Protein AF-F0ZSB0-F1 (afdb_monomer)

Solvent-accessible surface area (backbone atoms only — not comparable to full-atom values): 27176 Å² total; per-residue (Å²): 142,80,84,83,74,72,63,69,70,66,62,65,78,75,75,80,87,82,94,72,95,73,91,78,85,86,78,88,84,84,89,87,88,80,87,90,88,78,88,89,86,81,89,84,86,90,83,86,87,82,91,80,90,80,88,82,86,82,80,84,80,88,75,88,76,88,82,82,84,88,81,84,79,83,71,88,72,74,87,81,47,77,70,66,69,62,58,73,74,92,60,81,90,66,82,81,66,89,82,49,75,69,58,53,53,54,48,46,20,65,74,25,82,65,46,72,74,86,48,64,64,46,59,55,46,18,42,42,48,47,78,46,72,45,98,84,72,50,76,47,78,45,46,89,28,24,68,54,12,65,59,48,48,63,54,45,53,51,54,49,46,46,66,56,21,51,46,52,49,71,73,57,47,50,50,52,48,53,51,64,69,26,54,64,48,41,19,48,49,35,53,72,69,58,50,65,81,61,51,63,65,97,62,95,72,61,76,84,53,48,46,57,46,35,28,46,31,51,29,3,38,50,15,32,45,36,77,65,64,32,68,65,51,44,54,72,37,48,51,55,54,59,52,50,54,54,73,68,44,52,72,66,58,45,50,52,53,52,50,53,46,51,53,50,54,51,53,52,51,52,55,53,53,53,55,55,52,51,58,58,50,62,72,72,55,87,80,74,92,87,88,82,87,81,69,72,74,58,52,59,59,50,51,55,53,48,51,56,49,53,49,52,56,45,52,54,50,47,57,50,50,73,64,41,67,68,68,69,52,71,75,58,72,79,48,70,88,71,71,60,77,78,90,71,78,74,60,65,64,58,55,52,57,54,59,74,66,56,57,98,66,56,58,59,60,53,38,44,51,53,36,48,77,51,76,39,64,78,58,50,78,43,80,76,46,74,40,59,78,94,46,98,73,21,37,28,33,21,36,27,27,38,67,54,93,99,39,77,42,79,52,24,49,11,65,23,74,40,72,66,50,3,43,56,35,8,37,48,40,24,41,50,48,54,33,60,28,70,61,72,110

Sequence (441 aa):
MIRIKNLNRLVRYCNINNSNKFIINSNNNNNLFRSYYSTLSSSFSESDTTKNTLKPQLKQDNKNIGIKQKDQLNLQIEDISINNLFYKNKYPNEEVSSITPISITNKINNTFNGLKFNNSELQSKALSPEIKITQNQHIHIISDFFNDGARIFPLVVSKYLYKRFPNLTTGYALAFNSFFLSRVFISSVFQYLNLQDYLKVDQTISSYKYEKLYYTTFLSFIGAVYQDQGENAIEEKIVPLFIEYLDLLNEEEFNQLYLSYQLRLIKKRISNNNNNNNNNNNNNDKNNNNNKDSNNKNKEQEQDQEEKRVKRLIEGNIKRSHHNSNEKLYNLYSVSSLGIPHNFSLPKWFSTIIFREIDSHSIYTKLIRLTTNHSKLPGKIQLVREINKGTDKSLYIHTFYLEENDDFKIIGYGLGKTLGESRENAYSDSLIRLLYQDKKI

Secondary structure (DSSP, 8-state):
-----STHHHHGGG--S----------------------------------------------------------------GGGSS---SS---------HHHHHHHHHHHTTT---S-HHHHHHHT--EEEE-TTSPEEEE-TTHHHHHHHHHHHHHHHHHHH-TT--HHHHHHHHHHHT-HHHHHHHHHHTT-GGG----S---HHHHHHHHHHHHHHHHHHHHHHH-HHHIIIIIHHHHHHHHHH--HHHHHHHHHHHHHHHHHHHHHHHHHHHHHHHTTT-TT-----SS-SHHHHHHHHHHHHHHHHHHHHHHHHHHHSTHHHHHTT---GGGT--GGG---HHHHHHHHHT--SS-HHHHHHHHHHHTTPPPPEEEEEEEESTTSTT-EEEEEEEEEETTEEEEEEEEEESSHHHHHHHHHHHHHHHHHH-SS--

Organism: Dictyostelium purpureum (NCBI:txid5786)

Radius of gyration: 29.88 Å; Cα contacts (8 Å, |Δi|>4): 413; chains: 1; bounding box: 86×59×99 Å

Mean predicted aligned error: 14.87 Å

InterPro domains:
  IPR000999 Ribonuclease III domain [PF00636] (149-230)
  IPR000999 Ribonuclease III domain [PS50142] (114-230)
  IPR000999 Ribonuclease III domain [SM00535] (121-251)
  IPR036389 Ribonuclease III, endonuclease domain superfamily [G3DSA:1.10.1520.10] (112-250)
  IPR036389 Ribonuclease III, endonuclease domain superfamily [SSF69065] (149-249)

Structure (mmCIF, N/CA/C/O backbone):
data_AF-F0ZSB0-F1
#
_entry.id   AF-F0ZSB0-F1
#
loop_
_atom_site.group_PDB
_atom_site.id
_atom_site.type_symbol
_atom_site.label_atom_id
_atom_site.label_alt_id
_atom_site.label_comp_id
_atom_site.label_asym_id
_atom_site.label_entity_id
_atom_site.label_seq_id
_atom_site.pdbx_PDB_ins_code
_atom_site.Cartn_x
_atom_site.Cartn_y
_atom_site.Cartn_z
_atom_site.occupancy
_atom_site.B_iso_or_equiv
_atom_site.auth_seq_id
_atom_site.auth_comp_id
_atom_site.auth_asym_id
_atom_site.auth_atom_id
_atom_site.pdbx_PDB_model_num
ATOM 1 N N . MET A 1 1 ? 10.349 -21.239 -40.393 1.00 32.91 1 MET A N 1
ATOM 2 C CA . MET A 1 1 ? 9.843 -20.013 -41.055 1.00 32.91 1 MET A CA 1
ATOM 3 C C . MET A 1 1 ? 8.366 -19.859 -40.690 1.00 32.91 1 MET A C 1
ATOM 5 O O . MET A 1 1 ? 7.498 -20.318 -41.419 1.00 32.91 1 MET A O 1
ATOM 9 N N . ILE A 1 2 ? 8.090 -19.323 -39.497 1.00 26.09 2 ILE A N 1
ATOM 10 C CA . ILE A 1 2 ? 6.742 -19.198 -38.916 1.00 26.09 2 ILE A CA 1
ATOM 11 C C . ILE A 1 2 ? 6.316 -17.727 -39.018 1.00 26.09 2 ILE A C 1
ATOM 13 O O . ILE A 1 2 ? 7.104 -16.815 -38.773 1.00 26.09 2 ILE A O 1
ATOM 17 N N . ARG A 1 3 ? 5.090 -17.507 -39.503 1.00 28.98 3 ARG A N 1
ATOM 18 C CA . ARG A 1 3 ? 4.538 -16.210 -39.916 1.00 28.98 3 ARG A CA 1
ATOM 19 C C . ARG A 1 3 ? 4.234 -15.306 -38.715 1.00 28.98 3 ARG A C 1
ATOM 21 O O . ARG A 1 3 ? 3.233 -15.499 -38.033 1.00 28.98 3 ARG A O 1
ATOM 28 N N . ILE A 1 4 ? 5.000 -14.227 -38.572 1.00 36.22 4 ILE A N 1
ATOM 29 C CA . ILE A 1 4 ? 4.646 -13.061 -37.751 1.00 36.22 4 ILE A CA 1
ATOM 30 C C . ILE A 1 4 ? 3.511 -12.298 -38.462 1.00 36.22 4 ILE A C 1
ATOM 32 O O . ILE A 1 4 ? 3.750 -11.432 -39.301 1.00 36.22 4 ILE A O 1
ATOM 36 N N . LYS A 1 5 ? 2.250 -12.648 -38.177 1.00 34.69 5 LYS A N 1
ATOM 37 C CA . LYS A 1 5 ? 1.063 -11.981 -38.758 1.00 34.69 5 LYS A CA 1
ATOM 38 C C . LYS A 1 5 ? 0.593 -10.738 -37.984 1.00 34.69 5 LYS A C 1
ATOM 40 O O . LYS A 1 5 ? -0.192 -9.970 -38.531 1.00 34.69 5 LYS A O 1
ATOM 45 N N . ASN A 1 6 ? 1.100 -10.483 -36.775 1.00 36.69 6 ASN A N 1
ATOM 46 C CA . ASN A 1 6 ? 0.566 -9.421 -35.907 1.00 36.69 6 ASN A CA 1
ATOM 47 C C . ASN A 1 6 ? 1.313 -8.072 -35.950 1.00 36.69 6 ASN A C 1
ATOM 49 O O . ASN A 1 6 ? 0.754 -7.073 -35.509 1.00 36.69 6 ASN A O 1
ATOM 53 N N . LEU A 1 7 ? 2.503 -7.975 -36.558 1.00 34.88 7 LEU A N 1
ATOM 54 C CA . LEU A 1 7 ? 3.240 -6.698 -36.637 1.00 34.88 7 LEU A CA 1
ATOM 55 C C . LEU A 1 7 ? 2.719 -5.734 -37.724 1.00 34.88 7 LEU A C 1
ATOM 57 O O . LEU A 1 7 ? 2.781 -4.518 -37.555 1.00 34.88 7 LEU A O 1
ATOM 61 N N . ASN A 1 8 ? 2.115 -6.243 -38.803 1.00 32.91 8 ASN A N 1
ATOM 62 C CA . ASN A 1 8 ? 1.627 -5.401 -39.910 1.00 32.91 8 ASN A CA 1
ATOM 63 C C . ASN A 1 8 ? 0.374 -4.571 -39.573 1.00 32.91 8 ASN A C 1
ATOM 65 O O . ASN A 1 8 ? 0.054 -3.630 -40.300 1.00 32.91 8 ASN A O 1
ATOM 69 N N . ARG A 1 9 ? -0.330 -4.879 -38.476 1.00 34.66 9 ARG A N 1
ATOM 70 C CA . ARG A 1 9 ? -1.499 -4.100 -38.034 1.00 34.66 9 ARG A CA 1
ATOM 71 C C . ARG A 1 9 ? -1.102 -2.819 -37.289 1.00 34.66 9 ARG A C 1
ATOM 73 O O . ARG A 1 9 ? -1.809 -1.827 -37.398 1.00 34.66 9 ARG A O 1
ATOM 80 N N . LEU A 1 10 ? 0.064 -2.814 -36.639 1.00 32.19 10 LEU A N 1
ATOM 81 C CA . LEU A 1 10 ? 0.640 -1.646 -35.958 1.00 32.19 10 LEU A CA 1
ATOM 82 C C . LEU A 1 10 ? 1.288 -0.646 -36.932 1.00 32.19 10 LEU A C 1
ATOM 84 O O . LEU A 1 10 ? 1.274 0.554 -36.685 1.00 32.19 10 LEU A O 1
ATOM 88 N N . VAL A 1 11 ? 1.800 -1.112 -38.075 1.00 35.06 11 VAL A N 1
ATOM 89 C CA . VAL A 1 11 ? 2.489 -0.249 -39.055 1.00 35.06 11 VAL A CA 1
ATOM 90 C C . VAL A 1 11 ? 1.518 0.591 -39.903 1.00 35.06 11 VAL A C 1
ATOM 92 O O . VAL A 1 11 ? 1.881 1.675 -40.351 1.00 35.06 11 VAL A O 1
ATOM 95 N N . ARG A 1 12 ? 0.258 0.164 -40.088 1.00 32.66 12 ARG A N 1
ATOM 96 C CA . ARG A 1 12 ? -0.716 0.906 -40.920 1.00 32.66 12 ARG A CA 1
ATOM 97 C C . ARG A 1 12 ? -1.318 2.152 -40.264 1.00 32.66 12 ARG A C 1
ATOM 99 O O . ARG A 1 12 ? -1.810 3.006 -40.990 1.00 32.66 12 ARG A O 1
ATOM 106 N N . TYR A 1 13 ? -1.252 2.295 -38.941 1.00 32.72 13 TYR A N 1
ATOM 107 C CA . TYR A 1 13 ? -1.859 3.437 -38.241 1.00 32.72 13 TYR 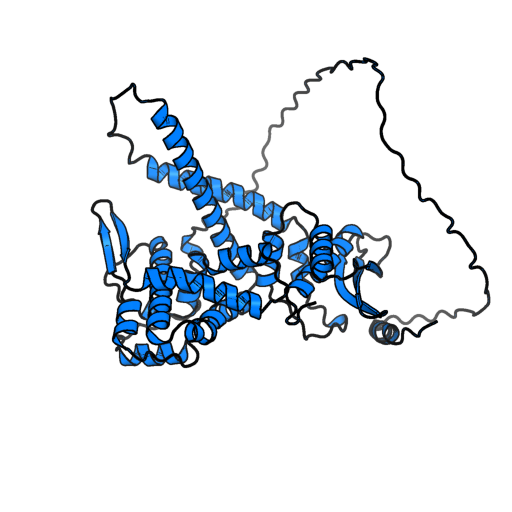A CA 1
ATOM 108 C C . TYR A 1 13 ? -0.926 4.650 -38.074 1.00 32.72 13 TYR A C 1
ATOM 110 O O . TYR A 1 13 ? -1.378 5.703 -37.640 1.00 32.72 13 TYR A O 1
ATOM 118 N N . CYS A 1 14 ? 0.351 4.553 -38.467 1.00 30.89 14 CYS A N 1
ATOM 119 C CA . CYS A 1 14 ? 1.314 5.661 -38.359 1.00 30.89 14 CYS A CA 1
ATOM 120 C C . CYS A 1 14 ? 1.538 6.465 -39.655 1.00 30.89 14 CYS A C 1
ATOM 122 O O . CYS A 1 14 ? 2.446 7.289 -39.682 1.00 30.89 14 CYS A O 1
ATOM 124 N N . ASN A 1 15 ? 0.745 6.263 -40.713 1.00 31.48 15 ASN A N 1
ATOM 125 C CA . ASN A 1 15 ? 0.839 7.068 -41.936 1.00 31.48 15 ASN A CA 1
ATOM 126 C C . ASN A 1 15 ? -0.385 7.977 -42.082 1.00 31.48 15 ASN A C 1
ATOM 128 O O . ASN A 1 15 ? -1.354 7.626 -42.749 1.00 31.48 15 ASN A O 1
ATOM 132 N N . ILE A 1 16 ? -0.314 9.166 -41.479 1.00 32.91 16 ILE A N 1
ATOM 133 C CA . ILE A 1 16 ? -1.134 10.313 -41.875 1.00 32.91 16 ILE A CA 1
ATOM 134 C C . ILE A 1 16 ? -0.188 11.493 -42.130 1.00 32.91 16 ILE A C 1
ATOM 136 O O . ILE A 1 16 ? 0.528 11.937 -41.239 1.00 32.91 16 ILE A O 1
ATOM 140 N N . ASN A 1 17 ? -0.239 11.959 -43.380 1.00 32.38 17 ASN A N 1
ATOM 141 C CA . ASN A 1 17 ? 0.292 13.199 -43.950 1.00 32.38 17 ASN A CA 1
ATOM 142 C C . ASN A 1 17 ? 1.817 13.365 -44.056 1.00 32.38 17 ASN A C 1
ATOM 144 O O . ASN A 1 17 ? 2.455 14.021 -43.243 1.00 32.38 17 ASN A O 1
ATOM 148 N N . ASN A 1 18 ? 2.366 12.894 -45.180 1.00 28.73 18 ASN A N 1
ATOM 149 C CA . ASN A 1 18 ? 3.025 13.801 -46.124 1.00 28.73 18 ASN A CA 1
ATOM 150 C C . ASN A 1 18 ? 3.108 13.159 -47.513 1.00 28.73 18 ASN A C 1
ATOM 152 O O . ASN A 1 18 ? 3.790 12.161 -47.739 1.00 28.73 18 ASN A O 1
ATOM 156 N N . SER A 1 19 ? 2.369 13.747 -48.447 1.00 36.00 19 SER A N 1
ATOM 157 C CA . SER A 1 19 ? 2.446 13.472 -49.872 1.00 36.00 19 SER A CA 1
ATOM 158 C C . SER A 1 19 ? 3.767 13.998 -50.425 1.00 36.00 19 SER A C 1
ATOM 160 O O . SER A 1 19 ? 3.939 15.206 -50.538 1.00 36.00 19 SER A O 1
ATOM 162 N N . ASN A 1 20 ? 4.667 13.100 -50.815 1.00 27.48 20 ASN A N 1
ATOM 163 C CA . ASN A 1 20 ? 5.556 13.320 -51.950 1.00 27.48 20 ASN A CA 1
ATOM 164 C C . ASN A 1 20 ? 5.890 11.972 -52.590 1.00 27.48 20 ASN A C 1
ATOM 166 O O . ASN A 1 20 ? 6.445 11.073 -51.960 1.00 27.48 20 ASN A O 1
ATOM 170 N N . LYS A 1 21 ? 5.477 11.835 -53.853 1.00 31.92 21 LYS A N 1
ATOM 171 C CA . LYS A 1 21 ? 5.782 10.701 -54.726 1.00 31.92 21 LYS A CA 1
ATOM 172 C C . LYS A 1 21 ? 7.297 10.591 -54.887 1.00 31.92 21 LYS A C 1
ATOM 174 O O . LYS A 1 21 ? 7.905 11.481 -55.467 1.00 31.92 21 LYS A O 1
ATOM 179 N N . PHE A 1 22 ? 7.866 9.462 -54.481 1.00 25.91 22 PHE A N 1
ATOM 180 C CA . PHE A 1 22 ? 9.116 8.968 -55.045 1.00 25.91 22 PHE A CA 1
ATOM 181 C C . PHE A 1 22 ? 8.905 7.539 -55.535 1.00 25.91 22 PHE A C 1
ATOM 183 O O . PHE A 1 22 ? 8.473 6.655 -54.798 1.00 25.91 22 PHE A O 1
ATOM 190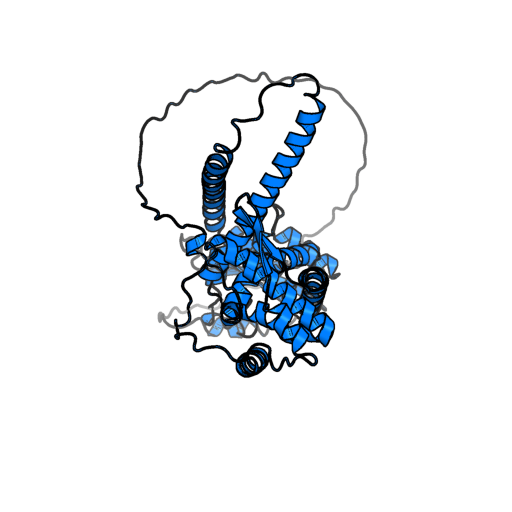 N N . ILE A 1 23 ? 9.161 7.361 -56.828 1.00 30.44 23 ILE A N 1
ATOM 191 C CA . ILE A 1 23 ? 9.215 6.081 -57.526 1.00 30.44 23 ILE A CA 1
ATOM 192 C C . ILE A 1 23 ? 10.471 5.360 -57.028 1.00 30.44 23 ILE A C 1
ATOM 194 O O . ILE A 1 23 ? 11.564 5.913 -57.136 1.00 30.44 23 ILE A O 1
ATOM 198 N N . ILE A 1 24 ? 10.334 4.141 -56.500 1.00 26.91 24 ILE A N 1
ATOM 199 C CA . ILE A 1 24 ? 11.481 3.264 -56.234 1.00 26.91 24 ILE A CA 1
ATOM 200 C C . ILE A 1 24 ? 11.367 2.024 -57.114 1.00 26.91 24 ILE A C 1
ATOM 202 O O . ILE A 1 24 ? 10.415 1.250 -57.034 1.00 26.91 24 ILE A O 1
ATOM 206 N N . ASN A 1 25 ? 12.389 1.897 -57.955 1.00 24.83 25 ASN A N 1
ATOM 207 C CA . ASN A 1 25 ? 12.718 0.774 -58.813 1.00 24.83 25 ASN A CA 1
ATOM 208 C C . ASN A 1 25 ? 12.973 -0.484 -57.970 1.00 24.83 25 ASN A C 1
ATOM 210 O O . ASN A 1 25 ? 13.800 -0.469 -57.058 1.00 24.83 25 ASN A O 1
ATOM 214 N N . SER A 1 26 ? 12.302 -1.584 -58.300 1.00 28.47 26 SER A N 1
ATOM 215 C CA . SER A 1 26 ? 12.614 -2.916 -57.789 1.00 28.47 26 SER A CA 1
ATOM 216 C C . SER A 1 26 ? 13.714 -3.544 -58.640 1.00 28.47 26 SER A C 1
ATOM 218 O O . SER A 1 26 ? 13.480 -3.792 -59.818 1.00 28.47 26 SER A O 1
ATOM 220 N N . ASN A 1 27 ? 14.876 -3.844 -58.058 1.00 25.31 27 ASN A N 1
ATOM 221 C CA . ASN A 1 27 ? 15.760 -4.889 -58.574 1.00 25.31 27 ASN A CA 1
ATOM 222 C C . ASN A 1 27 ? 16.699 -5.431 -57.484 1.00 25.31 27 ASN A C 1
ATOM 224 O O . ASN A 1 27 ? 17.465 -4.685 -56.886 1.00 25.31 27 ASN A O 1
ATOM 228 N N . ASN A 1 28 ? 16.603 -6.751 -57.291 1.00 28.64 28 ASN A N 1
ATOM 229 C CA . ASN A 1 28 ? 17.666 -7.725 -57.028 1.00 28.64 28 ASN A CA 1
ATOM 230 C C . ASN A 1 28 ? 18.739 -7.420 -55.961 1.00 28.64 28 ASN A C 1
ATOM 232 O O . ASN A 1 28 ? 19.657 -6.645 -56.193 1.00 28.64 28 ASN A O 1
ATOM 236 N N . ASN A 1 29 ? 18.772 -8.214 -54.883 1.00 25.95 29 ASN A N 1
ATOM 237 C CA . ASN A 1 29 ? 19.625 -9.412 -54.868 1.00 25.95 29 ASN A CA 1
ATOM 238 C C . ASN A 1 29 ? 19.463 -10.257 -53.594 1.00 25.95 29 ASN A C 1
ATOM 240 O O . ASN A 1 29 ? 19.445 -9.761 -52.470 1.00 25.95 29 ASN A O 1
ATOM 244 N N . ASN A 1 30 ? 19.369 -11.564 -53.835 1.00 25.45 30 ASN A N 1
ATOM 245 C CA . ASN A 1 30 ? 19.521 -12.651 -52.879 1.00 25.45 30 ASN A CA 1
ATOM 246 C C . ASN A 1 30 ? 21.001 -12.855 -52.505 1.00 25.45 30 ASN A C 1
ATOM 248 O O . ASN A 1 30 ? 21.891 -12.468 -53.258 1.00 25.45 30 ASN A O 1
ATOM 252 N N . ASN A 1 31 ? 21.200 -13.620 -51.426 1.00 26.55 31 ASN A N 1
ATOM 253 C CA . ASN A 1 31 ? 22.430 -14.286 -50.968 1.00 26.55 31 ASN A CA 1
ATOM 254 C C . ASN A 1 31 ? 23.341 -13.473 -50.038 1.00 26.55 31 ASN A C 1
ATOM 256 O O . ASN A 1 31 ? 24.088 -12.613 -50.476 1.00 26.55 31 ASN A O 1
ATOM 260 N N . LEU A 1 32 ? 23.350 -13.834 -48.749 1.00 25.89 32 LEU A N 1
ATOM 261 C CA . LEU A 1 32 ? 24.414 -14.653 -48.142 1.00 25.89 32 LEU A CA 1
ATOM 262 C C . LEU A 1 32 ? 24.193 -14.744 -46.622 1.00 25.89 32 LEU A C 1
ATOM 264 O O . LEU A 1 32 ? 24.477 -13.820 -45.870 1.00 25.89 32 LEU A O 1
ATOM 268 N N . PHE A 1 33 ? 23.703 -15.900 -46.174 1.00 21.91 33 PHE A N 1
ATOM 269 C CA . PHE A 1 33 ? 23.806 -16.360 -44.791 1.00 21.91 33 PHE A CA 1
ATOM 270 C C . PHE A 1 33 ? 24.663 -17.626 -44.814 1.00 21.91 33 PHE A C 1
ATOM 272 O O . PHE A 1 33 ? 24.224 -18.651 -45.338 1.00 21.91 33 PHE A O 1
ATOM 279 N N . ARG A 1 34 ? 25.872 -17.584 -44.242 1.00 24.45 34 ARG A N 1
ATOM 280 C CA . ARG A 1 34 ? 26.520 -18.789 -43.713 1.00 24.45 34 ARG A CA 1
ATOM 281 C C . ARG A 1 34 ? 27.572 -18.456 -42.656 1.00 24.45 34 ARG A C 1
ATOM 283 O O . ARG A 1 34 ? 28.440 -17.630 -42.888 1.00 24.45 34 ARG A O 1
ATOM 290 N N . SER A 1 35 ? 27.425 -19.187 -41.548 1.00 23.98 35 SER A N 1
ATOM 291 C CA . SER A 1 35 ? 28.383 -19.555 -40.498 1.00 23.98 35 SER A CA 1
ATOM 292 C C . SER A 1 35 ? 29.161 -18.449 -39.794 1.00 23.98 35 SER A C 1
ATOM 294 O O . SER A 1 35 ? 29.977 -17.800 -40.419 1.00 23.98 35 SER A O 1
ATOM 296 N N . TYR A 1 36 ? 29.012 -18.364 -38.470 1.00 23.23 36 TYR A N 1
ATOM 297 C CA . TYR A 1 36 ? 30.094 -18.677 -37.524 1.00 23.23 36 TYR A CA 1
ATOM 298 C C . TYR A 1 36 ? 29.499 -18.828 -36.115 1.00 23.23 36 TYR A C 1
ATOM 300 O O . TYR A 1 36 ? 29.101 -17.848 -35.502 1.00 23.23 36 TYR A O 1
ATOM 308 N N . TYR A 1 37 ? 29.444 -20.061 -35.610 1.00 22.53 37 TYR A N 1
ATOM 309 C CA . TYR A 1 37 ? 29.525 -20.354 -34.179 1.00 22.53 37 TYR A CA 1
ATOM 310 C C . TYR A 1 37 ? 30.210 -21.711 -34.028 1.00 22.53 37 TYR A C 1
ATOM 312 O O . TYR A 1 37 ? 29.650 -22.747 -34.377 1.00 22.53 37 TYR A O 1
ATOM 320 N N . SER A 1 38 ? 31.436 -21.681 -33.518 1.00 24.52 38 SER A N 1
ATOM 321 C CA . SER A 1 38 ? 32.136 -22.833 -32.964 1.00 24.52 38 SER A CA 1
ATOM 322 C C . SER A 1 38 ? 32.651 -22.440 -31.583 1.00 24.52 38 SER A C 1
ATOM 324 O O . SER A 1 38 ? 33.418 -21.489 -31.463 1.00 24.52 38 SER A O 1
ATOM 326 N N . THR A 1 39 ? 32.159 -23.171 -30.580 1.00 24.58 39 THR A N 1
ATOM 327 C CA . THR A 1 39 ? 32.870 -23.671 -29.389 1.00 24.58 39 THR A CA 1
ATOM 328 C C . THR A 1 39 ? 33.872 -22.762 -28.678 1.00 24.58 39 THR A C 1
ATOM 330 O O . THR A 1 39 ? 34.926 -22.463 -29.224 1.00 24.58 39 THR A O 1
ATOM 333 N N . LEU A 1 40 ? 33.632 -22.533 -27.381 1.00 24.38 40 LEU A N 1
ATOM 334 C CA . LEU A 1 40 ? 34.643 -22.763 -26.340 1.00 24.38 40 LEU A CA 1
ATOM 335 C C . LEU A 1 40 ? 33.978 -22.898 -24.963 1.00 24.38 40 LEU A C 1
ATOM 337 O O . LEU A 1 40 ? 33.508 -21.935 -24.363 1.00 24.38 40 LEU A O 1
ATOM 341 N N . SER A 1 41 ? 33.950 -24.141 -24.492 1.00 23.03 41 SER A N 1
ATOM 342 C CA . SER A 1 41 ? 33.878 -24.534 -23.090 1.00 23.03 41 SER A CA 1
ATOM 343 C C . SER A 1 41 ? 35.274 -24.998 -22.676 1.00 23.03 41 SER A C 1
ATOM 345 O O . SER A 1 41 ? 35.786 -25.924 -23.300 1.00 23.03 41 SER A O 1
ATOM 347 N N . SER A 1 42 ? 35.858 -24.422 -21.626 1.00 25.22 42 SER A N 1
ATOM 348 C CA . SER A 1 42 ? 36.838 -25.119 -20.778 1.00 25.22 42 SER A CA 1
ATOM 349 C C . SER A 1 42 ? 37.168 -24.307 -19.520 1.00 25.22 42 SER A C 1
ATOM 351 O O . SER A 1 42 ? 37.688 -23.197 -19.588 1.00 25.22 42 SER A O 1
ATOM 353 N N . SER A 1 43 ? 36.832 -24.928 -18.395 1.00 25.19 43 SER A N 1
ATOM 354 C CA . SER A 1 43 ? 37.441 -24.921 -17.056 1.00 25.19 43 SER A CA 1
ATOM 355 C C . SER A 1 43 ? 38.946 -24.630 -16.948 1.00 25.19 43 SER A C 1
ATOM 357 O O . SER A 1 43 ? 39.672 -25.077 -17.820 1.00 25.19 43 SER A O 1
ATOM 359 N N . PHE A 1 44 ? 39.381 -24.037 -15.821 1.00 24.94 44 PHE A N 1
ATOM 360 C CA . PHE A 1 44 ? 40.659 -24.228 -15.074 1.00 24.94 44 PHE A CA 1
ATOM 361 C C . PHE A 1 44 ? 40.538 -23.370 -13.783 1.00 24.94 44 PHE A C 1
ATOM 363 O O . PHE A 1 44 ? 40.260 -22.180 -13.895 1.00 24.94 44 PHE A O 1
ATOM 370 N N . SER A 1 45 ? 40.348 -23.896 -12.563 1.00 26.14 45 SER A N 1
ATOM 371 C CA . SER A 1 45 ? 41.248 -24.572 -11.597 1.00 26.14 45 SER A CA 1
ATOM 372 C C . SER A 1 45 ? 42.465 -23.763 -11.111 1.00 26.14 45 SER A C 1
ATOM 374 O O . SER A 1 45 ? 43.207 -23.186 -11.899 1.00 26.14 45 SER A O 1
ATOM 376 N N . GLU A 1 46 ? 42.622 -23.762 -9.784 1.00 27.89 46 GLU A N 1
ATOM 377 C CA . GLU A 1 46 ? 43.626 -23.098 -8.942 1.00 27.89 46 GLU A CA 1
ATOM 378 C C . GLU A 1 46 ? 45.071 -23.569 -9.189 1.00 27.89 46 GLU A C 1
ATOM 380 O O . GLU A 1 46 ? 45.290 -24.757 -9.411 1.00 27.89 46 GLU A O 1
ATOM 385 N N . SER A 1 47 ? 46.050 -22.662 -9.029 1.00 27.81 47 SER A N 1
ATOM 386 C CA . SER A 1 47 ? 47.255 -22.897 -8.207 1.00 27.81 47 SER A CA 1
ATOM 387 C C . SER A 1 47 ? 48.156 -21.654 -8.076 1.00 27.81 47 SER A C 1
ATOM 389 O O . SER A 1 47 ? 48.524 -21.012 -9.056 1.00 27.81 47 SER A O 1
ATOM 391 N N . ASP A 1 48 ? 48.500 -21.402 -6.820 1.00 27.86 48 ASP A N 1
ATOM 392 C CA . ASP A 1 48 ? 49.560 -20.646 -6.146 1.00 27.86 48 ASP A CA 1
ATOM 393 C C . ASP A 1 48 ? 50.775 -19.969 -6.832 1.00 27.86 48 ASP A C 1
ATOM 395 O O . ASP A 1 48 ? 51.516 -20.524 -7.635 1.00 27.86 48 ASP A O 1
ATOM 399 N N . THR A 1 49 ? 51.097 -18.825 -6.205 1.00 28.92 49 THR A N 1
ATOM 400 C CA . THR A 1 49 ? 52.413 -18.221 -5.890 1.00 28.92 49 THR A CA 1
ATOM 401 C C . THR A 1 49 ? 53.322 -17.685 -7.004 1.00 28.92 49 THR A C 1
ATOM 403 O O . THR A 1 49 ? 53.952 -18.416 -7.754 1.00 28.92 49 THR A O 1
ATOM 406 N N . THR A 1 50 ? 53.582 -16.373 -6.961 1.00 29.58 50 THR A N 1
ATOM 407 C CA . THR A 1 50 ? 54.940 -15.828 -6.742 1.00 29.58 50 THR A CA 1
ATOM 408 C C . THR A 1 50 ? 54.892 -14.333 -6.418 1.00 29.58 50 THR A C 1
ATOM 410 O O . THR A 1 50 ? 54.131 -13.552 -6.982 1.00 29.58 50 THR A O 1
ATOM 413 N N . LYS A 1 51 ? 55.718 -13.958 -5.438 1.00 31.59 51 LYS A N 1
ATOM 414 C CA . LYS A 1 51 ? 55.988 -12.597 -4.970 1.00 31.59 51 LYS A CA 1
ATOM 415 C C . LYS A 1 51 ? 56.560 -11.751 -6.109 1.00 31.59 51 LYS A C 1
ATOM 417 O O . LYS A 1 51 ? 57.514 -12.188 -6.739 1.00 31.59 51 LYS A O 1
ATOM 422 N N . ASN A 1 52 ? 56.095 -10.511 -6.261 1.00 30.23 52 ASN A N 1
ATOM 423 C CA . ASN A 1 52 ? 57.002 -9.401 -6.548 1.00 30.23 52 ASN A CA 1
ATOM 424 C C . ASN A 1 52 ? 56.417 -8.053 -6.114 1.00 30.23 52 ASN A C 1
ATOM 426 O O . ASN A 1 52 ? 55.343 -7.618 -6.516 1.00 30.23 52 ASN A O 1
ATOM 430 N N . THR A 1 53 ? 57.185 -7.428 -5.232 1.00 30.97 53 THR A N 1
ATOM 431 C CA . THR A 1 53 ? 57.114 -6.066 -4.716 1.00 30.97 53 THR A CA 1
ATOM 432 C C . THR A 1 53 ? 57.265 -5.028 -5.819 1.00 30.97 53 THR A C 1
ATOM 434 O O . THR A 1 53 ? 58.258 -5.082 -6.532 1.00 30.97 53 THR A O 1
ATOM 437 N N . LEU A 1 54 ? 56.385 -4.023 -5.860 1.00 28.62 54 LEU A N 1
ATOM 438 C CA . LEU A 1 54 ? 56.684 -2.680 -6.376 1.00 28.62 54 LEU A CA 1
ATOM 439 C C . LEU A 1 54 ? 55.688 -1.670 -5.775 1.00 28.62 54 LEU A C 1
ATOM 441 O O . LEU A 1 54 ? 54.488 -1.709 -6.033 1.00 28.62 54 LEU A O 1
ATOM 445 N N . LYS A 1 55 ? 56.209 -0.788 -4.915 1.00 34.00 55 LYS A N 1
ATOM 446 C CA . LYS A 1 55 ? 55.516 0.381 -4.353 1.00 34.00 55 LYS A CA 1
ATOM 447 C C . LYS A 1 55 ? 55.309 1.440 -5.445 1.00 34.00 55 LYS A C 1
ATOM 449 O O . LYS A 1 55 ? 56.274 1.724 -6.153 1.00 34.00 55 LYS A O 1
ATOM 454 N N . PRO A 1 56 ? 54.173 2.157 -5.473 1.00 33.78 56 PRO A N 1
ATOM 455 C CA . PRO A 1 56 ? 54.120 3.492 -6.048 1.00 33.78 56 PRO A CA 1
ATOM 456 C C . PRO A 1 56 ? 54.039 4.561 -4.950 1.00 33.78 56 PRO A C 1
ATOM 458 O O . PRO A 1 56 ? 53.220 4.500 -4.033 1.00 33.78 56 PRO A O 1
ATOM 461 N N . GLN A 1 57 ? 54.922 5.551 -5.064 1.00 28.73 57 GLN A N 1
ATOM 462 C CA . GLN A 1 57 ? 54.917 6.792 -4.296 1.00 28.73 57 GLN A CA 1
ATOM 463 C C . GLN A 1 57 ? 53.676 7.624 -4.655 1.00 28.73 57 GLN A C 1
ATOM 465 O O . GLN A 1 57 ? 53.497 8.015 -5.807 1.00 28.73 57 GLN A O 1
ATOM 470 N N . LEU A 1 58 ? 52.841 7.929 -3.661 1.00 29.59 58 LEU A N 1
ATOM 471 C CA . LEU A 1 58 ? 51.788 8.938 -3.757 1.00 29.59 58 LEU A CA 1
ATOM 472 C C . LEU A 1 58 ? 52.413 10.324 -3.557 1.00 29.59 58 LEU A C 1
ATOM 474 O O . LEU A 1 58 ? 52.819 10.674 -2.450 1.00 29.59 58 LEU A O 1
ATOM 478 N N . LYS A 1 59 ? 52.489 11.110 -4.635 1.00 29.89 59 LYS A N 1
ATOM 479 C CA . LYS A 1 59 ? 52.686 12.561 -4.558 1.00 29.89 59 LYS A CA 1
ATOM 480 C C . LYS A 1 59 ? 51.359 13.209 -4.162 1.00 29.89 59 LYS A C 1
ATOM 482 O O . LYS A 1 59 ? 50.349 13.030 -4.838 1.00 29.89 59 LYS A O 1
ATOM 487 N N . GLN A 1 60 ? 51.381 13.928 -3.045 1.00 33.44 60 GLN A N 1
ATOM 488 C CA . GLN A 1 60 ? 50.321 14.831 -2.615 1.00 33.44 60 GLN A CA 1
ATOM 489 C C . GLN A 1 60 ? 50.427 16.131 -3.416 1.00 33.44 60 GLN A C 1
ATOM 491 O O . GLN A 1 60 ? 51.372 16.887 -3.214 1.00 33.44 60 GLN A O 1
ATOM 496 N N . ASP A 1 61 ? 49.440 16.407 -4.265 1.00 28.42 61 ASP A N 1
ATOM 497 C CA . ASP A 1 61 ? 49.223 17.743 -4.819 1.00 28.42 61 ASP A CA 1
ATOM 498 C C . ASP A 1 61 ? 48.033 18.389 -4.101 1.00 28.42 61 ASP A C 1
ATOM 500 O O . ASP A 1 61 ? 46.864 18.128 -4.389 1.00 28.42 61 ASP A O 1
ATOM 504 N N . ASN A 1 62 ? 48.359 19.251 -3.138 1.00 31.20 62 ASN A N 1
ATOM 505 C CA . ASN A 1 62 ? 47.435 20.207 -2.544 1.00 31.20 62 ASN A CA 1
ATOM 506 C C . ASN A 1 62 ? 47.164 21.329 -3.554 1.00 31.20 62 ASN A C 1
ATOM 508 O O . ASN A 1 62 ? 48.009 22.200 -3.761 1.00 31.20 62 ASN A O 1
ATOM 512 N N . LYS A 1 63 ? 45.963 21.362 -4.139 1.00 29.64 63 LYS A N 1
ATOM 513 C CA . LYS A 1 63 ? 45.432 22.567 -4.789 1.00 29.64 63 LYS A CA 1
ATOM 514 C C . LYS A 1 63 ? 44.243 23.109 -4.009 1.00 29.64 63 LYS A C 1
ATOM 516 O O . LYS A 1 63 ? 43.115 22.644 -4.134 1.00 29.64 63 LYS A O 1
ATOM 521 N N . ASN A 1 64 ? 44.546 24.146 -3.232 1.00 31.05 64 ASN A N 1
ATOM 522 C CA . ASN A 1 64 ? 43.601 25.153 -2.780 1.00 31.05 64 ASN A CA 1
ATOM 523 C C . ASN A 1 64 ? 42.896 25.773 -3.993 1.00 31.05 64 ASN A C 1
ATOM 525 O O . ASN A 1 64 ? 43.541 26.427 -4.812 1.00 31.05 64 ASN A O 1
ATOM 529 N N . ILE A 1 65 ? 41.576 25.622 -4.075 1.00 29.36 65 ILE A N 1
ATOM 530 C CA . ILE A 1 65 ? 40.724 26.486 -4.892 1.00 29.36 65 ILE A CA 1
ATOM 531 C C . ILE A 1 65 ? 39.644 27.027 -3.963 1.00 29.36 65 ILE A C 1
ATOM 533 O O . ILE A 1 65 ? 38.695 26.337 -3.597 1.00 29.36 65 ILE A O 1
ATOM 537 N N . GLY A 1 66 ? 39.842 28.273 -3.538 1.00 29.33 66 GLY A N 1
ATOM 538 C CA . GLY A 1 66 ? 38.808 29.061 -2.892 1.00 29.33 66 GLY A CA 1
ATOM 539 C C . GLY A 1 66 ? 37.763 29.470 -3.922 1.00 29.33 66 GLY A C 1
ATOM 540 O O . GLY A 1 66 ? 38.103 30.020 -4.965 1.00 29.33 66 GLY A O 1
ATOM 541 N N . ILE A 1 67 ? 36.493 29.231 -3.611 1.00 28.38 67 ILE A N 1
ATOM 542 C CA . ILE A 1 67 ? 35.366 29.816 -4.335 1.00 28.38 67 ILE A CA 1
ATOM 543 C C . ILE A 1 67 ? 34.552 30.607 -3.316 1.00 28.38 67 ILE A C 1
ATOM 545 O O . ILE A 1 67 ? 33.868 30.054 -2.455 1.00 28.38 67 ILE A O 1
ATOM 549 N N . LYS A 1 68 ? 34.695 31.932 -3.398 1.00 29.77 68 LYS A N 1
ATOM 550 C CA . LYS A 1 68 ? 33.744 32.909 -2.867 1.00 29.77 68 LYS A CA 1
ATOM 551 C C . LYS A 1 68 ? 32.746 33.262 -3.975 1.00 29.77 68 LYS A C 1
ATOM 553 O O . LYS A 1 68 ? 33.122 33.275 -5.139 1.00 29.77 68 LYS A O 1
ATOM 558 N N . GLN A 1 69 ? 31.565 33.693 -3.522 1.00 32.22 69 GLN A N 1
ATOM 559 C CA . GLN A 1 69 ? 30.413 34.277 -4.236 1.00 32.22 69 GLN A CA 1
ATOM 560 C C . GLN A 1 69 ? 29.382 33.232 -4.689 1.00 32.22 69 GLN A C 1
ATOM 562 O O . GLN A 1 69 ? 29.675 32.353 -5.484 1.00 32.22 69 GLN A O 1
ATOM 567 N N . LYS A 1 70 ? 28.260 33.102 -3.964 1.00 34.19 70 LYS A N 1
ATOM 568 C CA . LYS A 1 70 ? 27.070 33.986 -3.918 1.00 34.19 70 LYS A CA 1
ATOM 569 C C . LYS A 1 70 ? 26.350 34.015 -5.264 1.00 34.19 70 LYS A C 1
ATOM 571 O O . LYS A 1 70 ? 26.581 34.926 -6.036 1.00 34.19 70 LYS A O 1
ATOM 576 N N . ASP A 1 71 ? 25.401 33.096 -5.413 1.00 27.91 71 ASP A N 1
ATOM 577 C CA . ASP A 1 71 ? 24.139 33.370 -6.093 1.00 27.91 71 ASP A CA 1
ATOM 578 C C . ASP A 1 71 ? 23.005 32.841 -5.209 1.00 27.91 71 ASP A C 1
ATOM 580 O O . ASP A 1 71 ? 22.797 31.639 -5.038 1.00 27.91 71 ASP A O 1
ATOM 584 N N . GLN A 1 72 ? 22.329 33.782 -4.550 1.00 30.45 72 GLN A N 1
ATOM 585 C CA . GLN A 1 72 ? 21.090 33.554 -3.820 1.00 30.45 72 GLN A CA 1
ATOM 586 C C . GLN A 1 72 ? 19.955 33.478 -4.841 1.00 30.45 72 GLN A C 1
ATOM 588 O O . GLN A 1 72 ? 19.426 34.503 -5.261 1.00 30.45 72 GLN A O 1
ATOM 593 N N . LEU A 1 73 ? 19.544 32.265 -5.208 1.00 25.14 73 LEU A N 1
ATOM 594 C CA . LEU A 1 73 ? 18.202 32.062 -5.743 1.00 25.14 73 LEU A CA 1
ATOM 595 C C . LEU A 1 73 ? 17.235 32.007 -4.555 1.00 25.14 73 LEU A C 1
ATOM 597 O O . LEU A 1 73 ? 17.053 30.971 -3.914 1.00 25.14 73 LEU A O 1
ATOM 601 N N . ASN A 1 74 ? 16.659 33.167 -4.241 1.00 25.44 74 ASN A N 1
ATOM 602 C CA . ASN A 1 74 ? 15.508 33.295 -3.358 1.00 25.44 74 ASN A CA 1
ATOM 603 C C . ASN A 1 74 ? 14.311 32.581 -3.998 1.00 25.44 74 ASN A C 1
ATOM 605 O O . ASN A 1 74 ? 13.587 33.158 -4.803 1.00 25.44 74 ASN A O 1
ATOM 609 N N . LEU A 1 75 ? 14.093 31.327 -3.618 1.00 26.27 75 LEU A N 1
ATOM 610 C CA . LEU A 1 75 ? 12.767 30.724 -3.641 1.00 26.27 75 LEU A CA 1
ATOM 611 C C . LEU A 1 75 ? 12.218 30.867 -2.224 1.00 26.27 75 LEU A C 1
ATOM 613 O O . LEU A 1 75 ? 12.652 30.164 -1.311 1.00 26.27 75 LEU A O 1
ATOM 617 N N . GLN A 1 76 ? 11.303 31.821 -2.041 1.00 27.56 76 GLN A N 1
ATOM 618 C CA . GLN A 1 76 ? 10.409 31.847 -0.888 1.00 27.56 76 GLN A CA 1
ATOM 619 C C . GLN A 1 76 ? 9.566 30.571 -0.946 1.00 27.56 76 GLN A C 1
ATOM 621 O O . GLN A 1 76 ? 8.556 30.504 -1.637 1.00 27.56 76 GLN A O 1
ATOM 626 N N . ILE A 1 77 ? 10.044 29.519 -0.288 1.00 33.00 77 ILE A N 1
ATOM 627 C CA . ILE A 1 77 ? 9.264 28.315 -0.041 1.00 33.00 77 ILE A CA 1
ATOM 628 C C . ILE A 1 77 ? 8.552 28.584 1.276 1.00 33.00 77 ILE A C 1
ATOM 630 O O . ILE A 1 77 ? 9.171 28.542 2.338 1.00 33.00 77 ILE A O 1
ATOM 634 N N . GLU A 1 78 ? 7.275 28.940 1.173 1.00 29.91 78 GLU A N 1
ATOM 635 C CA . GLU A 1 78 ? 6.372 29.058 2.311 1.00 29.91 78 GLU A CA 1
ATOM 636 C C . GLU A 1 78 ? 6.446 27.797 3.183 1.00 29.91 78 GLU A C 1
ATOM 638 O O . GLU A 1 78 ? 6.598 26.671 2.695 1.00 29.91 78 GLU A O 1
ATOM 643 N N . ASP A 1 79 ? 6.361 28.003 4.494 1.00 33.41 79 ASP A N 1
ATOM 644 C CA . ASP A 1 79 ? 6.379 26.972 5.520 1.00 33.41 79 ASP A CA 1
ATOM 645 C C . ASP A 1 79 ? 5.290 25.912 5.277 1.00 33.41 79 ASP A C 1
ATOM 647 O O . ASP A 1 79 ? 4.167 25.995 5.775 1.00 33.41 79 ASP A O 1
ATOM 651 N N . ILE A 1 80 ? 5.632 24.845 4.550 1.00 38.19 80 ILE A N 1
ATOM 652 C CA . ILE A 1 80 ? 4.853 23.605 4.565 1.00 38.19 80 ILE A CA 1
ATOM 653 C C . ILE A 1 80 ? 5.076 22.982 5.943 1.00 38.19 80 ILE A C 1
ATOM 655 O O . ILE A 1 80 ? 6.021 22.208 6.156 1.00 38.19 80 ILE A O 1
ATOM 659 N N . SER A 1 81 ? 4.248 23.393 6.901 1.00 39.81 81 SER A N 1
ATOM 660 C CA . SER A 1 81 ? 4.066 22.667 8.147 1.00 39.81 81 SER A CA 1
ATOM 661 C C . SER A 1 81 ? 3.458 21.305 7.803 1.00 39.81 81 SER A C 1
ATOM 663 O O . SER A 1 81 ? 2.591 21.203 6.934 1.00 39.81 81 SER A O 1
ATOM 665 N N . ILE A 1 82 ? 3.877 20.244 8.493 1.00 42.06 82 ILE A N 1
ATOM 666 C CA . ILE A 1 82 ? 3.238 18.920 8.385 1.00 42.06 82 ILE A CA 1
ATOM 667 C C . ILE A 1 82 ? 1.733 19.005 8.720 1.00 42.06 82 ILE A C 1
ATOM 669 O O . ILE A 1 82 ? 0.950 18.161 8.299 1.00 42.06 82 ILE A O 1
ATOM 673 N N . ASN A 1 83 ? 1.294 20.080 9.384 1.00 40.72 83 ASN A N 1
ATOM 674 C CA . ASN A 1 83 ? -0.117 20.342 9.641 1.00 40.72 83 ASN A CA 1
ATOM 675 C C . ASN A 1 83 ? -0.898 20.773 8.386 1.00 40.72 83 ASN A C 1
ATOM 677 O O . ASN A 1 83 ? -2.095 20.524 8.336 1.00 40.72 83 ASN A O 1
ATOM 681 N N . ASN A 1 84 ? -0.243 21.341 7.365 1.00 43.12 84 ASN A N 1
ATOM 682 C CA . ASN A 1 84 ? -0.880 21.678 6.083 1.00 43.12 84 ASN A CA 1
ATOM 683 C C . ASN A 1 84 ? -1.027 20.453 5.154 1.00 43.12 84 ASN A C 1
ATOM 685 O O . ASN A 1 84 ? -1.776 20.518 4.183 1.00 43.12 84 ASN A O 1
ATOM 689 N N . LEU A 1 85 ? -0.324 19.348 5.454 1.00 44.69 85 LEU A N 1
ATOM 690 C CA . LEU A 1 85 ? -0.416 18.055 4.754 1.00 44.69 85 LEU A CA 1
ATOM 691 C C . LEU A 1 85 ? -1.612 17.208 5.211 1.00 44.69 85 LEU A C 1
ATOM 693 O O . LEU A 1 85 ? -2.030 16.309 4.483 1.00 44.69 85 LEU A O 1
ATOM 697 N N . PHE A 1 86 ? -2.209 17.520 6.368 1.00 45.97 86 PHE A N 1
ATOM 698 C CA . PHE A 1 86 ? -3.608 17.173 6.621 1.00 45.97 86 PHE A CA 1
ATOM 699 C C . PHE A 1 86 ? -4.435 18.095 5.734 1.00 45.97 86 PHE A C 1
ATOM 701 O O . PHE A 1 86 ? -4.864 19.168 6.157 1.00 45.97 86 PHE A O 1
ATOM 708 N N . TYR A 1 87 ? -4.517 17.719 4.459 1.00 45.16 87 TYR A N 1
ATOM 709 C CA . TYR A 1 87 ? -5.198 18.464 3.418 1.00 45.16 87 TYR A CA 1
ATOM 710 C C . TYR A 1 87 ? -6.516 19.029 3.940 1.00 45.16 87 TYR A C 1
ATOM 712 O O . TYR A 1 87 ? -7.291 18.325 4.594 1.00 45.16 87 TYR A O 1
ATOM 720 N N . LYS A 1 88 ? -6.752 20.305 3.602 1.00 43.81 88 LYS A N 1
ATOM 721 C CA . LYS A 1 88 ? -8.079 20.922 3.518 1.00 43.81 88 LYS A CA 1
ATOM 722 C C . LYS A 1 88 ? -9.104 19.833 3.225 1.00 43.81 88 LYS A C 1
ATOM 724 O O . LYS A 1 88 ? -9.007 19.207 2.169 1.00 43.81 88 LYS A O 1
ATOM 729 N N . ASN A 1 89 ? -10.034 19.624 4.158 1.00 42.16 89 ASN A N 1
ATOM 730 C CA . ASN A 1 89 ? -11.235 18.819 3.964 1.00 42.16 89 ASN A CA 1
ATOM 731 C C . ASN A 1 89 ? -11.715 19.038 2.523 1.00 42.16 89 ASN A C 1
ATOM 733 O O . ASN A 1 89 ? -12.149 20.135 2.173 1.00 42.16 89 ASN A O 1
ATOM 737 N N . LYS A 1 90 ? -11.552 18.038 1.650 1.00 41.59 90 LYS A N 1
ATOM 738 C CA . LYS A 1 90 ? -11.964 18.146 0.241 1.00 41.59 90 LYS A CA 1
ATOM 739 C C . LYS A 1 90 ? -13.494 18.082 0.102 1.00 41.59 90 LYS A C 1
ATOM 741 O O . LYS A 1 90 ? -14.009 18.111 -1.010 1.00 41.59 90 LYS A O 1
ATOM 746 N N . TYR A 1 91 ? -14.199 18.017 1.231 1.00 40.56 91 TYR A N 1
ATOM 747 C CA . TYR A 1 91 ? -15.636 17.854 1.367 1.00 40.56 91 TYR A CA 1
ATOM 748 C C . TYR A 1 91 ? -16.176 18.853 2.398 1.00 40.56 91 TYR A C 1
ATOM 750 O O . TYR A 1 91 ? -15.443 19.239 3.314 1.00 40.56 91 TYR A O 1
ATOM 758 N N . PRO A 1 92 ? -17.405 19.352 2.191 1.00 33.72 92 PRO A N 1
ATOM 759 C CA . PRO A 1 92 ? -17.873 20.591 2.792 1.00 33.72 92 PRO A CA 1
ATOM 760 C C . PRO A 1 92 ? -17.976 20.503 4.314 1.00 33.72 92 PRO A C 1
ATOM 762 O O . PRO A 1 92 ? -18.331 19.471 4.876 1.00 33.72 92 PRO A O 1
ATOM 765 N N . ASN A 1 93 ? -17.708 21.640 4.958 1.00 34.91 93 ASN A N 1
ATOM 766 C CA . ASN A 1 93 ? -18.130 21.926 6.323 1.00 34.91 93 ASN A CA 1
ATOM 767 C C . ASN A 1 93 ? -19.667 21.999 6.342 1.00 34.91 93 ASN A C 1
ATOM 769 O O . ASN A 1 93 ? -20.231 23.090 6.349 1.00 34.91 93 ASN A O 1
ATOM 773 N N . GLU A 1 94 ? -20.360 20.867 6.267 1.00 39.56 94 GLU A N 1
ATOM 774 C CA . GLU A 1 94 ? -21.755 20.840 6.693 1.00 39.56 94 GLU A CA 1
ATOM 775 C C . GLU A 1 94 ? -21.762 20.929 8.220 1.00 39.56 94 GLU A C 1
ATOM 777 O O . GLU A 1 94 ? -21.037 20.204 8.904 1.00 39.56 94 GLU A O 1
ATOM 782 N N . GLU A 1 95 ? -22.525 21.885 8.752 1.00 36.94 95 GLU A N 1
ATOM 783 C CA . GLU A 1 95 ? -22.725 22.031 10.189 1.00 36.94 95 GLU A CA 1
ATOM 784 C C . GLU A 1 95 ? -23.229 20.699 10.752 1.00 36.94 95 GLU A C 1
ATOM 786 O O . GLU A 1 95 ? -24.302 20.210 10.393 1.00 36.94 95 GLU A O 1
ATOM 791 N N . VAL A 1 96 ? -22.417 20.082 11.611 1.00 40.62 96 VAL A N 1
ATOM 792 C CA . VAL A 1 96 ? -22.706 18.774 12.195 1.00 40.62 96 VAL A CA 1
ATOM 793 C C . VAL A 1 96 ? -23.879 18.928 13.163 1.00 40.62 96 VAL A C 1
ATOM 795 O O . VAL A 1 96 ? -23.708 19.255 14.336 1.00 40.62 96 VAL A O 1
ATOM 798 N N . SER A 1 97 ? -25.094 18.698 12.667 1.00 38.75 97 SER A N 1
ATOM 799 C CA . SER A 1 97 ? -26.274 18.500 13.508 1.00 38.75 97 SER A CA 1
ATOM 800 C C . SER A 1 97 ? -26.027 17.334 14.473 1.00 38.75 97 SER A C 1
ATOM 802 O O . SER A 1 97 ? -25.384 16.353 14.096 1.00 38.75 97 SER A O 1
ATOM 804 N N . SER A 1 98 ? -26.537 17.428 15.702 1.00 45.88 98 SER A N 1
ATOM 805 C CA . SER A 1 98 ? -26.346 16.436 16.767 1.00 45.88 98 SER A CA 1
ATOM 806 C C . SER A 1 98 ? -26.569 14.994 16.280 1.00 45.88 98 SER A C 1
ATOM 808 O O . SER A 1 98 ? -27.671 14.576 15.924 1.00 45.88 98 SER A O 1
ATOM 810 N N . ILE A 1 99 ? -25.487 14.214 16.242 1.00 52.09 99 ILE A N 1
ATOM 811 C CA . ILE A 1 99 ? -25.493 12.868 15.667 1.00 52.09 99 ILE A CA 1
ATOM 812 C C . ILE A 1 99 ? -26.179 11.901 16.635 1.00 52.09 99 ILE A C 1
ATOM 814 O O . ILE A 1 99 ? -25.688 11.626 17.730 1.00 52.09 99 ILE A O 1
ATOM 818 N N . THR A 1 100 ? -27.310 11.338 16.213 1.00 57.69 100 THR A N 1
ATOM 819 C CA . THR A 1 100 ? -27.996 10.264 16.941 1.00 57.69 100 THR A CA 1
ATOM 820 C C . THR A 1 100 ? -27.381 8.890 16.612 1.00 57.69 100 THR A C 1
ATOM 822 O O . THR A 1 100 ? -26.902 8.685 15.495 1.00 57.69 100 THR A O 1
ATOM 825 N N . PRO A 1 101 ? -27.422 7.893 17.522 1.00 59.66 101 PRO A N 1
ATOM 826 C CA . PRO A 1 101 ? -26.879 6.543 17.279 1.00 59.66 101 PRO A CA 1
ATOM 827 C C . PRO A 1 101 ? -27.423 5.831 16.022 1.00 59.66 101 PRO A C 1
ATOM 829 O O . PRO A 1 101 ? -26.711 5.062 15.374 1.00 59.66 101 PRO A O 1
ATOM 832 N N . ILE A 1 102 ? -28.674 6.115 15.643 1.00 60.97 102 ILE A N 1
ATOM 833 C CA . ILE A 1 102 ? -29.321 5.575 14.434 1.00 60.97 102 ILE A CA 1
ATOM 834 C C . ILE A 1 102 ? -28.654 6.128 13.162 1.00 60.97 102 ILE A C 1
ATOM 836 O O . ILE A 1 102 ? -28.436 5.385 12.204 1.00 60.97 102 ILE A O 1
ATOM 840 N N . SER A 1 103 ? -28.248 7.403 13.174 1.00 70.94 103 SER A N 1
ATOM 841 C CA . SER A 1 103 ? -27.512 8.037 12.070 1.00 70.94 103 SER A CA 1
ATOM 842 C C . SER A 1 103 ? -26.142 7.381 11.843 1.00 70.94 103 SER A C 1
ATOM 844 O O . SER A 1 103 ? -25.748 7.126 10.703 1.00 70.94 103 SER A O 1
ATOM 846 N N . ILE A 1 104 ? -25.452 7.006 12.928 1.00 75.50 104 ILE A N 1
ATOM 847 C CA . ILE A 1 104 ? -24.137 6.344 12.868 1.00 75.50 104 ILE A CA 1
ATOM 848 C C . ILE A 1 104 ? -24.239 4.986 12.170 1.00 75.50 104 ILE A C 1
ATOM 850 O O . ILE A 1 104 ? -23.458 4.691 11.270 1.00 75.50 104 ILE A O 1
ATOM 854 N N . THR A 1 105 ? -25.219 4.169 12.554 1.00 79.31 105 THR A N 1
ATOM 855 C CA . THR A 1 105 ? -25.386 2.814 12.004 1.00 79.31 105 THR A CA 1
ATOM 856 C C . THR A 1 105 ? -25.669 2.843 10.504 1.00 79.31 105 THR A C 1
ATOM 858 O O . THR A 1 105 ? -25.065 2.084 9.749 1.00 79.31 105 THR A O 1
ATOM 861 N N . ASN A 1 106 ? -26.525 3.762 10.049 1.00 82.06 106 ASN A N 1
ATOM 862 C CA . ASN A 1 106 ? -26.840 3.901 8.628 1.00 82.06 106 ASN A CA 1
ATOM 863 C C . ASN A 1 106 ? -25.636 4.378 7.811 1.00 82.06 106 ASN A C 1
ATOM 865 O O . ASN A 1 106 ? -25.378 3.823 6.744 1.00 82.06 106 ASN A O 1
ATOM 869 N N . LYS A 1 107 ? -24.869 5.360 8.303 1.00 79.69 107 LYS A N 1
ATOM 870 C CA . LYS A 1 107 ? -23.679 5.817 7.576 1.00 79.69 107 LYS A CA 1
ATOM 871 C C . LYS A 1 107 ? -22.583 4.753 7.573 1.00 79.69 107 LYS A C 1
ATOM 873 O O . LYS A 1 107 ? -22.049 4.512 6.506 1.00 79.69 107 LYS A O 1
ATOM 878 N N . ILE A 1 108 ? -22.322 4.028 8.668 1.00 83.44 108 ILE A N 1
ATOM 879 C CA . ILE A 1 108 ? -21.371 2.894 8.652 1.00 83.44 108 ILE A CA 1
ATOM 880 C C . ILE A 1 108 ? -21.802 1.829 7.642 1.00 83.44 108 ILE A C 1
ATOM 882 O O . ILE A 1 108 ? -20.992 1.395 6.826 1.00 83.44 108 ILE A O 1
ATOM 886 N N . ASN A 1 109 ? -23.080 1.456 7.644 1.00 86.44 109 ASN A N 1
ATOM 887 C CA . ASN A 1 109 ? -23.633 0.510 6.681 1.00 86.44 109 ASN A CA 1
ATOM 888 C C . ASN A 1 109 ? -23.415 0.979 5.229 1.00 86.44 109 ASN A C 1
ATOM 890 O O . ASN A 1 109 ? -23.019 0.185 4.378 1.00 86.44 109 ASN A O 1
ATOM 894 N N . ASN A 1 110 ? -23.600 2.273 4.955 1.00 85.94 110 ASN A N 1
ATOM 895 C CA . ASN A 1 110 ? -23.378 2.854 3.630 1.00 85.94 110 ASN A CA 1
ATOM 896 C C . ASN A 1 110 ? -21.885 2.960 3.267 1.00 85.94 110 ASN A C 1
ATOM 898 O O . ASN A 1 110 ? -21.512 2.650 2.142 1.00 85.94 110 ASN A O 1
ATOM 902 N N . THR A 1 111 ? -21.032 3.367 4.209 1.00 85.69 111 THR A N 1
ATOM 903 C CA . THR A 1 111 ? -19.588 3.567 4.011 1.00 85.69 111 THR A CA 1
ATOM 904 C C . THR A 1 111 ? -18.845 2.246 3.813 1.00 85.69 111 THR A C 1
ATOM 906 O O . THR A 1 111 ? -17.907 2.183 3.029 1.00 85.69 111 THR A O 1
ATOM 909 N N . PHE A 1 112 ? -19.252 1.178 4.503 1.00 89.62 112 PHE A N 1
ATOM 910 C CA . PHE A 1 112 ? -18.540 -0.103 4.525 1.00 89.62 112 PHE A CA 1
ATOM 911 C C . PHE A 1 112 ? -19.299 -1.213 3.786 1.00 89.62 112 PHE A C 1
ATOM 913 O O . PHE A 1 112 ? -19.389 -2.344 4.266 1.00 89.62 112 PHE A O 1
ATOM 920 N N . ASN A 1 113 ? -19.865 -0.905 2.614 1.00 85.81 113 ASN A N 1
ATOM 921 C CA . ASN A 1 113 ? -20.483 -1.885 1.709 1.00 85.81 113 ASN A CA 1
ATOM 922 C C . ASN A 1 113 ? -21.470 -2.847 2.399 1.00 85.81 113 ASN A C 1
ATOM 924 O O . ASN A 1 113 ? -21.440 -4.063 2.171 1.00 85.81 113 ASN A O 1
ATOM 928 N N . GLY A 1 114 ? -22.338 -2.326 3.263 1.00 88.69 114 GLY A N 1
ATOM 929 C CA . GLY A 1 114 ? -23.340 -3.126 3.956 1.00 88.69 114 GLY A CA 1
ATOM 930 C C . GLY A 1 114 ? -22.930 -3.633 5.343 1.00 88.69 114 GLY A C 1
ATOM 931 O O . GLY A 1 114 ? -23.610 -4.511 5.875 1.00 88.69 114 GLY A O 1
ATOM 932 N N . LEU A 1 115 ? -21.809 -3.170 5.911 1.00 92.62 115 LEU A N 1
ATOM 933 C CA . LEU A 1 115 ? -21.353 -3.608 7.233 1.00 92.62 115 LEU A CA 1
ATOM 934 C C . LEU A 1 115 ? -22.363 -3.200 8.314 1.00 92.62 115 LEU A C 1
ATOM 936 O O . LEU A 1 115 ? -22.592 -2.015 8.563 1.00 92.62 115 LEU A O 1
ATOM 940 N N . LYS A 1 116 ? -22.931 -4.193 8.996 1.00 93.19 116 LYS A N 1
ATOM 941 C CA . LYS A 1 116 ? -23.849 -4.008 10.123 1.00 93.19 116 LYS A CA 1
ATOM 942 C C . LYS A 1 116 ? -23.294 -4.741 11.324 1.00 93.19 116 LYS A C 1
ATOM 944 O O . LYS A 1 116 ? -23.024 -5.929 11.210 1.00 93.19 116 LYS A O 1
ATOM 949 N N . PHE A 1 117 ? -23.125 -4.045 12.441 1.00 93.31 117 PHE A N 1
ATOM 950 C CA . PHE A 1 117 ? -22.706 -4.684 13.684 1.00 93.31 117 PHE A CA 1
ATOM 951 C C . PHE A 1 117 ? -23.847 -5.531 14.253 1.00 93.31 117 PHE A C 1
ATOM 953 O O . PHE A 1 117 ? -24.977 -5.048 14.351 1.00 93.31 117 PHE A O 1
ATOM 960 N N . ASN A 1 118 ? -23.544 -6.762 14.666 1.00 94.50 118 ASN A N 1
ATOM 961 C CA . ASN A 1 118 ? -24.471 -7.596 15.431 1.00 94.50 118 ASN A CA 1
ATOM 962 C C . ASN A 1 118 ? -24.614 -7.044 16.855 1.00 94.50 118 ASN A C 1
ATOM 964 O O . ASN A 1 118 ? -25.707 -7.049 17.420 1.00 94.50 118 ASN A O 1
ATOM 968 N N . ASN A 1 119 ? -23.521 -6.518 17.417 1.00 93.31 119 ASN A N 1
ATOM 969 C CA . ASN A 1 119 ? -23.504 -5.848 18.710 1.00 93.31 119 ASN A CA 1
ATOM 970 C C . ASN A 1 119 ? -23.264 -4.330 18.571 1.00 93.31 119 ASN A C 1
ATOM 972 O O . ASN A 1 119 ? -22.138 -3.866 18.369 1.00 93.31 119 ASN A O 1
ATOM 976 N N . SER A 1 120 ? -24.321 -3.532 18.758 1.00 90.50 120 SER A N 1
ATOM 977 C CA . SER A 1 120 ? -24.253 -2.063 18.703 1.00 90.50 120 SER A CA 1
ATOM 978 C C . SER A 1 120 ? -23.359 -1.441 19.784 1.00 90.50 120 SER A C 1
ATOM 980 O O . SER A 1 120 ? -22.849 -0.333 19.605 1.00 90.50 120 SER A O 1
ATOM 982 N N . GLU A 1 121 ? -23.148 -2.132 20.909 1.00 92.75 121 GLU A N 1
ATOM 983 C CA . GLU A 1 121 ? -22.257 -1.667 21.973 1.00 92.75 121 GLU A CA 1
ATOM 984 C C . GLU A 1 121 ? -20.803 -1.641 21.487 1.00 92.75 121 GLU A C 1
ATOM 986 O O . GLU A 1 121 ? -20.117 -0.636 21.696 1.00 92.75 121 GLU A O 1
ATOM 991 N N . LEU A 1 122 ? -20.367 -2.682 20.761 1.00 93.94 122 LEU A N 1
ATOM 992 C CA . LEU A 1 122 ? -19.025 -2.760 20.169 1.00 93.94 122 LEU A CA 1
ATOM 993 C C . LEU A 1 122 ? -18.770 -1.577 19.233 1.00 93.94 122 LEU A C 1
ATOM 995 O O . LEU A 1 122 ? -17.766 -0.881 19.383 1.00 93.94 122 LEU A O 1
ATOM 999 N N . GLN A 1 123 ? -19.714 -1.296 18.330 1.00 90.69 123 GLN A N 1
ATOM 1000 C CA . GLN A 1 123 ? -19.647 -0.151 17.418 1.00 90.69 123 GLN A CA 1
ATOM 1001 C C . GLN A 1 123 ? -19.496 1.172 18.182 1.00 90.69 123 GLN A C 1
ATOM 1003 O O . GLN A 1 123 ? -18.645 1.997 17.847 1.00 90.69 123 GLN A O 1
ATOM 1008 N N . SER A 1 124 ? -20.315 1.376 19.219 1.00 89.56 124 SER A N 1
ATOM 1009 C CA . SER A 1 124 ? -20.309 2.619 19.993 1.00 89.56 124 SER A CA 1
ATOM 1010 C C . SER A 1 124 ? -18.993 2.832 20.748 1.00 89.56 124 SER A C 1
ATOM 1012 O O . SER A 1 124 ? -18.445 3.936 20.720 1.00 89.56 124 SER A O 1
ATOM 1014 N N . LYS A 1 125 ? -18.451 1.776 21.369 1.00 91.81 125 LYS A N 1
ATOM 1015 C CA . LYS A 1 125 ? -17.195 1.818 22.128 1.00 91.81 125 LYS A CA 1
ATOM 1016 C C . LYS A 1 125 ? -15.991 2.021 21.216 1.00 91.81 125 LYS A C 1
ATOM 1018 O O . LYS A 1 125 ? -15.108 2.816 21.529 1.00 91.81 125 LYS A O 1
ATOM 1023 N N . ALA A 1 126 ? -15.977 1.376 20.052 1.00 92.94 126 ALA A N 1
ATOM 1024 C CA . ALA A 1 126 ? -14.863 1.473 19.115 1.00 92.94 126 ALA A CA 1
ATOM 1025 C C . ALA A 1 126 ? -14.649 2.891 18.554 1.00 92.94 126 ALA A C 1
ATOM 1027 O O . ALA A 1 126 ? -13.517 3.277 18.269 1.00 92.94 126 ALA A O 1
ATOM 1028 N N . LEU A 1 127 ? -15.726 3.676 18.435 1.00 90.56 127 LEU A N 1
ATOM 1029 C CA . LEU A 1 127 ? -15.701 5.070 17.971 1.00 90.56 127 LEU A CA 1
ATOM 1030 C C . LEU A 1 127 ? -15.651 6.105 19.110 1.00 90.56 127 LEU A C 1
ATOM 1032 O O . LEU A 1 127 ? -15.699 7.306 18.848 1.00 90.56 127 LEU A O 1
ATOM 1036 N N . SER A 1 128 ? -15.515 5.659 20.362 1.00 90.31 128 SER A N 1
ATOM 1037 C CA . SER A 1 128 ? -15.460 6.522 21.550 1.00 90.31 128 SER A CA 1
ATOM 1038 C C . SER A 1 128 ? -14.114 6.370 22.277 1.00 90.31 128 SER A C 1
ATOM 1040 O O . SER A 1 128 ? -14.065 5.802 23.367 1.00 90.31 128 SER A O 1
ATOM 1042 N N . PRO A 1 129 ? -12.991 6.809 21.676 1.00 89.88 129 PRO A N 1
ATOM 1043 C CA . PRO A 1 129 ? -11.683 6.721 22.317 1.00 89.88 129 PRO A CA 1
ATOM 1044 C C . PRO A 1 129 ? -11.613 7.621 23.560 1.00 89.88 129 PRO A C 1
ATOM 1046 O O . PRO A 1 129 ? -12.030 8.777 23.534 1.00 89.88 129 PRO A O 1
ATOM 1049 N N . GLU A 1 130 ? -11.004 7.123 24.632 1.00 88.56 130 GLU A N 1
ATOM 1050 C CA . GLU A 1 130 ? -10.731 7.906 25.833 1.00 88.56 130 GLU A CA 1
ATOM 1051 C C . GLU A 1 130 ? -9.420 8.688 25.666 1.00 88.56 130 GLU A C 1
ATOM 1053 O O . GLU A 1 130 ? -8.379 8.136 25.288 1.00 88.56 130 GLU A O 1
ATOM 1058 N N . ILE A 1 131 ? -9.452 9.985 25.974 1.00 86.19 131 ILE A N 1
ATOM 1059 C CA . ILE A 1 131 ? -8.290 10.872 25.892 1.00 86.19 131 ILE A CA 1
ATOM 1060 C C . ILE A 1 131 ? -7.858 11.254 27.307 1.00 86.19 131 ILE A C 1
ATOM 1062 O O . ILE A 1 131 ? -8.550 11.983 28.012 1.00 86.19 131 ILE A O 1
ATOM 1066 N N . LYS A 1 132 ? -6.679 10.776 27.717 1.00 85.38 132 LYS A N 1
ATOM 1067 C CA . LYS A 1 132 ? -6.051 11.119 28.999 1.00 85.38 132 LYS A CA 1
ATOM 1068 C C . LYS A 1 132 ? -4.899 12.081 28.775 1.00 85.38 132 LYS A C 1
ATOM 1070 O O . LYS A 1 132 ? -3.932 11.755 28.085 1.00 85.38 132 LYS A O 1
ATOM 1075 N N . ILE A 1 133 ? -4.983 13.250 29.398 1.00 80.31 133 ILE A N 1
ATOM 1076 C CA . ILE A 1 133 ? -3.905 14.236 29.434 1.00 80.31 133 ILE A CA 1
ATOM 1077 C C . ILE A 1 133 ? -3.164 14.051 30.758 1.00 80.31 133 ILE A C 1
ATOM 1079 O O . ILE A 1 133 ? -3.752 14.162 31.829 1.00 80.31 133 ILE A O 1
ATOM 1083 N N . THR A 1 134 ? -1.877 13.720 30.695 1.00 78.38 134 THR A N 1
ATOM 1084 C CA . THR A 1 134 ? -1.037 13.608 31.898 1.00 78.38 134 THR A CA 1
ATOM 1085 C C . THR A 1 134 ? -0.587 14.985 32.384 1.00 78.38 134 THR A C 1
ATOM 1087 O O . THR A 1 134 ? -0.652 15.968 31.646 1.00 78.38 134 THR A O 1
ATOM 1090 N N . GLN A 1 135 ? -0.061 15.045 33.609 1.00 69.19 135 GLN A N 1
ATOM 1091 C CA . GL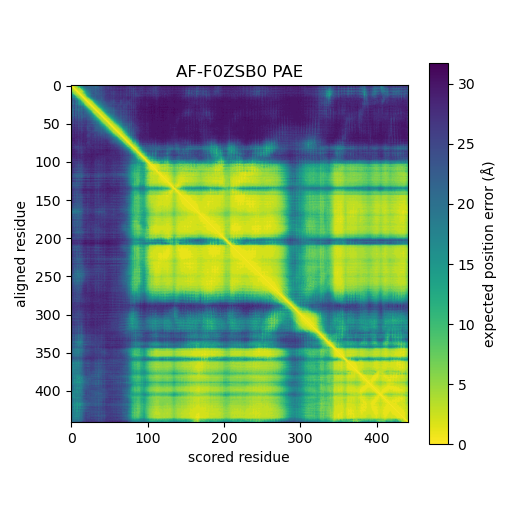N A 1 135 ? 0.471 16.269 34.227 1.00 69.19 135 GLN A CA 1
ATOM 1092 C C . GLN A 1 135 ? 1.541 16.969 33.365 1.00 69.19 135 GLN A C 1
ATOM 1094 O O . GLN A 1 135 ? 1.636 18.191 33.379 1.00 69.19 135 GLN A O 1
ATOM 1099 N N . ASN A 1 136 ? 2.271 16.216 32.533 1.00 73.31 136 ASN A N 1
ATOM 1100 C CA . ASN A 1 136 ? 3.281 16.741 31.605 1.00 73.31 136 ASN A CA 1
ATOM 1101 C C . ASN A 1 136 ? 2.706 17.083 30.215 1.00 73.31 136 ASN A C 1
ATOM 1103 O O . ASN A 1 136 ? 3.446 17.123 29.237 1.00 73.31 136 ASN A O 1
ATOM 1107 N N . GLN A 1 137 ? 1.384 17.237 30.087 1.00 70.19 137 GLN A N 1
ATOM 1108 C CA . GLN A 1 137 ? 0.671 17.475 28.824 1.00 70.19 137 GLN A CA 1
ATOM 1109 C C . GLN A 1 137 ? 0.832 16.362 27.765 1.00 70.19 137 GLN A C 1
ATOM 1111 O O . GLN A 1 137 ? 0.442 16.533 26.600 1.00 70.19 137 GLN A O 1
ATOM 1116 N N . HIS A 1 138 ? 1.341 15.182 28.147 1.00 73.56 138 HIS A N 1
ATOM 1117 C CA . HIS A 1 138 ? 1.352 14.030 27.249 1.00 73.56 138 HIS A CA 1
ATOM 1118 C C . HIS A 1 138 ? -0.051 13.453 27.121 1.00 73.56 138 HIS A C 1
ATOM 1120 O O . HIS A 1 138 ? -0.707 13.166 28.123 1.00 73.56 138 HIS A O 1
ATOM 1126 N N . ILE A 1 139 ? -0.477 13.250 25.874 1.00 74.44 139 ILE A N 1
ATOM 1127 C CA . ILE A 1 139 ? -1.805 12.737 25.551 1.00 74.44 139 ILE A CA 1
ATOM 1128 C C . ILE A 1 139 ? -1.742 11.244 25.231 1.00 74.44 139 ILE A C 1
ATOM 1130 O O . ILE A 1 139 ? -1.098 10.792 24.268 1.00 74.44 139 ILE A O 1
ATOM 1134 N N . HIS A 1 140 ? -2.462 10.480 26.039 1.00 83.62 140 HIS A N 1
ATOM 1135 C CA . HIS A 1 140 ? -2.728 9.068 25.845 1.00 83.62 140 HIS A CA 1
ATOM 1136 C C . HIS A 1 140 ? -4.121 8.926 25.251 1.00 83.62 140 HIS A C 1
ATOM 1138 O O . HIS A 1 140 ? -5.084 9.467 25.778 1.00 83.62 140 HIS A O 1
ATOM 1144 N N . ILE A 1 141 ? -4.196 8.221 24.128 1.00 86.06 141 ILE A N 1
ATOM 1145 C CA . ILE A 1 141 ? -5.458 7.869 23.486 1.00 86.06 141 ILE A CA 1
ATOM 1146 C C . ILE A 1 141 ? -5.616 6.379 23.732 1.00 86.06 141 ILE A C 1
ATOM 1148 O O . ILE A 1 141 ? -4.717 5.608 23.382 1.00 86.06 141 ILE A O 1
ATOM 1152 N N . ILE A 1 142 ? -6.703 6.012 24.391 1.00 87.69 142 ILE A N 1
ATOM 1153 C CA . ILE A 1 142 ? -7.019 4.651 24.805 1.00 87.69 142 ILE A CA 1
ATOM 1154 C C . ILE A 1 142 ? -8.300 4.254 24.084 1.00 87.69 142 ILE A C 1
ATOM 1156 O O . ILE A 1 142 ? -9.230 5.046 23.968 1.00 87.69 142 ILE A O 1
ATOM 1160 N N . SER A 1 143 ? -8.338 3.038 23.558 1.00 91.31 143 SER A N 1
ATOM 1161 C CA . SER A 1 143 ? -9.547 2.494 22.957 1.00 91.31 143 SER A CA 1
ATOM 1162 C C . SER A 1 143 ? -9.564 0.984 23.143 1.00 91.31 143 SER A C 1
ATOM 1164 O O . SER A 1 143 ? -8.528 0.336 22.966 1.00 91.31 143 SER A O 1
ATOM 1166 N N . ASP A 1 144 ? -10.725 0.450 23.515 1.00 92.88 144 ASP A N 1
ATOM 1167 C CA . ASP A 1 144 ? -10.881 -0.905 24.059 1.00 92.88 144 ASP A CA 1
ATOM 1168 C C . ASP A 1 144 ? -10.379 -2.001 23.111 1.00 92.88 144 ASP A C 1
ATOM 1170 O O . ASP A 1 144 ? -9.718 -2.944 23.540 1.00 92.88 144 ASP A O 1
ATOM 1174 N N . PHE A 1 145 ? -10.611 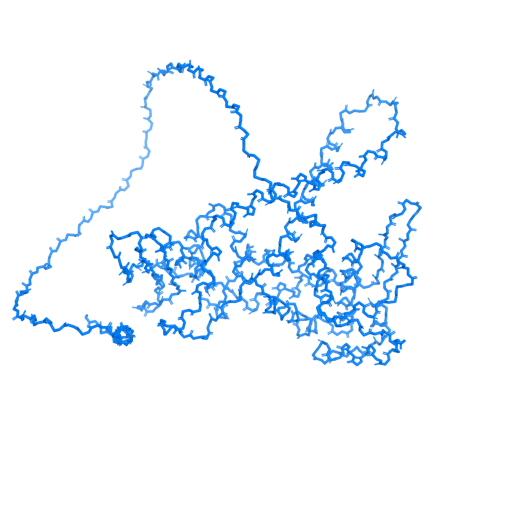-1.842 21.806 1.00 97.12 145 PHE A N 1
ATOM 1175 C CA . PHE A 1 145 ? -10.322 -2.868 20.798 1.00 97.12 145 PHE A CA 1
ATOM 1176 C C . PHE A 1 145 ? -9.067 -2.574 19.971 1.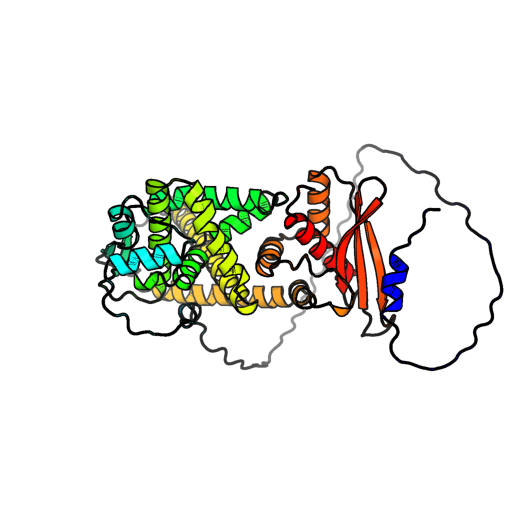00 97.12 145 PHE A C 1
ATOM 1178 O O . PHE A 1 145 ? -8.759 -3.288 19.014 1.00 97.12 145 PHE A O 1
ATOM 1185 N N . PHE A 1 146 ? -8.310 -1.529 20.325 1.00 96.81 146 PHE A N 1
ATOM 1186 C CA . PHE A 1 146 ? -7.121 -1.122 19.574 1.00 96.81 146 PHE A CA 1
ATOM 1187 C C . PHE A 1 146 ? -6.100 -2.259 19.442 1.00 96.81 146 PHE A C 1
ATOM 1189 O O . PHE A 1 146 ? -5.529 -2.453 18.370 1.00 96.81 146 PHE A O 1
ATOM 1196 N N . ASN A 1 147 ? -5.866 -3.009 20.523 1.00 97.19 147 ASN A N 1
ATOM 1197 C CA . ASN A 1 147 ? -4.879 -4.089 20.533 1.00 97.19 147 ASN A CA 1
ATOM 1198 C C . ASN A 1 147 ? -5.269 -5.236 19.596 1.00 97.19 147 ASN A C 1
ATOM 1200 O O . ASN A 1 147 ? -4.401 -5.766 18.902 1.00 97.19 147 ASN A O 1
ATOM 1204 N N . ASP A 1 148 ? -6.552 -5.593 19.556 1.00 97.62 148 ASP A N 1
ATOM 1205 C CA . ASP A 1 148 ? -7.058 -6.644 18.674 1.00 97.62 148 ASP A CA 1
ATOM 1206 C C . ASP A 1 148 ? -6.932 -6.210 17.216 1.00 97.62 148 ASP A C 1
ATOM 1208 O O . ASP A 1 148 ? -6.324 -6.916 16.410 1.00 97.62 148 ASP A O 1
ATOM 1212 N N . GLY A 1 149 ? -7.381 -4.991 16.902 1.00 98.06 149 GLY A N 1
ATOM 1213 C CA . GLY A 1 149 ? -7.245 -4.397 15.575 1.00 98.06 149 GLY A CA 1
ATOM 1214 C C . GLY A 1 149 ? -5.797 -4.308 15.096 1.00 98.06 149 GLY A C 1
ATOM 1215 O O . GLY A 1 149 ? -5.478 -4.723 13.983 1.00 98.06 149 GLY A O 1
ATOM 1216 N N . ALA A 1 150 ? -4.890 -3.830 15.952 1.00 96.69 150 ALA A N 1
ATOM 1217 C CA . ALA A 1 150 ? -3.468 -3.702 15.636 1.00 96.69 150 ALA A CA 1
ATOM 1218 C C . ALA A 1 150 ? -2.777 -5.053 15.377 1.00 96.69 150 ALA A C 1
ATOM 1220 O O . ALA A 1 150 ? -1.766 -5.090 14.676 1.00 96.69 150 ALA A O 1
ATOM 1221 N N . ARG A 1 151 ? -3.301 -6.153 15.933 1.00 96.62 151 ARG A N 1
ATOM 1222 C CA . ARG A 1 151 ? -2.790 -7.512 15.704 1.00 96.62 151 ARG A CA 1
ATOM 1223 C C . ARG A 1 151 ? -3.385 -8.145 14.455 1.00 96.62 151 ARG A C 1
ATOM 1225 O O . ARG A 1 151 ? -2.640 -8.736 13.678 1.00 96.62 151 ARG A O 1
ATOM 1232 N N . ILE A 1 152 ? -4.699 -8.026 14.259 1.00 97.81 152 ILE A N 1
ATOM 1233 C CA . ILE A 1 152 ? -5.392 -8.720 13.171 1.00 97.81 152 ILE A CA 1
ATOM 1234 C C . ILE A 1 152 ? -5.212 -8.016 11.827 1.00 97.81 152 ILE A C 1
ATOM 1236 O O . ILE A 1 152 ? -4.953 -8.674 10.823 1.00 97.81 152 ILE A O 1
ATOM 1240 N N . PHE A 1 153 ? -5.271 -6.683 11.792 1.00 97.56 153 PHE A N 1
ATOM 1241 C CA . PHE A 1 153 ? -5.258 -5.926 10.541 1.00 97.56 153 PHE A CA 1
ATOM 1242 C C . PHE A 1 153 ? -4.019 -6.196 9.661 1.00 97.56 153 PHE A C 1
ATOM 1244 O O . PHE A 1 153 ? -4.201 -6.442 8.468 1.00 97.56 153 PHE A O 1
ATOM 1251 N N . PRO A 1 154 ? -2.780 -6.272 10.198 1.00 95.94 154 PRO A N 1
ATOM 1252 C CA . PRO A 1 154 ? -1.605 -6.691 9.424 1.00 95.94 154 PRO A CA 1
ATOM 1253 C C . PRO A 1 154 ? -1.751 -8.043 8.721 1.00 95.94 154 PRO A C 1
ATOM 1255 O O . PRO A 1 154 ? -1.281 -8.206 7.592 1.00 95.94 154 PRO A O 1
ATOM 1258 N N . LEU A 1 155 ? -2.391 -9.011 9.381 1.00 96.19 155 LEU A N 1
ATOM 1259 C CA . LEU A 1 155 ? -2.586 -10.357 8.850 1.00 96.19 155 LEU A CA 1
ATOM 1260 C C . LEU A 1 155 ? -3.590 -10.330 7.696 1.00 96.19 155 LEU A C 1
ATOM 1262 O O . LEU A 1 155 ? -3.300 -10.867 6.626 1.00 96.19 155 LEU A O 1
ATOM 1266 N N . VAL A 1 156 ? -4.713 -9.626 7.879 1.00 97.38 156 VAL A N 1
ATOM 1267 C CA . VAL A 1 156 ? -5.751 -9.488 6.845 1.00 97.38 156 VAL A CA 1
ATOM 1268 C C . VAL A 1 156 ? -5.221 -8.751 5.621 1.00 97.38 156 VAL A C 1
ATOM 1270 O O . VAL A 1 156 ? -5.403 -9.220 4.500 1.00 97.38 156 VAL A O 1
ATOM 1273 N N . VAL A 1 157 ? -4.512 -7.635 5.816 1.00 95.94 157 VAL A N 1
ATOM 1274 C CA . VAL A 1 157 ? -3.906 -6.872 4.712 1.00 95.94 157 VAL A CA 1
ATOM 1275 C C . VAL A 1 157 ? -2.895 -7.733 3.957 1.00 95.94 157 VAL A C 1
ATOM 1277 O O . VAL A 1 157 ? -2.938 -7.781 2.731 1.00 95.94 157 VAL A O 1
ATOM 1280 N N . SER A 1 158 ? -2.038 -8.477 4.663 1.00 94.56 158 SER A N 1
ATOM 1281 C CA . SER A 1 158 ? -1.074 -9.380 4.019 1.00 94.56 158 SER A CA 1
ATOM 1282 C C . SER A 1 158 ? -1.777 -10.442 3.176 1.00 94.56 158 SER A C 1
ATOM 1284 O O . SER A 1 158 ? -1.437 -10.637 2.009 1.00 94.56 158 SER A O 1
ATOM 1286 N N . LYS A 1 159 ? -2.781 -11.114 3.751 1.00 95.38 159 LYS A N 1
ATOM 1287 C CA . LYS A 1 159 ? -3.586 -12.133 3.070 1.00 95.38 159 LYS A CA 1
ATOM 1288 C C . LYS A 1 159 ? -4.267 -11.561 1.828 1.00 95.38 159 LYS A C 1
ATOM 1290 O O . LYS A 1 159 ? -4.189 -12.168 0.761 1.00 95.38 159 LYS A O 1
ATOM 1295 N N . TYR A 1 160 ? -4.868 -10.379 1.949 1.00 94.75 160 TYR A N 1
ATOM 1296 C CA . TYR A 1 160 ? -5.501 -9.675 0.840 1.00 94.75 160 TYR A CA 1
ATOM 1297 C C . TYR A 1 160 ? -4.494 -9.344 -0.269 1.00 94.75 160 TYR A C 1
ATOM 1299 O O . TYR A 1 160 ? -4.744 -9.651 -1.432 1.00 94.75 160 TYR A O 1
ATOM 1307 N N . LEU A 1 161 ? -3.329 -8.782 0.072 1.00 91.81 161 LEU A N 1
ATOM 1308 C CA . LEU A 1 161 ? -2.293 -8.428 -0.903 1.00 91.81 161 LEU A CA 1
ATOM 1309 C C . LEU A 1 161 ? -1.750 -9.655 -1.643 1.00 91.81 161 LEU A C 1
ATOM 1311 O O . LEU A 1 161 ? -1.594 -9.590 -2.857 1.00 91.81 161 LEU A O 1
ATOM 1315 N N . TYR A 1 162 ? -1.520 -10.780 -0.958 1.00 92.75 162 TYR A N 1
ATOM 1316 C CA . TYR A 1 162 ? -1.072 -12.017 -1.611 1.00 92.75 162 TYR A CA 1
ATOM 1317 C C . TYR A 1 162 ? -2.142 -12.645 -2.508 1.00 92.75 162 TYR A C 1
ATOM 1319 O O . TYR A 1 162 ? -1.808 -13.212 -3.545 1.00 92.75 162 TYR A O 1
ATOM 1327 N N . LYS A 1 163 ? -3.426 -12.540 -2.139 1.00 92.88 163 LYS A N 1
ATOM 1328 C CA . LYS A 1 163 ? -4.532 -12.971 -3.008 1.00 92.88 163 LYS A CA 1
ATOM 1329 C C . LYS A 1 163 ? -4.668 -12.068 -4.234 1.00 92.88 163 LYS A C 1
ATOM 1331 O O . LYS A 1 163 ? -4.886 -12.563 -5.334 1.00 92.88 163 LYS A O 1
ATOM 1336 N N . ARG A 1 164 ? -4.554 -10.751 -4.042 1.00 90.75 164 ARG A N 1
ATOM 1337 C CA . ARG A 1 164 ? -4.721 -9.731 -5.087 1.00 90.75 164 ARG A CA 1
ATOM 1338 C C . ARG A 1 164 ? -3.543 -9.700 -6.062 1.00 90.75 164 ARG A C 1
ATOM 1340 O O . ARG A 1 164 ? -3.759 -9.512 -7.253 1.00 90.75 164 ARG A O 1
ATOM 1347 N N . PHE A 1 165 ? -2.326 -9.877 -5.555 1.00 92.88 165 PHE A N 1
ATOM 1348 C CA . PHE A 1 165 ? -1.072 -9.773 -6.298 1.00 92.88 165 PHE A CA 1
ATOM 1349 C C . PHE A 1 165 ? -0.195 -11.009 -6.021 1.00 92.88 165 PHE A C 1
ATOM 1351 O O . PHE A 1 165 ? 0.797 -10.930 -5.288 1.00 92.88 165 PHE A O 1
ATOM 1358 N N . PRO A 1 166 ? -0.542 -12.177 -6.590 1.00 93.19 166 PRO A N 1
ATOM 1359 C CA . PRO A 1 166 ? 0.108 -13.455 -6.279 1.00 93.19 166 PRO A CA 1
ATOM 1360 C C . PRO A 1 166 ? 1.600 -13.519 -6.631 1.00 93.19 166 PRO A C 1
ATOM 1362 O O . PRO A 1 166 ? 2.301 -14.415 -6.159 1.00 93.19 166 PRO A O 1
ATOM 1365 N N . ASN A 1 167 ? 2.090 -12.587 -7.451 1.00 93.25 167 ASN A N 1
ATOM 1366 C CA . ASN A 1 167 ? 3.490 -12.505 -7.860 1.00 93.25 167 ASN A CA 1
ATOM 1367 C C . ASN A 1 167 ? 4.323 -11.556 -6.974 1.00 93.25 167 ASN A C 1
ATOM 1369 O O . ASN A 1 167 ? 5.523 -11.399 -7.210 1.00 93.25 167 ASN A O 1
ATOM 1373 N N . LEU A 1 168 ? 3.732 -10.917 -5.952 1.00 91.94 168 LEU A N 1
ATOM 1374 C CA . LEU A 1 168 ? 4.497 -10.123 -4.987 1.00 91.94 168 LEU A CA 1
ATOM 1375 C C . LEU A 1 168 ? 5.470 -11.015 -4.214 1.00 91.94 168 LEU A C 1
ATOM 1377 O O . LEU A 1 168 ? 5.084 -11.930 -3.489 1.00 91.94 168 LEU A O 1
ATOM 1381 N N . THR A 1 169 ? 6.759 -10.701 -4.322 1.00 90.12 169 THR A N 1
ATOM 1382 C CA . THR A 1 169 ? 7.773 -11.312 -3.458 1.00 90.12 169 THR A CA 1
ATOM 1383 C C . THR A 1 169 ? 7.651 -10.772 -2.034 1.00 90.12 169 THR A C 1
ATOM 1385 O O . THR A 1 169 ? 7.160 -9.660 -1.822 1.00 90.12 169 THR A O 1
ATOM 1388 N N . THR A 1 170 ? 8.173 -11.514 -1.054 1.00 88.56 170 THR A N 1
ATOM 1389 C CA . THR A 1 170 ? 8.161 -11.114 0.363 1.00 88.56 170 THR A CA 1
ATOM 1390 C C . THR A 1 170 ? 8.711 -9.705 0.583 1.00 88.56 170 THR A C 1
ATOM 1392 O O . THR A 1 170 ? 8.152 -8.952 1.373 1.00 88.56 170 THR A O 1
ATOM 1395 N N . GLY A 1 171 ? 9.774 -9.323 -0.135 1.00 87.31 171 GLY A N 1
ATOM 1396 C CA . GLY A 1 171 ? 10.369 -7.989 -0.020 1.00 87.31 171 GLY A CA 1
ATOM 1397 C C . GLY A 1 171 ? 9.392 -6.877 -0.406 1.00 87.31 171 GLY A C 1
ATOM 1398 O O . GLY A 1 171 ? 9.206 -5.932 0.354 1.00 87.31 171 GLY A O 1
ATOM 1399 N N . TYR A 1 172 ? 8.703 -7.024 -1.540 1.00 90.25 172 TYR A N 1
ATOM 1400 C CA . TYR A 1 172 ? 7.705 -6.043 -1.966 1.00 90.25 172 TYR A CA 1
ATOM 1401 C C . TYR A 1 172 ? 6.463 -6.067 -1.071 1.00 90.25 172 TYR A C 1
ATOM 1403 O O . TYR A 1 172 ? 5.978 -5.011 -0.675 1.00 90.25 172 TYR A O 1
ATOM 1411 N N . ALA A 1 173 ? 5.979 -7.254 -0.691 1.00 90.94 173 ALA A N 1
ATOM 1412 C CA . ALA A 1 173 ? 4.833 -7.394 0.205 1.00 90.94 173 ALA A CA 1
ATOM 1413 C C . ALA A 1 173 ? 5.076 -6.717 1.566 1.00 90.94 173 ALA A C 1
ATOM 1415 O O . ALA A 1 173 ? 4.185 -6.054 2.092 1.00 90.94 173 ALA A O 1
ATOM 1416 N N . LEU A 1 174 ? 6.292 -6.820 2.117 1.00 90.50 174 LEU A N 1
ATOM 1417 C CA . LEU A 1 174 ? 6.676 -6.131 3.352 1.00 90.50 174 LEU A CA 1
ATOM 1418 C C . LEU A 1 174 ? 6.600 -4.611 3.221 1.00 90.50 174 LEU A C 1
ATOM 1420 O O . LEU A 1 174 ? 6.161 -3.947 4.161 1.00 90.50 174 LEU A O 1
ATOM 1424 N N . ALA A 1 175 ? 6.987 -4.059 2.073 1.00 91.06 175 ALA A N 1
ATOM 1425 C CA . ALA A 1 175 ? 6.891 -2.628 1.853 1.00 91.06 175 ALA A CA 1
ATOM 1426 C C . ALA A 1 175 ? 5.446 -2.139 1.734 1.00 91.06 175 ALA A C 1
ATOM 1428 O O . ALA A 1 175 ? 5.076 -1.171 2.403 1.00 91.06 175 ALA A O 1
ATOM 1429 N N . PHE A 1 176 ? 4.605 -2.842 0.963 1.00 93.25 176 PHE A N 1
ATOM 1430 C CA . PHE A 1 176 ? 3.169 -2.552 0.929 1.00 93.25 176 PHE A CA 1
ATOM 1431 C C . PHE A 1 176 ? 2.577 -2.635 2.333 1.00 93.25 176 PHE A C 1
ATOM 1433 O O . PHE A 1 176 ? 1.969 -1.675 2.788 1.00 93.25 176 PHE A O 1
ATOM 1440 N N . ASN A 1 177 ? 2.833 -3.716 3.069 1.00 92.62 177 ASN A N 1
ATOM 1441 C CA . ASN A 1 177 ? 2.374 -3.848 4.449 1.00 92.62 177 ASN A CA 1
ATOM 1442 C C . ASN A 1 177 ? 2.849 -2.690 5.332 1.00 92.62 177 ASN A C 1
ATOM 1444 O O . ASN A 1 177 ? 2.062 -2.121 6.081 1.00 92.62 177 ASN A O 1
ATOM 1448 N N . SER A 1 178 ? 4.119 -2.296 5.243 1.00 92.94 178 SER A N 1
ATOM 1449 C CA . SER A 1 178 ? 4.645 -1.199 6.055 1.00 92.94 178 SER A CA 1
ATOM 1450 C C . SER A 1 178 ? 3.944 0.131 5.763 1.00 92.94 178 SER A C 1
ATOM 1452 O O . SER A 1 178 ? 3.658 0.885 6.697 1.00 92.94 178 SER A O 1
ATOM 1454 N N . PHE A 1 179 ? 3.634 0.402 4.495 1.00 95.00 179 PHE A N 1
ATOM 1455 C CA . PHE A 1 179 ? 2.873 1.578 4.090 1.00 95.00 179 PHE A CA 1
ATOM 1456 C C . PHE A 1 179 ? 1.404 1.494 4.541 1.00 95.00 179 PHE A C 1
ATOM 1458 O O . PHE A 1 179 ? 0.913 2.425 5.184 1.00 95.00 179 PHE A O 1
ATOM 1465 N N . PHE A 1 180 ? 0.735 0.360 4.298 1.00 94.69 180 PHE A N 1
ATOM 1466 C CA . PHE A 1 180 ? -0.675 0.132 4.643 1.00 94.69 180 PHE A CA 1
ATOM 1467 C C . PHE A 1 180 ? -0.940 0.205 6.150 1.00 94.69 180 PHE A C 1
ATOM 1469 O O . PHE A 1 180 ? -1.991 0.662 6.588 1.00 94.69 180 PHE A O 1
ATOM 1476 N N . LEU A 1 181 ? 0.034 -0.218 6.951 1.00 95.06 181 LEU A N 1
ATOM 1477 C CA . LEU A 1 181 ? -0.033 -0.213 8.412 1.00 95.06 181 LEU A CA 1
ATOM 1478 C C . LEU A 1 181 ? 0.535 1.069 9.022 1.00 95.06 181 LEU A C 1
ATOM 1480 O O . LEU A 1 181 ? 0.655 1.194 10.245 1.00 95.06 181 LEU A O 1
ATOM 1484 N N . SER A 1 182 ? 0.929 2.028 8.185 1.00 94.81 182 SER A N 1
ATOM 1485 C CA . SER A 1 182 ? 1.468 3.282 8.671 1.00 94.81 182 SER A CA 1
ATOM 1486 C C . SER A 1 182 ? 0.372 4.141 9.288 1.00 94.81 182 SER A C 1
ATOM 1488 O O . SER A 1 182 ? -0.761 4.208 8.808 1.00 94.81 182 SER A O 1
ATOM 1490 N N . ARG A 1 183 ? 0.744 4.851 10.358 1.00 92.75 183 ARG A N 1
ATOM 1491 C CA . ARG A 1 183 ? -0.166 5.771 11.042 1.00 92.75 183 ARG A CA 1
ATOM 1492 C C . ARG A 1 183 ? -0.746 6.810 10.082 1.00 92.75 183 ARG A C 1
ATOM 1494 O O . ARG A 1 183 ? -1.953 6.995 10.080 1.00 92.75 183 ARG A O 1
ATOM 1501 N N . VAL A 1 184 ? 0.121 7.393 9.255 1.00 92.50 184 VAL A N 1
ATOM 1502 C CA . VAL A 1 184 ? -0.217 8.415 8.259 1.00 92.50 184 VAL A CA 1
ATOM 1503 C C . VAL A 1 184 ? -1.288 7.904 7.300 1.00 92.50 184 VAL A C 1
ATOM 1505 O O . VAL A 1 184 ? -2.276 8.590 7.052 1.00 92.50 184 VAL A O 1
ATOM 1508 N N . PHE A 1 185 ? -1.119 6.693 6.770 1.00 95.38 185 PHE A N 1
ATOM 1509 C CA . PHE A 1 185 ? -2.055 6.159 5.793 1.00 95.38 185 PHE A CA 1
ATOM 1510 C C . PHE A 1 185 ? -3.404 5.800 6.417 1.00 95.38 185 PHE A C 1
ATOM 1512 O O . PHE A 1 185 ? -4.433 6.269 5.944 1.00 95.38 185 PHE A O 1
ATOM 1519 N N . ILE A 1 186 ? -3.405 5.062 7.531 1.00 96.62 186 ILE A N 1
ATOM 1520 C CA . ILE A 1 186 ? -4.640 4.691 8.241 1.00 96.62 186 ILE A CA 1
ATOM 1521 C C . ILE A 1 186 ? -5.417 5.938 8.682 1.00 96.62 186 ILE A C 1
ATOM 1523 O O . ILE A 1 186 ? -6.635 5.980 8.522 1.00 96.62 186 ILE A O 1
ATOM 1527 N N . SER A 1 187 ? -4.744 6.976 9.194 1.00 94.38 187 SER A N 1
ATOM 1528 C CA . SER A 1 187 ? -5.425 8.222 9.562 1.00 94.38 187 SER A CA 1
ATOM 1529 C C . SER A 1 187 ? -6.014 8.942 8.351 1.00 94.38 187 SER A C 1
ATOM 1531 O O . SER A 1 187 ? -7.096 9.507 8.458 1.00 94.38 187 SER A O 1
ATOM 1533 N N . SER A 1 188 ? -5.329 8.898 7.205 1.00 93.12 188 SER A N 1
ATOM 1534 C CA . SER A 1 188 ? -5.816 9.520 5.968 1.00 93.12 188 SER A CA 1
ATOM 1535 C C . SER A 1 188 ? -7.050 8.796 5.427 1.00 93.12 188 SER A C 1
ATOM 1537 O O . SER A 1 188 ? -8.013 9.446 5.033 1.00 93.12 188 SER A O 1
ATOM 1539 N N . VAL A 1 189 ? -7.075 7.458 5.488 1.00 95.31 189 VAL A N 1
ATOM 1540 C CA . VAL A 1 189 ? -8.260 6.665 5.119 1.00 95.31 189 VAL A CA 1
ATOM 1541 C C . VAL A 1 189 ? -9.420 6.949 6.073 1.00 95.31 189 VAL A C 1
ATOM 1543 O O . VAL A 1 189 ? -10.544 7.145 5.627 1.00 95.31 189 VAL A O 1
ATOM 1546 N N . PHE A 1 190 ? -9.166 7.041 7.380 1.00 94.12 190 PHE A N 1
ATOM 1547 C CA . PHE A 1 190 ? -10.204 7.393 8.354 1.00 94.12 190 PHE A CA 1
ATOM 1548 C C . PHE A 1 190 ? -10.863 8.748 8.037 1.00 94.12 190 PHE A C 1
ATOM 1550 O O . PHE A 1 190 ? -12.086 8.867 8.100 1.00 94.12 190 PHE A O 1
ATOM 1557 N N . GLN A 1 191 ? -10.056 9.744 7.654 1.00 90.44 191 GLN A N 1
ATOM 1558 C CA . GLN A 1 191 ? -10.547 11.054 7.221 1.00 90.44 191 GLN A CA 1
ATOM 1559 C C . GLN A 1 191 ? -11.306 10.986 5.895 1.00 90.44 191 GLN A C 1
ATOM 1561 O O . GLN A 1 191 ? -12.369 11.584 5.770 1.00 90.44 191 GLN A O 1
ATOM 1566 N N . TYR A 1 192 ? -10.784 10.241 4.916 1.00 89.81 192 TYR A N 1
ATOM 1567 C CA . TYR A 1 192 ? -11.438 10.026 3.623 1.00 89.81 192 TYR A CA 1
ATOM 1568 C C . TYR A 1 192 ? -12.849 9.448 3.782 1.00 89.81 192 TYR A C 1
ATOM 1570 O O . TYR A 1 192 ? -13.783 9.890 3.118 1.00 89.81 192 TYR A O 1
ATOM 1578 N N . LEU A 1 193 ? -13.019 8.515 4.718 1.00 89.62 193 LEU A N 1
ATOM 1579 C CA . LEU A 1 193 ? -14.307 7.898 5.032 1.00 89.62 193 LEU A CA 1
ATOM 1580 C C . LEU A 1 193 ? -15.237 8.802 5.867 1.00 89.62 193 LEU A C 1
ATOM 1582 O O . LEU A 1 193 ? -16.331 8.374 6.237 1.00 89.62 193 LEU A O 1
ATOM 1586 N N . ASN A 1 194 ? -14.824 10.039 6.168 1.00 88.62 194 ASN A N 1
ATOM 1587 C CA . ASN A 1 194 ? -15.537 10.998 7.013 1.00 88.62 194 ASN A CA 1
ATOM 1588 C C . ASN A 1 194 ? -15.949 10.409 8.370 1.00 88.62 194 ASN A C 1
ATOM 1590 O O . ASN A 1 194 ? -17.071 10.607 8.846 1.00 88.62 194 ASN A O 1
ATOM 1594 N N . LEU A 1 195 ? -15.048 9.636 8.985 1.00 88.00 195 LEU A N 1
ATOM 1595 C CA . LEU A 1 195 ? -15.315 8.998 10.274 1.00 88.00 195 LEU A CA 1
ATOM 1596 C C . LEU A 1 195 ? -15.041 9.921 11.464 1.00 88.00 195 LEU A C 1
ATOM 1598 O O . LEU A 1 195 ? -15.464 9.620 12.580 1.00 88.00 195 LEU A O 1
ATOM 1602 N N . GLN A 1 196 ? -14.369 11.052 11.235 1.00 84.50 196 GLN A N 1
ATOM 1603 C CA . GLN A 1 196 ? -14.136 12.076 12.252 1.00 84.50 196 GLN A CA 1
ATOM 1604 C C . GLN A 1 196 ? -15.434 12.623 12.842 1.00 84.50 196 GLN A C 1
ATOM 1606 O O . GLN A 1 196 ? -15.465 12.915 14.034 1.00 84.50 196 GLN A O 1
ATOM 1611 N N . ASP A 1 197 ? -16.507 12.669 12.049 1.00 81.44 197 ASP A N 1
ATOM 1612 C CA . ASP A 1 197 ? -17.819 13.144 12.489 1.00 81.44 197 ASP A CA 1
ATOM 1613 C C . ASP A 1 197 ? -18.363 12.289 13.647 1.00 81.44 197 ASP A C 1
ATOM 1615 O O . ASP A 1 197 ? -19.156 12.759 14.450 1.00 81.44 197 ASP A O 1
ATOM 1619 N N . TYR A 1 198 ? -17.920 11.033 13.776 1.00 79.19 198 TYR A N 1
ATOM 1620 C CA . TYR A 1 198 ? -18.393 10.100 14.805 1.00 79.19 198 TYR A CA 1
ATOM 1621 C C . TYR A 1 198 ? -17.587 10.101 16.088 1.00 79.19 198 TYR A C 1
ATOM 1623 O O . TYR A 1 198 ? -17.954 9.407 17.039 1.00 79.19 198 TYR A O 1
ATOM 1631 N N . LEU A 1 199 ? -16.480 10.834 16.119 1.00 82.69 199 LEU A N 1
ATOM 1632 C CA . LEU A 1 199 ? -15.629 10.868 17.288 1.00 82.69 199 LEU A CA 1
ATOM 1633 C C . LEU A 1 199 ? -16.312 11.666 18.390 1.00 82.69 199 LEU A C 1
ATOM 1635 O O . LEU A 1 199 ? -16.447 12.885 18.314 1.00 82.69 199 LEU A O 1
ATOM 1639 N N . LYS A 1 200 ? -16.685 10.968 19.460 1.00 72.31 200 LYS A N 1
ATOM 1640 C CA . LYS A 1 200 ? -17.101 11.603 20.709 1.00 72.31 200 LYS A CA 1
ATOM 1641 C C . LYS A 1 200 ? -15.859 12.085 21.442 1.00 72.31 200 LYS A C 1
ATOM 1643 O O . LYS A 1 200 ? -15.286 11.363 22.254 1.00 72.31 200 LYS A O 1
ATOM 1648 N N . VAL A 1 201 ? -15.394 13.271 21.078 1.00 70.62 201 VAL A N 1
ATOM 1649 C CA . VAL A 1 201 ? -14.230 13.897 21.697 1.00 70.62 201 VAL A CA 1
ATOM 1650 C C . VAL A 1 201 ? -14.642 15.250 22.243 1.00 70.62 201 VAL A C 1
ATOM 1652 O O . VAL A 1 201 ? -14.779 16.218 21.505 1.00 70.62 201 VAL A O 1
ATOM 1655 N N . ASP A 1 202 ? -14.786 15.314 23.563 1.00 61.59 202 ASP A N 1
ATOM 1656 C CA . ASP A 1 202 ? -15.209 16.527 24.270 1.00 61.59 202 ASP A CA 1
ATOM 1657 C C . ASP A 1 202 ? -14.061 17.542 24.461 1.00 61.59 202 ASP A C 1
ATOM 1659 O O . ASP A 1 202 ? -14.251 18.610 25.038 1.00 61.59 202 ASP A O 1
ATOM 1663 N N . GLN A 1 203 ? -12.842 17.218 24.011 1.00 63.34 203 GLN A N 1
ATOM 1664 C CA . GLN A 1 203 ? -11.628 17.990 24.294 1.00 63.34 203 GLN A CA 1
ATOM 1665 C C . GLN A 1 203 ? -10.967 18.518 23.019 1.00 63.34 203 GLN A C 1
ATOM 1667 O O . GLN A 1 203 ? -10.671 17.765 22.094 1.00 63.34 203 GLN A O 1
ATOM 1672 N N . THR A 1 204 ? -10.636 19.811 22.997 1.00 64.12 204 THR A N 1
ATOM 1673 C CA . THR A 1 204 ? -9.859 20.422 21.911 1.00 64.12 204 THR A CA 1
ATOM 1674 C C . THR A 1 204 ? -8.421 19.905 21.931 1.00 64.12 204 THR A C 1
ATOM 1676 O O . THR A 1 204 ? -7.633 20.251 22.815 1.00 64.12 204 THR A O 1
ATOM 1679 N N . ILE A 1 205 ? -8.060 19.079 20.949 1.00 66.06 205 ILE A N 1
ATOM 1680 C CA . ILE A 1 205 ? -6.705 18.546 20.787 1.00 66.06 205 ILE A CA 1
ATOM 1681 C C . ILE A 1 205 ? -5.950 19.335 19.700 1.00 66.06 205 ILE A C 1
ATOM 1683 O O . ILE A 1 205 ? -6.545 19.799 18.733 1.00 66.06 205 ILE A O 1
ATOM 1687 N N . SER A 1 206 ? -4.626 19.487 19.824 1.00 59.97 206 SER A N 1
ATOM 1688 C CA . SER A 1 206 ? -3.775 20.085 18.782 1.00 59.97 206 SER A CA 1
ATOM 1689 C C . SER A 1 206 ? -3.734 19.243 17.493 1.00 59.97 206 SER A C 1
ATOM 1691 O O . SER A 1 206 ? -3.743 18.013 17.557 1.00 59.97 206 SER A O 1
ATOM 1693 N N . SER A 1 207 ? -3.587 19.893 16.330 1.00 59.25 207 SER A N 1
ATOM 1694 C CA . SER A 1 207 ? -3.602 19.296 14.973 1.00 59.25 207 SER A CA 1
ATOM 1695 C C . SER A 1 207 ? -2.791 17.995 14.822 1.00 59.25 207 SER A C 1
ATOM 1697 O O . SER A 1 207 ? -3.322 16.977 14.385 1.00 59.25 207 SER A O 1
ATOM 1699 N N . TYR A 1 208 ? -1.533 17.970 15.275 1.00 57.25 208 TYR A N 1
ATOM 1700 C CA . TYR A 1 208 ? -0.648 16.795 15.168 1.00 57.25 208 TYR A CA 1
ATOM 1701 C C . TYR A 1 208 ? -1.107 15.564 15.972 1.00 57.25 208 TYR A C 1
ATOM 1703 O O . TYR A 1 208 ? -0.593 14.457 15.793 1.00 57.25 208 TYR A O 1
ATOM 1711 N N . LYS A 1 209 ? -2.054 15.734 16.897 1.00 69.00 209 LYS A N 1
ATOM 1712 C CA . LYS A 1 209 ? -2.562 14.652 17.745 1.00 69.00 209 LYS A CA 1
ATOM 1713 C C . LYS A 1 209 ? -3.771 13.949 17.120 1.00 69.00 209 LYS A C 1
ATOM 1715 O O . LYS A 1 209 ? -4.046 12.813 17.509 1.00 69.00 209 LYS A O 1
ATOM 1720 N N . TYR A 1 210 ? -4.404 14.544 16.104 1.00 81.06 210 TYR A N 1
ATOM 1721 C CA . TYR A 1 210 ? -5.491 13.906 15.357 1.00 81.06 210 TYR A CA 1
ATOM 1722 C C . TYR A 1 210 ? -5.017 12.689 14.560 1.00 81.06 210 TYR A C 1
ATOM 1724 O O . TYR A 1 210 ? -5.717 11.687 14.537 1.00 81.06 210 TYR A O 1
ATOM 1732 N N . GLU A 1 211 ? -3.789 12.687 14.023 1.00 85.94 211 GLU A N 1
ATOM 1733 C CA . GLU A 1 211 ? -3.226 11.503 13.346 1.00 85.94 211 GLU A CA 1
ATOM 1734 C C . GLU A 1 211 ? -3.235 10.269 14.262 1.00 85.94 211 GLU A C 1
ATOM 1736 O O . GLU A 1 211 ? -3.612 9.169 13.865 1.00 85.94 211 GLU A O 1
ATOM 1741 N N . LYS A 1 212 ? -2.810 10.452 15.523 1.00 88.00 212 LYS A N 1
ATOM 1742 C CA . LYS A 1 212 ? -2.787 9.381 16.529 1.00 88.00 212 LYS A CA 1
ATOM 1743 C C . LYS A 1 212 ? -4.204 8.985 16.930 1.00 88.00 212 LYS A C 1
ATOM 1745 O O . LYS A 1 212 ? -4.443 7.795 17.091 1.00 88.00 212 LYS A O 1
ATOM 1750 N N . LEU A 1 213 ? -5.104 9.956 17.074 1.00 90.19 213 LEU A N 1
ATOM 1751 C CA . LEU A 1 213 ? -6.508 9.717 17.392 1.00 90.19 213 LEU A CA 1
ATOM 1752 C C . LEU A 1 213 ? -7.170 8.872 16.306 1.00 90.19 213 LEU A C 1
ATOM 1754 O O . LEU A 1 213 ? -7.595 7.765 16.598 1.00 90.19 213 LEU A O 1
ATOM 1758 N N . TYR A 1 214 ? -7.149 9.327 15.055 1.00 93.12 214 TYR A N 1
ATOM 1759 C CA . TYR A 1 214 ? -7.750 8.632 13.917 1.00 93.12 214 TYR A CA 1
ATOM 1760 C C . TYR A 1 214 ? -7.167 7.242 13.720 1.00 93.12 214 TYR A C 1
ATOM 1762 O O . TYR A 1 214 ? -7.909 6.284 13.556 1.00 93.12 214 TYR A O 1
ATOM 1770 N N . TYR A 1 215 ? -5.845 7.100 13.818 1.00 94.75 215 TYR A N 1
ATOM 1771 C CA . TYR A 1 215 ? -5.205 5.791 13.758 1.00 94.75 215 TYR A CA 1
ATOM 1772 C C . TYR A 1 215 ? -5.676 4.843 14.863 1.00 94.75 215 TYR A C 1
ATOM 1774 O O . TYR A 1 215 ? -6.011 3.692 14.590 1.00 94.75 215 TYR A O 1
ATOM 1782 N N . THR A 1 216 ? -5.684 5.308 16.116 1.00 95.06 216 THR A N 1
ATOM 1783 C CA . THR A 1 216 ? -6.075 4.474 17.254 1.00 95.06 216 THR A CA 1
ATOM 1784 C C . THR A 1 216 ? -7.556 4.122 17.193 1.00 95.06 216 THR A C 1
ATOM 1786 O O . THR A 1 216 ? -7.896 2.956 17.384 1.00 95.06 216 THR A O 1
ATOM 1789 N N . THR A 1 217 ? -8.422 5.081 16.864 1.00 95.62 217 THR A N 1
ATOM 1790 C CA . THR A 1 217 ? -9.853 4.832 16.689 1.00 95.62 217 THR A CA 1
ATOM 1791 C C . THR A 1 217 ? -10.103 3.881 15.531 1.00 95.62 217 THR A C 1
ATOM 1793 O O . THR A 1 217 ? -10.851 2.927 15.698 1.00 95.62 217 THR A O 1
ATOM 1796 N N . PHE A 1 218 ? -9.470 4.077 14.370 1.00 97.25 218 PHE A N 1
ATOM 1797 C CA . PHE A 1 218 ? -9.760 3.225 13.220 1.00 97.25 218 PHE A CA 1
ATOM 1798 C C . PHE A 1 218 ? -9.315 1.782 13.457 1.00 97.25 218 PHE A C 1
ATOM 1800 O O . PHE A 1 218 ? -10.051 0.850 13.150 1.00 97.25 218 PHE A O 1
ATOM 1807 N N . LEU A 1 219 ? -8.148 1.578 14.077 1.00 98.12 219 LEU A N 1
ATOM 1808 C CA . LEU A 1 219 ? -7.735 0.234 14.475 1.00 98.12 219 LEU A CA 1
ATOM 1809 C C . LEU A 1 219 ? -8.658 -0.356 15.543 1.00 98.12 219 LEU A C 1
ATOM 1811 O O . LEU A 1 219 ? -8.956 -1.540 15.474 1.00 98.12 219 LEU A O 1
ATOM 1815 N N . SER A 1 220 ? -9.163 0.442 16.483 1.00 97.50 220 SER A N 1
ATOM 1816 C CA . SER A 1 220 ? -10.175 -0.034 17.430 1.00 97.50 220 SER A CA 1
ATOM 1817 C C . SER A 1 220 ? -11.472 -0.442 16.730 1.00 97.50 220 SER A C 1
ATOM 1819 O O . SER A 1 220 ? -11.999 -1.518 16.986 1.00 97.50 220 SER A O 1
ATOM 1821 N N . PHE A 1 221 ? -11.943 0.346 15.762 1.00 97.31 221 PHE A N 1
ATOM 1822 C CA . PHE A 1 221 ? -13.078 -0.010 14.912 1.00 97.31 221 PHE A CA 1
ATOM 1823 C C . PHE A 1 221 ? -12.859 -1.344 14.193 1.00 97.31 221 PHE A C 1
ATOM 1825 O O . PHE A 1 221 ? -13.719 -2.218 14.254 1.00 97.31 221 PHE A O 1
ATOM 1832 N N . ILE A 1 222 ? -11.684 -1.552 13.597 1.00 98.12 222 ILE A N 1
ATOM 1833 C CA . ILE A 1 222 ? -11.327 -2.827 12.960 1.00 98.12 222 ILE A CA 1
ATOM 1834 C C . ILE A 1 222 ? -11.304 -3.972 13.985 1.00 98.12 222 ILE A C 1
ATOM 1836 O O . ILE A 1 222 ? -11.801 -5.058 13.697 1.00 98.12 222 ILE A O 1
ATOM 1840 N N . GLY A 1 223 ? -10.778 -3.735 15.190 1.00 98.38 223 GLY A N 1
ATOM 1841 C CA . GLY A 1 223 ? -10.805 -4.704 16.286 1.00 98.38 223 GLY A CA 1
ATOM 1842 C C . GLY A 1 223 ? -12.227 -5.073 16.716 1.00 98.38 223 GLY A C 1
ATOM 1843 O O . GLY A 1 223 ? -12.520 -6.244 16.927 1.00 98.38 223 GLY A O 1
ATOM 1844 N N . ALA A 1 224 ? -13.137 -4.104 16.768 1.00 98.06 224 ALA A N 1
ATOM 1845 C CA . ALA A 1 224 ? -14.540 -4.345 17.079 1.00 98.06 224 ALA A CA 1
ATOM 1846 C C . ALA A 1 224 ? -15.246 -5.153 15.980 1.00 98.06 224 ALA A C 1
ATOM 1848 O O . ALA A 1 224 ? -15.988 -6.077 16.297 1.00 98.06 224 ALA A O 1
ATOM 1849 N N . VAL A 1 225 ? -14.971 -4.867 14.700 1.00 98.00 225 VAL A N 1
ATOM 1850 C CA . VAL A 1 225 ? -15.473 -5.680 13.575 1.00 98.00 225 VAL A CA 1
ATOM 1851 C C . VAL A 1 225 ? -14.948 -7.111 13.659 1.00 98.00 225 VAL A C 1
ATOM 1853 O O . VAL A 1 225 ? -15.707 -8.053 13.445 1.00 98.00 225 VAL A O 1
ATOM 1856 N N . TYR A 1 226 ? -13.674 -7.292 14.018 1.00 98.31 226 TYR A N 1
ATOM 1857 C CA . TYR A 1 226 ? -13.105 -8.621 14.224 1.00 98.31 226 TYR A CA 1
ATOM 1858 C C . TYR A 1 226 ? -13.836 -9.398 15.326 1.00 98.31 226 TYR A C 1
ATOM 1860 O O . TYR A 1 226 ? -14.189 -10.554 15.116 1.00 98.31 226 TYR A O 1
ATOM 1868 N N . GLN A 1 227 ? -14.088 -8.769 16.476 1.00 98.19 227 GLN A N 1
ATOM 1869 C CA . GLN A 1 227 ? -14.807 -9.407 17.585 1.00 98.19 227 GLN A CA 1
ATOM 1870 C C . GLN A 1 227 ? -16.268 -9.731 17.226 1.00 98.19 227 GLN A C 1
ATOM 1872 O O . GLN A 1 227 ? -16.814 -10.717 17.710 1.00 98.19 227 GLN A O 1
ATOM 1877 N N . ASP A 1 228 ? -16.897 -8.918 16.373 1.00 98.00 228 ASP A N 1
ATOM 1878 C CA . ASP A 1 228 ? -18.307 -9.058 15.998 1.00 98.00 228 ASP A CA 1
ATOM 1879 C C . ASP A 1 228 ? -18.549 -10.075 14.864 1.00 98.00 228 ASP A C 1
ATOM 1881 O O . ASP A 1 228 ? -19.538 -10.808 14.887 1.00 98.00 228 ASP A O 1
ATOM 1885 N N . GLN A 1 229 ? -17.673 -10.105 13.850 1.00 97.31 229 GLN A N 1
ATOM 1886 C CA . GLN A 1 229 ? -17.887 -10.832 12.582 1.00 97.31 229 GLN A CA 1
ATOM 1887 C C . GLN A 1 229 ? -16.656 -11.598 12.069 1.00 97.31 229 GLN A C 1
ATOM 1889 O O . GLN A 1 229 ? -16.739 -12.311 11.066 1.00 97.31 229 GLN A O 1
ATOM 1894 N N . GLY A 1 230 ? -15.512 -11.485 12.743 1.00 97.50 230 GLY A N 1
ATOM 1895 C CA . GLY A 1 230 ? -14.281 -12.179 12.380 1.00 97.50 230 GLY A CA 1
ATOM 1896 C C . GLY A 1 230 ? -13.500 -11.545 11.225 1.00 97.50 230 GLY A C 1
ATOM 1897 O O . GLY A 1 230 ? -13.766 -10.440 10.753 1.00 97.50 230 GLY A O 1
ATOM 1898 N N . GLU A 1 231 ? -12.474 -12.268 10.777 1.00 97.31 231 GLU A N 1
ATOM 1899 C CA . GLU A 1 231 ? -11.486 -11.787 9.804 1.00 97.31 231 GLU A CA 1
ATOM 1900 C C . GLU A 1 231 ? -12.084 -11.490 8.419 1.00 97.31 231 GLU A C 1
ATOM 1902 O O . GLU A 1 231 ? -11.715 -10.504 7.780 1.00 97.31 231 GLU A O 1
ATOM 1907 N N . ASN A 1 232 ? -13.024 -12.324 7.961 1.00 96.56 232 ASN A N 1
ATOM 1908 C CA . ASN A 1 232 ? -13.584 -12.227 6.609 1.00 96.56 232 ASN A CA 1
ATOM 1909 C C . ASN A 1 232 ? -14.322 -10.899 6.390 1.00 96.56 232 ASN A C 1
ATOM 1911 O O . ASN A 1 232 ? -14.192 -10.299 5.327 1.00 96.56 232 ASN A O 1
ATOM 1915 N N . ALA A 1 233 ? -15.019 -10.386 7.410 1.00 97.12 233 ALA A N 1
ATOM 1916 C CA . ALA A 1 233 ? -15.685 -9.088 7.323 1.00 97.12 233 ALA A CA 1
ATOM 1917 C C . ALA A 1 233 ? -14.685 -7.944 7.090 1.00 97.12 233 ALA A C 1
ATOM 1919 O O . ALA A 1 233 ? -14.949 -7.035 6.304 1.00 97.12 233 ALA A O 1
ATOM 1920 N N . ILE A 1 234 ? -13.503 -8.006 7.711 1.00 97.56 234 ILE A N 1
ATOM 1921 C CA . ILE A 1 234 ? -12.438 -7.016 7.498 1.00 97.56 234 ILE A CA 1
ATOM 1922 C C . ILE A 1 234 ? -11.899 -7.126 6.069 1.00 97.56 234 ILE A C 1
ATOM 1924 O O . ILE A 1 234 ? -11.759 -6.108 5.387 1.00 97.56 234 ILE A O 1
ATOM 1928 N N . GLU A 1 235 ? -11.614 -8.350 5.617 1.00 96.38 235 GLU A N 1
ATOM 1929 C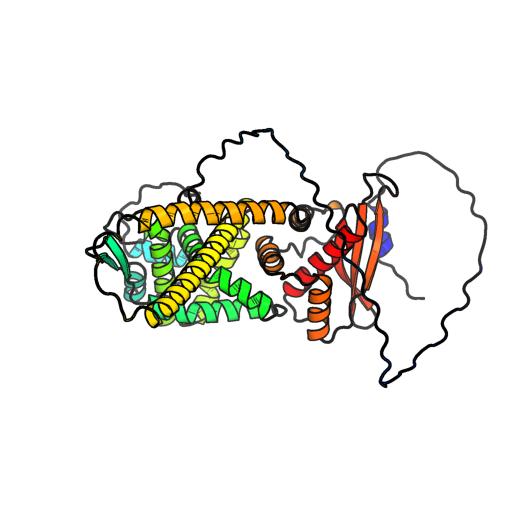 CA . GLU A 1 235 ? -11.076 -8.618 4.279 1.00 96.38 235 GLU A CA 1
ATOM 1930 C C . GLU A 1 235 ? -12.021 -8.127 3.173 1.00 96.38 235 GLU A C 1
ATOM 1932 O O . GLU A 1 235 ? -11.570 -7.520 2.206 1.00 96.38 235 GLU A O 1
ATOM 1937 N N . GLU A 1 236 ? -13.326 -8.355 3.327 1.00 95.19 236 GLU A N 1
ATOM 1938 C CA . GLU A 1 236 ? -14.329 -8.067 2.298 1.00 95.19 236 GLU A CA 1
ATOM 1939 C C . GLU A 1 236 ? -14.882 -6.638 2.352 1.00 95.19 236 GLU A C 1
ATOM 1941 O O . GLU A 1 236 ? -15.268 -6.096 1.315 1.00 95.19 236 GLU A O 1
ATOM 1946 N N . LYS A 1 237 ? -14.965 -6.024 3.540 1.00 95.94 237 LYS A N 1
ATOM 1947 C CA . LYS A 1 237 ? -15.652 -4.730 3.727 1.00 95.94 237 LYS A CA 1
ATOM 1948 C C . LYS A 1 237 ? -14.721 -3.568 4.036 1.00 95.94 237 LYS A C 1
ATOM 1950 O O . LYS A 1 237 ? -15.058 -2.438 3.700 1.00 95.94 237 LYS A O 1
ATOM 1955 N N . ILE A 1 238 ? -13.573 -3.815 4.670 1.00 96.12 238 ILE A N 1
ATOM 1956 C CA . ILE A 1 238 ? -12.678 -2.745 5.135 1.00 96.12 238 ILE A CA 1
ATOM 1957 C C . ILE A 1 238 ? -11.474 -2.587 4.210 1.00 96.12 238 ILE A C 1
ATOM 1959 O O . ILE A 1 238 ? -11.221 -1.485 3.732 1.00 96.12 238 ILE A O 1
ATOM 1963 N N . VAL A 1 239 ? -10.731 -3.664 3.931 1.00 96.19 239 VAL A N 1
ATOM 1964 C CA . VAL A 1 239 ? -9.500 -3.581 3.119 1.00 96.19 239 VAL A CA 1
ATOM 1965 C C . VAL A 1 239 ? -9.731 -2.977 1.722 1.00 96.19 239 VAL A C 1
ATOM 1967 O O . VAL A 1 239 ? -8.908 -2.155 1.310 1.00 96.19 239 VAL A O 1
ATOM 1970 N N . PRO A 1 240 ? -10.832 -3.275 0.999 1.00 94.12 240 PRO A N 1
ATOM 1971 C CA . PRO A 1 240 ? -11.086 -2.668 -0.306 1.00 94.12 240 PRO A CA 1
ATOM 1972 C C . PRO A 1 240 ? -11.159 -1.137 -0.273 1.00 94.12 240 PRO A C 1
ATOM 1974 O O . PRO A 1 240 ? -10.702 -0.504 -1.218 1.00 94.12 240 PRO A O 1
ATOM 1977 N N . LEU A 1 241 ? -11.621 -0.536 0.829 1.00 94.62 241 LEU A N 1
ATOM 1978 C CA . LEU A 1 241 ? -11.703 0.924 0.975 1.00 94.62 241 LEU A CA 1
ATOM 1979 C C . LEU A 1 241 ? -10.321 1.589 1.028 1.00 94.62 241 LEU A C 1
ATOM 1981 O O . LEU A 1 241 ? -10.156 2.722 0.585 1.00 94.62 241 LEU A O 1
ATOM 1985 N N . PHE A 1 242 ? -9.303 0.885 1.537 1.00 95.19 242 PHE A N 1
ATOM 1986 C CA . PHE A 1 242 ? -7.922 1.377 1.514 1.00 95.19 242 PHE A CA 1
ATOM 1987 C C . PHE A 1 242 ? -7.375 1.416 0.082 1.00 95.19 242 PHE A C 1
ATOM 1989 O O . PHE A 1 242 ? -6.639 2.337 -0.269 1.00 95.19 242 PHE A O 1
ATOM 1996 N N . ILE A 1 243 ? -7.733 0.426 -0.743 1.00 92.62 243 ILE A N 1
ATOM 1997 C CA . ILE A 1 243 ? -7.349 0.378 -2.160 1.00 92.62 243 ILE A CA 1
ATOM 1998 C C . ILE A 1 243 ? -8.102 1.442 -2.953 1.00 92.62 243 ILE A C 1
ATOM 2000 O O . ILE A 1 243 ? -7.477 2.182 -3.702 1.00 92.62 243 ILE A O 1
ATOM 2004 N N . GLU A 1 244 ? -9.410 1.563 -2.735 1.00 91.56 244 GLU A N 1
ATOM 2005 C CA . GLU A 1 244 ? -10.244 2.590 -3.359 1.00 91.56 244 GLU A CA 1
ATOM 2006 C C . GLU A 1 244 ? -9.703 3.991 -3.069 1.00 91.56 244 GLU A C 1
ATOM 2008 O O . GLU A 1 244 ? -9.512 4.781 -3.990 1.00 91.56 244 GLU A O 1
ATOM 2013 N N . TYR A 1 245 ? -9.364 4.274 -1.807 1.00 94.06 245 TYR A N 1
ATOM 2014 C CA . TYR A 1 245 ? -8.748 5.543 -1.440 1.00 94.06 245 TYR A CA 1
ATOM 2015 C C . TYR A 1 245 ? -7.471 5.805 -2.247 1.00 94.06 245 TYR A C 1
ATOM 2017 O O . TYR A 1 245 ? -7.308 6.895 -2.785 1.00 94.06 245 TYR A O 1
ATOM 2025 N N . LEU A 1 246 ? -6.590 4.810 -2.390 1.00 93.50 246 LEU A N 1
ATOM 2026 C CA . LEU A 1 246 ? -5.368 4.945 -3.187 1.00 93.50 246 LEU A CA 1
ATOM 2027 C C . LEU A 1 246 ? -5.630 5.142 -4.682 1.00 93.50 246 LEU A C 1
ATOM 2029 O O . LEU A 1 246 ? -4.896 5.893 -5.322 1.00 93.50 246 LEU A O 1
ATOM 2033 N N . ASP A 1 247 ? -6.649 4.485 -5.232 1.00 89.94 247 ASP A N 1
ATOM 2034 C CA . ASP A 1 247 ? -7.039 4.618 -6.637 1.00 89.94 247 ASP A CA 1
ATOM 2035 C C . ASP A 1 247 ? -7.636 6.004 -6.947 1.00 89.94 247 ASP A C 1
ATOM 2037 O O . ASP A 1 247 ? -7.555 6.467 -8.086 1.00 89.94 247 ASP A O 1
ATOM 2041 N N . LEU A 1 248 ? -8.185 6.693 -5.940 1.00 90.75 248 LEU A N 1
ATOM 2042 C CA . LEU A 1 248 ? -8.731 8.049 -6.063 1.00 90.75 248 LEU A CA 1
ATOM 2043 C C . LEU A 1 248 ? -7.682 9.159 -5.963 1.00 90.75 248 LEU A C 1
ATOM 2045 O O . LEU A 1 248 ? -7.930 10.273 -6.434 1.00 90.75 248 LEU A O 1
ATOM 2049 N N . LEU A 1 249 ? -6.528 8.890 -5.347 1.00 88.44 249 LEU A N 1
ATOM 2050 C CA . LEU A 1 249 ? -5.478 9.894 -5.211 1.00 88.44 249 LEU A CA 1
ATOM 2051 C C . LEU A 1 249 ? -4.867 10.213 -6.570 1.00 88.44 249 LEU A C 1
ATOM 2053 O O . LEU A 1 249 ? -4.428 9.329 -7.314 1.00 88.44 249 LEU A O 1
ATOM 2057 N N . ASN A 1 250 ? -4.749 11.505 -6.865 1.00 88.94 250 ASN A N 1
ATOM 2058 C CA . ASN A 1 250 ? -3.881 11.915 -7.954 1.00 88.94 250 ASN A CA 1
ATOM 2059 C C . ASN A 1 250 ? -2.402 11.725 -7.560 1.00 88.94 250 ASN A C 1
ATOM 2061 O O . ASN A 1 250 ? -2.049 11.427 -6.418 1.00 88.94 250 ASN A O 1
ATOM 2065 N N . GLU A 1 251 ? -1.510 11.888 -8.532 1.00 84.25 251 GLU A N 1
ATOM 2066 C CA . GLU A 1 251 ? -0.082 11.647 -8.328 1.00 84.25 251 GLU A CA 1
ATOM 2067 C C . GLU A 1 251 ? 0.553 12.560 -7.280 1.00 84.25 251 GLU A C 1
ATOM 2069 O O . GLU A 1 251 ? 1.377 12.102 -6.491 1.00 84.25 251 GLU A O 1
ATOM 2074 N N . GLU A 1 252 ? 0.178 13.836 -7.256 1.00 86.44 252 GLU A N 1
ATOM 2075 C CA . GLU A 1 252 ? 0.707 14.784 -6.284 1.00 86.44 252 GLU A CA 1
ATOM 2076 C C . GLU A 1 252 ? 0.249 14.414 -4.871 1.00 86.44 252 GLU A C 1
ATOM 2078 O O . GLU A 1 252 ? 1.075 14.317 -3.965 1.00 86.44 252 GLU A O 1
ATOM 2083 N N . GLU A 1 253 ? -1.038 14.113 -4.704 1.00 88.38 253 GLU A N 1
ATOM 2084 C CA . GLU A 1 253 ? -1.617 13.707 -3.421 1.00 88.38 253 GLU A CA 1
ATOM 2085 C C . GLU A 1 253 ? -0.973 12.420 -2.896 1.00 88.38 253 GLU A C 1
ATOM 2087 O O . GLU A 1 253 ? -0.545 12.362 -1.740 1.00 88.38 253 GLU A O 1
ATOM 2092 N N . PHE A 1 254 ? -0.832 11.401 -3.751 1.00 91.62 254 PHE A N 1
ATOM 2093 C CA . PHE A 1 254 ? -0.163 10.161 -3.370 1.00 91.62 254 PHE A CA 1
ATOM 2094 C C . PHE A 1 254 ? 1.308 10.398 -3.009 1.00 91.62 254 PHE A C 1
ATOM 2096 O O . PHE A 1 254 ? 1.793 9.879 -2.002 1.00 91.62 254 PHE A O 1
ATOM 2103 N N . ASN A 1 255 ? 2.030 11.200 -3.795 1.00 87.19 255 ASN A N 1
ATOM 2104 C CA . ASN A 1 255 ? 3.428 11.513 -3.514 1.00 87.19 255 ASN A CA 1
ATOM 2105 C C . ASN A 1 255 ? 3.575 12.215 -2.163 1.00 87.19 255 ASN A C 1
ATOM 2107 O O . ASN A 1 255 ? 4.446 11.845 -1.376 1.00 87.19 255 ASN A O 1
ATOM 2111 N N . GLN A 1 256 ? 2.710 13.178 -1.854 1.00 86.50 256 GLN A N 1
ATOM 2112 C CA . GLN A 1 256 ? 2.710 13.868 -0.566 1.00 86.50 256 GLN A CA 1
ATOM 2113 C C . GLN A 1 256 ? 2.414 12.925 0.609 1.00 86.50 256 GLN A C 1
ATOM 2115 O O . GLN A 1 256 ? 3.134 12.929 1.617 1.00 86.50 256 GLN A O 1
ATOM 2120 N N . LEU A 1 257 ? 1.408 12.062 0.462 1.00 90.00 257 LEU A N 1
ATOM 2121 C CA . LEU A 1 257 ? 1.071 11.026 1.436 1.00 90.00 257 LEU A CA 1
ATOM 2122 C C . LEU A 1 257 ? 2.257 10.078 1.685 1.00 90.00 257 LEU A C 1
ATOM 2124 O O . LEU A 1 257 ? 2.656 9.841 2.831 1.00 90.00 257 LEU A O 1
ATOM 2128 N N . TYR A 1 258 ? 2.877 9.576 0.616 1.00 90.19 258 TYR A N 1
ATOM 2129 C CA . TYR A 1 258 ? 4.009 8.657 0.704 1.00 90.19 258 TYR A CA 1
ATOM 2130 C C . TYR A 1 258 ? 5.254 9.318 1.311 1.00 90.19 258 TYR A C 1
ATOM 2132 O O . TYR A 1 258 ? 5.965 8.707 2.111 1.00 90.19 258 TYR A O 1
ATOM 2140 N N . LEU A 1 259 ? 5.524 10.585 0.986 1.00 86.75 259 LEU A N 1
ATOM 2141 C CA . LEU A 1 259 ? 6.610 11.352 1.604 1.00 86.75 259 LEU A CA 1
ATOM 2142 C C . LEU A 1 259 ? 6.405 11.526 3.110 1.00 86.75 259 LEU A C 1
ATOM 2144 O O . LEU A 1 259 ? 7.359 11.387 3.880 1.00 86.75 259 LEU A O 1
ATOM 2148 N N . SER A 1 260 ? 5.166 11.761 3.536 1.00 87.06 260 SER A N 1
ATOM 2149 C CA . SER A 1 260 ? 4.805 11.870 4.952 1.00 87.06 260 SER A CA 1
ATOM 2150 C C . SER A 1 260 ? 5.046 10.551 5.696 1.00 87.06 260 SER A C 1
ATOM 2152 O O . SER A 1 260 ? 5.603 10.535 6.798 1.00 87.06 260 SER A O 1
ATOM 2154 N N . TYR A 1 261 ? 4.731 9.421 5.059 1.00 90.69 261 TYR A N 1
ATOM 2155 C CA . TYR A 1 261 ? 5.100 8.093 5.549 1.00 90.69 261 TYR A CA 1
ATOM 2156 C C . TYR A 1 261 ? 6.627 7.915 5.686 1.00 90.69 261 TYR A C 1
ATOM 2158 O O . TYR A 1 261 ? 7.110 7.508 6.747 1.00 90.69 261 TYR A O 1
ATOM 2166 N N . GLN A 1 262 ? 7.406 8.275 4.664 1.00 87.38 262 GLN A N 1
ATOM 2167 C CA . GLN A 1 262 ? 8.870 8.138 4.675 1.00 87.38 262 GLN A CA 1
ATOM 2168 C C . GLN A 1 262 ? 9.537 9.002 5.757 1.00 87.38 262 GLN A C 1
ATOM 2170 O O . GLN A 1 262 ? 10.402 8.527 6.498 1.00 87.38 262 GLN A O 1
ATOM 2175 N N . LEU A 1 263 ? 9.082 10.249 5.918 1.00 83.56 263 LEU A N 1
ATOM 2176 C CA . LEU A 1 263 ? 9.488 11.147 7.005 1.00 83.56 263 LEU A CA 1
ATOM 2177 C C . LEU A 1 263 ? 9.333 10.472 8.371 1.00 83.56 263 LEU A C 1
ATOM 2179 O O . LEU A 1 263 ? 10.228 10.521 9.220 1.00 83.56 263 LEU A O 1
ATOM 2183 N N . ARG A 1 264 ? 8.202 9.794 8.573 1.00 85.31 264 ARG A N 1
ATOM 2184 C CA . ARG A 1 264 ? 7.895 9.103 9.822 1.00 85.31 264 ARG A CA 1
ATOM 2185 C C . ARG A 1 264 ? 8.813 7.907 10.071 1.00 85.31 264 ARG A C 1
ATOM 2187 O O . ARG A 1 264 ? 9.253 7.714 11.207 1.00 85.31 264 ARG A O 1
ATOM 2194 N N . LEU A 1 265 ? 9.140 7.128 9.038 1.00 85.12 265 LEU A N 1
ATOM 2195 C CA . LEU A 1 265 ? 10.112 6.036 9.153 1.00 85.12 265 LEU A CA 1
ATOM 2196 C C . LEU A 1 265 ? 11.493 6.546 9.567 1.00 85.12 265 LEU A C 1
ATOM 2198 O O . LEU A 1 265 ? 12.119 5.972 10.459 1.00 85.12 265 LEU A O 1
ATOM 2202 N N . ILE A 1 266 ? 11.949 7.640 8.955 1.00 85.06 266 ILE A N 1
ATOM 2203 C CA . ILE A 1 266 ? 13.247 8.250 9.257 1.00 85.06 266 ILE A CA 1
ATOM 2204 C C . ILE A 1 266 ? 13.280 8.744 10.707 1.00 85.06 266 ILE A C 1
ATOM 2206 O O . ILE A 1 266 ? 14.190 8.371 11.448 1.00 85.06 266 ILE A O 1
ATOM 2210 N N . LYS A 1 267 ? 12.252 9.481 11.154 1.00 83.00 267 LYS A N 1
ATOM 2211 C CA . LYS A 1 267 ? 12.132 9.930 12.554 1.00 83.00 267 LYS A CA 1
ATOM 2212 C C . LYS A 1 267 ? 12.183 8.752 13.538 1.00 83.00 267 LYS A C 1
ATOM 2214 O O . LYS A 1 267 ? 12.897 8.815 14.538 1.00 83.00 267 LYS A O 1
ATOM 2219 N N . LYS A 1 268 ? 11.488 7.645 13.237 1.00 84.00 268 LYS A N 1
ATOM 2220 C CA . LYS A 1 268 ? 11.513 6.424 14.065 1.00 84.00 268 LYS A CA 1
ATOM 2221 C C . LYS A 1 268 ? 12.913 5.802 14.132 1.00 84.00 268 LYS A C 1
ATOM 2223 O O . LYS A 1 268 ? 13.347 5.411 15.212 1.00 84.00 268 LYS A O 1
ATOM 2228 N N . ARG A 1 269 ? 13.634 5.729 13.006 1.00 83.12 269 ARG A N 1
ATOM 2229 C CA . ARG A 1 269 ? 15.011 5.200 12.955 1.00 83.12 269 ARG A CA 1
ATOM 2230 C C . ARG A 1 269 ? 15.984 6.060 13.767 1.00 83.12 269 ARG A C 1
ATOM 2232 O O . ARG A 1 269 ? 16.765 5.510 14.535 1.00 83.12 269 ARG A O 1
ATOM 2239 N N . ILE A 1 270 ? 15.899 7.387 13.649 1.00 81.06 270 ILE A N 1
ATOM 2240 C CA . ILE A 1 270 ? 16.744 8.324 14.412 1.00 81.06 270 ILE A CA 1
ATOM 2241 C C . ILE A 1 270 ? 16.484 8.183 15.916 1.00 81.06 270 ILE A C 1
ATOM 2243 O O . ILE A 1 270 ? 17.424 8.021 16.691 1.00 81.06 270 ILE A O 1
ATOM 2247 N N . SER A 1 271 ? 15.212 8.166 16.329 1.00 82.69 271 SER A N 1
ATOM 2248 C CA . SER A 1 271 ? 14.842 7.994 17.740 1.00 82.69 271 SER A CA 1
ATOM 2249 C C . SER A 1 271 ? 15.368 6.677 18.324 1.00 82.69 271 SER A C 1
ATOM 2251 O O . SER A 1 271 ? 15.917 6.673 19.426 1.00 82.69 271 SER A O 1
ATOM 2253 N N . ASN A 1 272 ? 15.281 5.577 17.570 1.00 78.75 272 ASN A N 1
ATOM 2254 C CA . ASN A 1 272 ? 15.821 4.286 17.997 1.00 78.75 272 ASN A CA 1
ATOM 2255 C C . ASN A 1 272 ? 17.354 4.309 18.142 1.00 78.75 272 ASN A C 1
ATOM 2257 O O . ASN A 1 272 ? 17.880 3.775 19.116 1.00 78.75 272 ASN A O 1
ATOM 2261 N N . ASN A 1 273 ? 18.072 4.955 17.217 1.00 77.75 273 ASN A N 1
ATOM 2262 C CA . ASN A 1 273 ? 19.532 5.072 17.291 1.00 77.75 273 ASN A CA 1
ATOM 2263 C C . ASN A 1 273 ? 19.988 5.895 18.504 1.00 77.75 273 ASN A C 1
ATOM 2265 O O . ASN A 1 273 ? 20.932 5.505 19.190 1.00 77.75 273 ASN A O 1
ATOM 2269 N N . ASN A 1 274 ? 19.294 6.993 18.814 1.00 77.12 274 ASN A N 1
ATOM 2270 C CA . ASN A 1 274 ? 19.621 7.826 19.974 1.00 77.12 274 ASN A CA 1
ATOM 2271 C C . ASN A 1 274 ? 19.430 7.071 21.299 1.00 77.12 274 ASN A C 1
ATOM 2273 O O . ASN A 1 274 ? 20.263 7.184 22.198 1.00 77.12 274 ASN A O 1
ATOM 2277 N N . ASN A 1 275 ? 18.383 6.247 21.408 1.00 72.62 275 ASN A N 1
ATOM 2278 C CA . ASN A 1 275 ? 18.163 5.413 22.592 1.00 72.62 275 ASN A CA 1
ATOM 2279 C C . ASN A 1 275 ? 19.279 4.374 22.785 1.00 72.62 275 ASN A C 1
ATOM 2281 O O . ASN A 1 275 ? 19.732 4.162 23.910 1.00 72.62 275 ASN A O 1
ATOM 2285 N N . ASN A 1 276 ? 19.767 3.774 21.697 1.00 70.94 276 ASN A N 1
ATOM 2286 C CA . ASN A 1 276 ? 20.876 2.820 21.760 1.00 70.94 276 ASN A CA 1
ATOM 2287 C C . ASN A 1 276 ? 22.188 3.489 22.205 1.00 70.94 276 ASN A C 1
ATOM 2289 O O . ASN A 1 276 ? 22.909 2.933 23.031 1.00 70.94 276 ASN A O 1
ATOM 2293 N N . ASN A 1 277 ? 22.470 4.706 21.728 1.00 68.50 277 ASN A N 1
ATOM 2294 C CA . ASN A 1 277 ? 23.668 5.451 22.128 1.00 68.50 277 ASN A CA 1
ATOM 2295 C C . ASN A 1 277 ? 23.633 5.8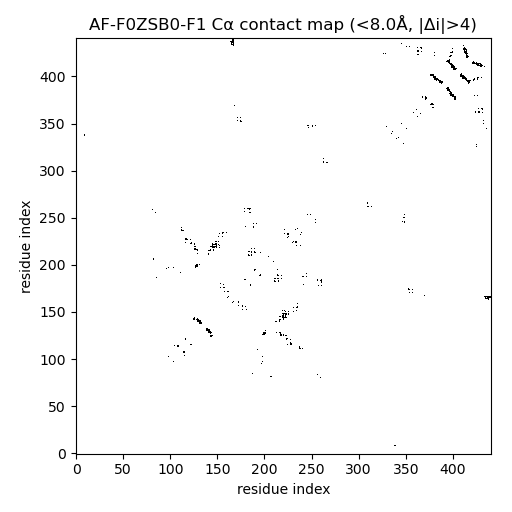73 23.608 1.00 68.50 277 ASN A C 1
ATOM 2297 O O . ASN A 1 277 ? 24.640 5.752 24.303 1.00 68.50 277 ASN A O 1
ATOM 2301 N N . ASN A 1 278 ? 22.473 6.292 24.122 1.00 63.81 278 ASN A N 1
ATOM 2302 C CA . ASN A 1 278 ? 22.326 6.656 25.537 1.00 63.81 278 ASN A CA 1
ATOM 2303 C C . ASN A 1 278 ? 22.481 5.452 26.480 1.00 63.81 278 ASN A C 1
ATOM 2305 O O . ASN A 1 278 ? 23.049 5.595 27.563 1.00 63.81 278 ASN A O 1
ATOM 2309 N N . ASN A 1 279 ? 22.037 4.261 26.070 1.00 61.25 279 ASN A N 1
ATOM 2310 C CA . ASN A 1 279 ? 22.252 3.038 26.849 1.00 61.25 279 ASN A CA 1
ATOM 2311 C C . ASN A 1 279 ? 23.730 2.617 26.889 1.00 61.25 279 ASN A C 1
ATOM 2313 O O . ASN A 1 279 ? 24.179 2.089 27.904 1.00 61.25 279 ASN A O 1
ATOM 2317 N N . ASN A 1 280 ? 24.502 2.900 25.835 1.00 60.03 280 ASN A N 1
ATOM 2318 C CA . ASN A 1 280 ? 25.940 2.626 25.820 1.00 60.03 280 ASN A CA 1
ATOM 2319 C C . ASN A 1 280 ? 26.742 3.623 26.674 1.00 60.03 280 ASN A C 1
ATOM 2321 O O . ASN A 1 280 ? 27.672 3.209 27.361 1.00 60.03 280 ASN A O 1
ATOM 2325 N N . ASN A 1 281 ? 26.355 4.904 26.712 1.00 57.84 281 ASN A N 1
ATOM 2326 C CA . ASN A 1 281 ? 27.030 5.900 27.557 1.00 57.84 281 ASN A CA 1
ATOM 2327 C C . ASN A 1 281 ? 26.700 5.736 29.051 1.00 57.84 281 ASN A C 1
ATOM 2329 O O . ASN A 1 281 ? 27.591 5.837 29.890 1.00 57.84 281 ASN A O 1
ATOM 2333 N N . ASN A 1 282 ? 25.463 5.365 29.402 1.00 55.31 282 ASN A N 1
ATOM 2334 C CA . ASN A 1 282 ? 25.089 5.106 30.801 1.00 55.31 282 ASN A CA 1
ATOM 2335 C C . ASN A 1 282 ? 25.792 3.881 31.420 1.00 55.31 282 ASN A C 1
ATOM 2337 O O . ASN A 1 282 ? 25.821 3.753 32.644 1.00 55.31 282 ASN A O 1
ATOM 2341 N N . ASN A 1 283 ? 26.377 2.996 30.605 1.00 55.94 283 ASN A N 1
ATOM 2342 C CA . ASN A 1 283 ? 27.225 1.909 31.099 1.00 55.94 283 ASN A CA 1
ATOM 2343 C C . ASN A 1 283 ? 28.676 2.345 31.373 1.00 55.94 283 ASN A C 1
ATOM 2345 O O . ASN A 1 283 ? 29.364 1.650 32.116 1.00 55.94 283 ASN A O 1
ATOM 2349 N N . ASN A 1 284 ? 29.114 3.499 30.853 1.00 54.56 284 ASN A N 1
ATOM 2350 C CA . ASN A 1 284 ? 30.448 4.057 31.101 1.00 54.56 284 ASN A CA 1
ATOM 2351 C C . ASN A 1 284 ? 30.467 5.143 32.195 1.00 54.56 284 ASN A C 1
ATOM 2353 O O . ASN A 1 284 ? 31.497 5.323 32.838 1.00 54.56 284 ASN A O 1
ATOM 2357 N N . ASP A 1 285 ? 29.336 5.796 32.484 1.00 49.84 285 ASP A N 1
ATOM 2358 C CA . ASP A 1 285 ? 29.261 6.937 33.416 1.00 49.84 285 ASP A CA 1
ATOM 2359 C C . ASP A 1 285 ? 28.686 6.602 34.806 1.00 49.84 285 ASP A C 1
ATOM 2361 O O . ASP A 1 285 ? 28.056 7.432 35.463 1.00 49.84 285 ASP A O 1
ATOM 2365 N N . LYS A 1 286 ? 28.956 5.404 35.341 1.00 50.44 286 LYS A N 1
ATOM 2366 C CA . LYS A 1 286 ? 28.623 5.068 36.745 1.00 50.44 286 LYS A CA 1
ATOM 2367 C C . LYS A 1 286 ? 29.445 5.833 37.804 1.00 50.44 286 LYS A C 1
ATOM 2369 O O . LYS A 1 286 ? 29.390 5.460 38.971 1.00 50.44 286 LYS A O 1
ATOM 2374 N N . ASN A 1 287 ? 30.170 6.898 37.442 1.00 51.12 287 ASN A N 1
ATOM 2375 C CA . ASN A 1 287 ? 31.104 7.578 38.347 1.00 51.12 287 ASN A CA 1
ATOM 2376 C C . ASN A 1 287 ? 30.977 9.108 38.467 1.00 51.12 287 ASN A C 1
ATOM 2378 O O . ASN A 1 287 ? 31.890 9.727 38.998 1.00 51.12 287 ASN A O 1
ATOM 2382 N N . ASN A 1 288 ? 29.877 9.745 38.046 1.00 49.66 288 ASN A N 1
ATOM 2383 C CA . ASN A 1 288 ? 29.677 11.170 38.354 1.00 49.66 288 ASN A CA 1
ATOM 2384 C C . ASN A 1 288 ? 28.196 11.555 38.496 1.00 49.66 288 ASN A C 1
ATOM 2386 O O . ASN A 1 288 ? 27.494 11.812 37.520 1.00 49.66 288 ASN A O 1
ATOM 2390 N N . ASN A 1 289 ? 27.732 11.633 39.745 1.00 46.16 289 ASN A N 1
ATOM 2391 C CA . ASN A 1 289 ? 26.462 12.252 40.121 1.00 46.16 289 ASN A CA 1
ATOM 2392 C C . ASN A 1 289 ? 26.730 13.708 40.517 1.00 46.16 289 ASN A C 1
ATOM 2394 O O . ASN A 1 289 ? 27.402 13.917 41.519 1.00 46.16 289 ASN A O 1
ATOM 2398 N N . ASN A 1 290 ? 26.212 14.679 39.750 1.00 49.00 290 ASN A N 1
ATOM 2399 C CA . ASN A 1 290 ? 25.642 15.952 40.234 1.00 49.00 290 ASN A CA 1
ATOM 2400 C C . ASN A 1 290 ? 25.293 16.876 39.048 1.00 49.00 290 ASN A C 1
ATOM 2402 O O . ASN A 1 290 ? 26.180 17.523 38.500 1.00 49.00 290 ASN A O 1
ATOM 2406 N N . ASN A 1 291 ? 24.005 16.908 38.668 1.00 47.69 291 ASN A N 1
ATOM 2407 C CA . ASN A 1 291 ? 23.240 18.011 38.035 1.00 47.69 291 ASN A CA 1
ATOM 2408 C C . ASN A 1 291 ? 22.183 17.460 37.065 1.00 47.69 291 ASN A C 1
ATOM 2410 O O . ASN A 1 291 ? 22.522 16.998 35.977 1.00 47.69 291 ASN A O 1
ATOM 2414 N N . LYS A 1 292 ? 20.893 17.520 37.435 1.00 47.09 292 LYS A N 1
ATOM 2415 C CA . LYS A 1 292 ? 19.801 16.964 36.609 1.00 47.09 292 LYS A CA 1
ATOM 2416 C C . LYS A 1 292 ? 18.608 17.888 36.322 1.00 47.09 292 LYS A C 1
ATOM 2418 O O . LYS A 1 292 ? 17.702 17.450 35.620 1.00 47.09 292 LYS A O 1
ATOM 2423 N N . ASP A 1 293 ? 18.633 19.160 36.727 1.00 47.97 293 ASP A N 1
ATOM 2424 C CA . ASP A 1 293 ? 17.411 19.990 36.709 1.00 47.97 293 ASP A CA 1
ATOM 2425 C C . ASP A 1 293 ? 17.301 21.041 35.584 1.00 47.97 293 ASP A C 1
ATOM 2427 O O . ASP A 1 293 ? 16.292 21.734 35.487 1.00 47.97 293 ASP A O 1
ATOM 2431 N N . SER A 1 294 ? 18.256 21.134 34.652 1.00 47.91 294 SER A N 1
ATOM 2432 C CA . SER A 1 294 ? 18.228 22.136 33.562 1.00 47.91 294 SER A CA 1
ATOM 2433 C C . SER A 1 294 ? 17.818 21.610 32.170 1.00 47.91 294 SER A C 1
ATOM 2435 O O . SER A 1 294 ? 17.754 22.382 31.216 1.00 47.91 294 SER A O 1
ATOM 2437 N N . ASN A 1 295 ? 17.474 20.324 32.020 1.00 49.09 295 ASN A N 1
ATOM 2438 C CA . ASN A 1 295 ? 17.458 19.652 30.705 1.00 49.09 295 ASN A CA 1
ATOM 2439 C C . ASN A 1 295 ? 16.107 19.541 29.961 1.00 49.09 295 ASN A C 1
ATOM 2441 O O . ASN A 1 295 ? 16.059 18.895 28.913 1.00 49.09 295 ASN A O 1
ATOM 2445 N N . ASN A 1 296 ? 15.006 20.135 30.439 1.00 46.62 296 ASN A N 1
ATOM 2446 C CA . ASN A 1 296 ? 13.695 19.946 29.785 1.00 46.62 296 ASN A CA 1
ATOM 2447 C C . ASN A 1 296 ? 13.306 21.014 28.744 1.00 46.62 296 ASN A C 1
ATOM 2449 O O . ASN A 1 296 ? 12.588 20.672 27.811 1.00 46.62 296 ASN A O 1
ATOM 2453 N N . LYS A 1 297 ? 13.806 22.258 28.815 1.00 44.84 297 LYS A N 1
ATOM 2454 C CA . LYS A 1 297 ? 13.491 23.295 27.801 1.00 44.84 297 LYS A CA 1
ATOM 2455 C C . LYS A 1 297 ? 14.298 23.165 26.501 1.00 44.84 297 LYS A C 1
ATOM 2457 O O . LYS A 1 297 ? 13.821 23.578 25.450 1.00 44.84 297 LYS A O 1
ATOM 2462 N N . ASN A 1 298 ? 15.471 22.532 26.544 1.00 50.47 298 ASN A N 1
ATOM 2463 C CA . ASN A 1 298 ? 16.300 22.322 25.350 1.00 50.47 298 ASN A CA 1
ATOM 2464 C C . ASN A 1 298 ? 15.753 21.221 24.422 1.00 50.47 298 ASN A C 1
ATOM 2466 O O . ASN A 1 298 ? 16.024 21.245 23.227 1.00 50.47 298 ASN A O 1
ATOM 2470 N N . LYS A 1 299 ? 14.926 20.298 24.934 1.00 48.41 299 LYS A N 1
ATOM 2471 C CA . LYS A 1 299 ? 14.429 19.151 24.157 1.00 48.41 299 LYS A CA 1
ATOM 2472 C C . LYS A 1 299 ? 13.418 19.519 23.070 1.00 48.41 299 LYS A C 1
ATOM 2474 O O . LYS A 1 299 ? 13.462 18.926 21.999 1.00 48.41 299 LYS A O 1
ATOM 2479 N N . GLU A 1 300 ? 12.532 20.489 23.308 1.00 41.31 300 GLU A N 1
ATOM 2480 C CA . GLU A 1 300 ? 11.577 20.936 22.277 1.00 41.31 300 GLU A CA 1
ATOM 2481 C C . GLU A 1 300 ? 12.273 21.732 21.162 1.00 41.31 300 GLU A C 1
ATOM 2483 O O . GLU A 1 300 ? 11.996 21.516 19.985 1.00 41.31 300 GLU A O 1
ATOM 2488 N N . GLN A 1 301 ? 13.254 22.577 21.504 1.00 47.34 301 GLN A N 1
ATOM 2489 C CA . GLN A 1 301 ? 14.027 23.328 20.506 1.00 47.34 301 GLN A CA 1
ATOM 2490 C C . GLN A 1 301 ? 14.946 22.425 19.665 1.00 47.34 301 GLN A C 1
ATOM 2492 O O . GLN A 1 301 ? 15.104 22.657 18.465 1.00 47.34 301 GLN A O 1
ATOM 2497 N N . GLU A 1 302 ? 15.515 21.372 20.257 1.00 52.59 302 GLU A N 1
ATOM 2498 C CA . GLU A 1 302 ? 16.262 20.346 19.518 1.00 52.59 302 GLU A CA 1
ATOM 2499 C C . GLU A 1 302 ? 15.359 19.544 18.573 1.00 52.59 302 GLU A C 1
ATOM 2501 O O . GLU A 1 302 ? 15.764 19.232 17.451 1.00 52.59 302 GLU A O 1
ATOM 2506 N N . GLN A 1 303 ? 14.119 19.258 18.978 1.00 49.69 303 GLN A N 1
ATOM 2507 C CA . GLN A 1 303 ? 13.165 18.513 18.159 1.00 49.69 303 GLN A CA 1
ATOM 2508 C C . GLN A 1 303 ? 12.761 19.289 16.892 1.00 49.69 303 GLN A C 1
ATOM 2510 O O . GLN A 1 303 ? 12.749 18.711 15.802 1.00 49.69 303 GLN A O 1
ATOM 2515 N N . ASP A 1 304 ? 12.536 20.601 17.004 1.00 52.00 304 ASP A N 1
ATOM 2516 C CA . ASP A 1 304 ? 12.231 21.476 15.862 1.00 52.00 304 ASP A CA 1
ATOM 2517 C C . ASP A 1 304 ? 13.432 21.671 14.918 1.00 52.00 304 ASP A C 1
ATOM 2519 O O . ASP A 1 304 ? 13.286 21.716 13.689 1.00 52.00 304 ASP A O 1
ATOM 2523 N N . GLN A 1 305 ? 14.650 21.779 15.461 1.00 61.59 305 GLN A N 1
ATOM 2524 C CA . GLN A 1 305 ? 15.866 21.881 14.646 1.00 61.59 305 GLN A CA 1
ATOM 2525 C C . GLN A 1 305 ? 16.169 20.577 13.898 1.00 61.59 305 GLN A C 1
ATOM 2527 O O . GLN A 1 305 ? 16.556 20.614 12.723 1.00 61.59 305 GLN A O 1
ATOM 2532 N N . GLU A 1 306 ? 15.946 19.431 14.540 1.00 61.12 306 GLU A N 1
ATOM 2533 C CA . GLU A 1 306 ? 16.116 18.117 13.925 1.00 61.12 306 GLU A CA 1
ATOM 2534 C C . GLU A 1 306 ? 15.053 17.866 12.848 1.00 61.12 306 GLU A C 1
ATOM 2536 O O . GLU A 1 306 ? 15.365 17.360 11.770 1.00 61.12 306 GLU A O 1
ATOM 2541 N N . GLU A 1 307 ? 13.817 18.322 13.053 1.00 55.59 307 GLU A N 1
ATOM 2542 C CA . GLU A 1 307 ? 12.770 18.284 12.032 1.00 55.59 307 GLU A CA 1
ATOM 2543 C C . GLU A 1 307 ? 13.154 19.089 10.780 1.00 55.59 307 GLU A C 1
ATOM 2545 O O . GLU A 1 307 ? 13.044 18.584 9.657 1.00 55.59 307 GLU A O 1
ATOM 2550 N N . LYS A 1 308 ? 13.726 20.287 10.953 1.00 69.25 308 LYS A N 1
ATOM 2551 C CA . LYS A 1 308 ? 14.283 21.083 9.844 1.00 69.25 308 LYS A CA 1
ATOM 2552 C C . LYS A 1 308 ? 15.484 20.408 9.171 1.00 69.25 308 LYS A C 1
ATOM 2554 O O . LYS A 1 308 ? 15.706 20.597 7.972 1.00 69.25 308 LYS A O 1
ATOM 2559 N N . ARG A 1 309 ? 16.296 19.640 9.904 1.00 70.50 309 ARG A N 1
ATOM 2560 C CA . ARG A 1 309 ? 17.438 18.886 9.351 1.00 70.50 309 ARG A CA 1
ATOM 2561 C C . ARG A 1 309 ? 16.973 17.687 8.525 1.00 70.50 309 ARG A C 1
ATOM 2563 O O . ARG A 1 309 ? 17.431 17.514 7.395 1.00 70.50 309 ARG A O 1
ATOM 2570 N N . VAL A 1 310 ? 16.034 16.908 9.055 1.00 61.53 310 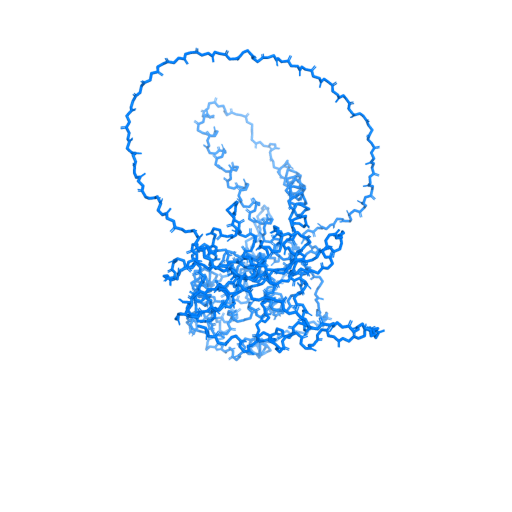VAL A N 1
ATOM 2571 C CA . VAL A 1 310 ? 15.410 15.766 8.376 1.00 61.53 310 VAL A CA 1
ATOM 2572 C C . VAL A 1 310 ? 14.686 16.228 7.112 1.00 61.53 310 VAL A C 1
ATOM 2574 O O . VAL A 1 310 ? 14.885 15.637 6.051 1.00 61.53 310 VAL A O 1
ATOM 2577 N N . LYS A 1 311 ? 13.939 17.338 7.183 1.00 62.50 311 LYS A N 1
ATOM 2578 C CA . LYS A 1 311 ? 13.283 17.951 6.021 1.00 62.50 311 LYS A CA 1
ATOM 2579 C C . LYS A 1 311 ? 14.291 18.307 4.920 1.00 62.50 311 LYS A C 1
ATOM 2581 O O . LYS A 1 311 ? 14.098 17.895 3.783 1.00 62.50 311 LYS A O 1
ATOM 2586 N N . ARG A 1 312 ? 15.422 18.944 5.256 1.00 69.06 312 ARG A N 1
ATOM 2587 C CA . ARG A 1 312 ? 16.493 19.267 4.287 1.00 69.06 312 ARG A CA 1
ATOM 2588 C C . ARG A 1 312 ? 17.153 18.034 3.661 1.00 69.06 312 ARG A C 1
ATOM 2590 O O . ARG A 1 312 ? 17.410 18.024 2.459 1.00 69.06 312 ARG A O 1
ATOM 2597 N N . LEU A 1 313 ? 17.424 16.990 4.449 1.00 60.88 313 LEU A N 1
ATOM 2598 C CA . LEU A 1 313 ? 17.968 15.723 3.935 1.00 60.88 313 LEU A CA 1
ATOM 2599 C C . LEU A 1 313 ? 17.005 15.066 2.941 1.00 60.88 313 LEU A C 1
ATOM 2601 O O . LEU A 1 313 ? 17.423 14.531 1.915 1.00 60.88 313 LEU A O 1
ATOM 2605 N N . ILE A 1 314 ? 15.711 15.144 3.232 1.00 57.31 314 ILE A N 1
ATOM 2606 C CA . ILE A 1 314 ? 14.662 14.559 2.406 1.00 57.31 314 ILE A CA 1
ATOM 2607 C C . ILE A 1 314 ? 14.410 15.395 1.162 1.00 57.31 314 ILE A C 1
ATOM 2609 O O . ILE A 1 314 ? 14.353 14.820 0.090 1.00 57.31 314 ILE A O 1
ATOM 2613 N N . GLU A 1 315 ? 14.367 16.722 1.241 1.00 58.44 315 GLU A N 1
ATOM 2614 C CA . GLU A 1 315 ? 14.319 17.589 0.057 1.00 58.44 315 GLU A CA 1
ATOM 2615 C C . GLU A 1 315 ? 15.521 17.348 -0.865 1.00 58.44 315 GLU A C 1
ATOM 2617 O O . GLU A 1 315 ? 15.368 17.310 -2.085 1.00 58.44 315 GLU A O 1
ATOM 2622 N N . GLY A 1 316 ? 16.708 17.105 -0.297 1.00 62.38 316 GLY A N 1
ATOM 2623 C CA . GLY A 1 316 ? 17.880 16.666 -1.052 1.00 62.38 316 GLY A CA 1
ATOM 2624 C C . GLY A 1 316 ? 17.670 15.315 -1.744 1.00 62.38 316 GLY A C 1
ATOM 2625 O O . GLY A 1 316 ? 18.015 15.163 -2.915 1.00 62.38 316 GLY A O 1
ATOM 2626 N N . ASN A 1 317 ? 17.062 14.346 -1.056 1.00 53.66 317 ASN A N 1
ATOM 2627 C CA . ASN A 1 317 ? 16.764 13.024 -1.612 1.00 53.66 317 ASN A CA 1
ATOM 2628 C C . ASN A 1 317 ? 15.600 13.034 -2.620 1.00 53.66 317 ASN A C 1
ATOM 2630 O O . ASN A 1 317 ? 15.672 12.310 -3.604 1.00 53.66 317 ASN A O 1
ATOM 2634 N N . ILE A 1 318 ? 14.581 13.878 -2.438 1.00 52.62 318 ILE A N 1
ATOM 2635 C CA . ILE A 1 318 ? 13.457 14.084 -3.365 1.00 52.62 318 ILE A CA 1
ATOM 2636 C C . ILE A 1 318 ? 13.950 14.779 -4.627 1.00 52.62 318 ILE A C 1
ATOM 2638 O O . ILE A 1 318 ? 13.646 14.336 -5.725 1.00 52.62 318 ILE A O 1
ATOM 2642 N N . LYS A 1 319 ? 14.766 15.834 -4.510 1.00 53.44 319 LYS A N 1
ATOM 2643 C CA . LYS A 1 319 ? 15.367 16.482 -5.686 1.00 53.44 319 LYS A CA 1
ATOM 2644 C C . LYS A 1 319 ? 16.231 15.500 -6.477 1.00 53.44 319 LYS A C 1
ATOM 2646 O O . LYS A 1 319 ? 16.223 15.544 -7.702 1.00 53.44 319 LYS A O 1
ATOM 2651 N N . ARG A 1 320 ? 16.913 14.573 -5.793 1.00 50.06 320 ARG A N 1
ATOM 2652 C CA . ARG A 1 320 ? 17.619 13.451 -6.430 1.00 50.06 320 ARG A CA 1
ATOM 2653 C C . ARG A 1 320 ? 16.664 12.405 -7.020 1.00 50.06 320 ARG A C 1
ATOM 2655 O O . ARG A 1 320 ? 16.944 11.924 -8.111 1.00 50.06 320 ARG A O 1
ATOM 2662 N N . SER A 1 321 ? 15.534 12.086 -6.378 1.00 46.12 321 SER A N 1
ATOM 2663 C CA . SER A 1 321 ? 14.555 11.117 -6.905 1.00 46.12 321 SER A CA 1
ATOM 2664 C C . SER A 1 321 ? 13.778 11.660 -8.106 1.00 46.12 321 SER A C 1
ATOM 2666 O O . SER A 1 321 ? 13.594 10.931 -9.067 1.00 46.12 321 SER A O 1
ATOM 2668 N N . HIS A 1 322 ? 13.416 12.945 -8.119 1.00 43.56 322 HIS A N 1
ATOM 2669 C CA . HIS A 1 322 ? 12.827 13.627 -9.277 1.00 43.56 322 HIS A CA 1
ATOM 2670 C C . HIS A 1 322 ? 13.831 13.858 -10.420 1.00 43.56 322 HIS A C 1
ATOM 2672 O O . HIS A 1 322 ? 13.427 14.095 -11.561 1.00 43.56 322 HIS A O 1
ATOM 2678 N N . HIS A 1 323 ? 15.140 13.797 -10.141 1.00 41.78 323 HIS A N 1
ATOM 2679 C CA . HIS A 1 323 ? 16.179 13.715 -11.174 1.00 41.78 323 HIS A CA 1
ATOM 2680 C C . HIS A 1 323 ? 16.422 12.290 -11.682 1.00 41.78 323 HIS A C 1
ATOM 2682 O O . HIS A 1 323 ? 16.934 12.144 -12.791 1.00 41.78 323 HIS A O 1
ATOM 2688 N N . ASN A 1 324 ? 16.003 11.254 -10.949 1.00 45.09 324 ASN A N 1
ATOM 2689 C CA . ASN A 1 324 ? 15.920 9.912 -11.510 1.00 45.09 324 ASN A CA 1
ATOM 2690 C C . ASN A 1 324 ? 14.711 9.855 -12.452 1.00 45.09 324 ASN A C 1
ATOM 2692 O O . ASN A 1 324 ? 13.554 9.916 -12.048 1.00 45.09 324 ASN A O 1
ATOM 2696 N N . SER A 1 325 ? 15.016 9.735 -13.739 1.00 48.19 325 SER A N 1
ATOM 2697 C CA . SER A 1 325 ? 14.135 9.735 -14.911 1.00 48.19 325 SER A CA 1
ATOM 2698 C C . SER A 1 325 ? 12.893 8.832 -14.844 1.00 48.19 325 SER A C 1
ATOM 2700 O O . SER A 1 325 ? 11.993 9.004 -15.660 1.00 48.19 325 SER A O 1
ATOM 2702 N N . ASN A 1 326 ? 12.795 7.912 -13.885 1.00 48.69 326 ASN A N 1
ATOM 2703 C CA . ASN A 1 326 ? 11.793 6.846 -13.888 1.00 48.69 326 ASN A CA 1
ATOM 2704 C C . ASN A 1 326 ? 10.377 7.308 -13.480 1.00 48.69 326 ASN A C 1
ATOM 2706 O O . ASN A 1 326 ? 9.409 6.768 -14.010 1.00 48.69 326 ASN A O 1
ATOM 2710 N N . GLU A 1 327 ? 10.214 8.331 -12.623 1.00 49.50 327 GLU A N 1
ATOM 2711 C CA . GLU A 1 327 ? 8.872 8.862 -12.278 1.00 49.50 327 GLU A CA 1
ATOM 2712 C C . GLU A 1 327 ? 8.221 9.591 -13.473 1.00 49.50 327 GLU A C 1
ATOM 2714 O O . GLU A 1 327 ? 7.020 9.458 -13.708 1.00 49.50 327 GLU A O 1
ATOM 2719 N N . LYS A 1 328 ? 9.011 10.281 -14.315 1.00 50.34 328 LYS A N 1
ATOM 2720 C CA . LYS A 1 328 ? 8.494 10.993 -15.504 1.00 50.34 328 LYS A CA 1
ATOM 2721 C C . LYS A 1 328 ? 7.871 10.063 -16.547 1.00 50.34 328 LYS A C 1
ATOM 2723 O O . LYS A 1 328 ? 7.055 10.516 -17.348 1.00 50.34 328 LYS A O 1
ATOM 2728 N N . LEU A 1 329 ? 8.228 8.781 -16.544 1.00 49.31 329 LEU A N 1
ATOM 2729 C CA . LEU A 1 329 ? 7.735 7.823 -17.527 1.00 49.31 329 LEU A CA 1
ATOM 2730 C C . LEU A 1 329 ? 6.342 7.292 -17.251 1.00 49.31 329 LEU A C 1
ATOM 2732 O O . LEU A 1 329 ? 5.628 7.007 -18.210 1.00 49.31 329 LEU A O 1
ATOM 2736 N N . TYR A 1 330 ? 5.911 7.215 -15.991 1.00 51.78 330 TYR A N 1
ATOM 2737 C CA . TYR A 1 330 ? 4.564 6.721 -15.702 1.00 51.78 330 TYR A CA 1
ATOM 2738 C C . TYR A 1 330 ? 3.461 7.710 -16.104 1.00 51.78 330 TYR A C 1
ATOM 2740 O O . TYR A 1 330 ? 2.330 7.309 -16.373 1.00 51.78 330 TYR A O 1
ATOM 2748 N N . ASN A 1 331 ? 3.820 8.981 -16.302 1.00 47.91 331 ASN A N 1
ATOM 2749 C CA . ASN A 1 331 ? 2.943 9.989 -16.895 1.00 47.91 331 ASN A CA 1
ATOM 2750 C C . ASN A 1 331 ? 2.810 9.906 -18.419 1.00 47.91 331 ASN A C 1
ATOM 2752 O O . ASN A 1 331 ? 1.878 10.478 -18.978 1.00 47.91 331 ASN A O 1
ATOM 2756 N N . LEU A 1 332 ? 3.685 9.162 -19.099 1.00 45.09 332 LEU A N 1
ATOM 2757 C CA . LEU A 1 332 ? 3.616 8.962 -20.548 1.00 45.09 332 LEU A CA 1
ATOM 2758 C C . LEU A 1 332 ? 2.683 7.814 -20.962 1.00 45.09 332 LEU A C 1
ATOM 2760 O O . LEU A 1 332 ? 2.480 7.625 -22.154 1.00 45.09 332 LEU A O 1
ATOM 2764 N N . TYR A 1 333 ? 2.076 7.067 -20.029 1.00 47.34 333 TYR A N 1
ATOM 2765 C CA . TYR A 1 333 ? 1.240 5.895 -20.347 1.00 47.34 333 TYR A CA 1
ATOM 2766 C C . TYR A 1 333 ? -0.160 6.203 -20.899 1.00 47.34 333 TYR A C 1
ATOM 2768 O O . TYR A 1 333 ? -0.927 5.275 -21.145 1.00 47.34 333 TYR A O 1
ATOM 2776 N N . SER A 1 334 ? -0.487 7.454 -21.226 1.00 43.91 334 SER A N 1
ATOM 2777 C CA . SER A 1 334 ? -1.665 7.763 -22.049 1.00 43.91 334 SER A CA 1
ATOM 2778 C C . SER A 1 334 ? -1.410 7.558 -23.551 1.00 43.91 334 SER A C 1
ATOM 2780 O O . SER A 1 334 ? -1.978 8.263 -24.384 1.00 43.91 334 SER A O 1
ATOM 2782 N N . VAL A 1 335 ? -0.580 6.579 -23.942 1.00 47.94 335 VAL A N 1
ATOM 2783 C CA . VAL A 1 335 ? -0.334 6.267 -25.360 1.00 47.94 335 VAL A CA 1
ATOM 2784 C C . VAL A 1 335 ? -1.468 5.429 -25.956 1.00 47.94 335 VAL A C 1
ATOM 2786 O O . VAL A 1 335 ? -1.266 4.345 -26.501 1.00 47.94 335 VAL A O 1
ATOM 2789 N N . SER A 1 336 ? -2.687 5.964 -25.897 1.00 48.97 336 SER A N 1
ATOM 2790 C CA . SER A 1 336 ? -3.826 5.483 -26.687 1.00 48.97 336 SER A CA 1
ATOM 2791 C C . SER A 1 336 ? -3.500 5.471 -28.189 1.00 48.97 336 SER A C 1
ATOM 2793 O O . SER A 1 336 ? -4.009 4.635 -28.933 1.00 48.97 336 SER A O 1
ATOM 2795 N N . SER A 1 337 ? -2.566 6.319 -28.636 1.00 49.75 337 SER A N 1
ATOM 2796 C CA . SER A 1 337 ? -2.107 6.400 -30.027 1.00 49.75 337 SER A CA 1
ATOM 2797 C C . SER A 1 337 ? -1.250 5.218 -30.506 1.00 49.75 337 SER A C 1
ATOM 2799 O O . SER A 1 337 ? -1.066 5.071 -31.712 1.00 49.75 337 SER A O 1
ATOM 2801 N N . LEU A 1 338 ? -0.748 4.353 -29.613 1.00 56.97 338 LEU A N 1
ATOM 2802 C CA . LEU A 1 338 ? 0.032 3.163 -29.995 1.00 56.97 338 LEU A CA 1
ATOM 2803 C C . LEU A 1 338 ? -0.815 1.885 -30.104 1.00 56.97 338 LEU A C 1
ATOM 2805 O O . LEU A 1 338 ? -0.263 0.822 -30.376 1.00 56.97 338 LEU A O 1
ATOM 2809 N N . GLY A 1 339 ? -2.137 1.956 -29.903 1.00 56.69 339 GLY A N 1
ATOM 2810 C CA . GLY A 1 339 ? -3.013 0.779 -29.984 1.00 56.69 339 GLY A CA 1
ATOM 2811 C C . GLY A 1 339 ? -2.737 -0.271 -28.900 1.00 56.69 339 GLY A C 1
ATOM 2812 O O . GLY A 1 339 ? -3.053 -1.447 -29.085 1.00 56.69 339 GLY A O 1
ATOM 2813 N N . ILE A 1 340 ? -2.126 0.136 -27.783 1.00 58.97 340 ILE A N 1
ATOM 2814 C CA . ILE A 1 340 ? -1.907 -0.729 -26.623 1.00 58.97 340 ILE A CA 1
ATOM 2815 C C . ILE A 1 340 ? -3.275 -0.943 -25.956 1.00 58.97 340 ILE A C 1
ATOM 2817 O O . ILE A 1 340 ? -3.961 0.040 -25.671 1.00 58.97 340 ILE A O 1
ATOM 2821 N N . PRO A 1 341 ? -3.717 -2.194 -25.734 1.00 55.31 341 PRO A N 1
ATOM 2822 C CA . PRO A 1 341 ? -5.033 -2.462 -25.168 1.00 55.31 341 PRO A CA 1
ATOM 2823 C C . PRO A 1 341 ? -5.188 -1.791 -23.797 1.00 55.31 341 PRO A C 1
ATOM 2825 O O . PRO A 1 341 ? -4.378 -2.002 -22.897 1.00 55.31 341 PRO A O 1
ATOM 2828 N N . HIS A 1 342 ? -6.264 -1.014 -23.637 1.00 51.72 342 HIS A N 1
ATOM 2829 C CA . HIS A 1 342 ? -6.588 -0.229 -22.436 1.00 51.72 342 HIS A CA 1
ATOM 2830 C C . HIS A 1 342 ? -6.793 -1.057 -21.152 1.00 51.72 342 HIS A C 1
ATOM 2832 O O . HIS A 1 342 ? -6.891 -0.489 -20.068 1.00 51.72 342 HIS A O 1
ATOM 2838 N N . ASN A 1 343 ? -6.828 -2.389 -21.239 1.00 55.00 343 ASN A N 1
ATOM 2839 C CA . ASN A 1 343 ? -7.267 -3.264 -20.148 1.00 55.00 343 ASN A CA 1
ATOM 2840 C C . ASN A 1 343 ? -6.260 -3.450 -18.996 1.00 55.00 343 ASN A C 1
ATOM 2842 O O . ASN A 1 343 ? -6.553 -4.195 -18.070 1.00 55.00 343 ASN A O 1
ATOM 2846 N N . PHE A 1 344 ? -5.096 -2.792 -19.016 1.00 62.97 344 PHE A N 1
ATOM 2847 C CA . PHE A 1 344 ? -4.095 -2.898 -17.944 1.00 62.97 344 PHE A CA 1
ATOM 2848 C C . PHE A 1 344 ? -3.518 -1.529 -17.568 1.00 62.97 344 PHE A C 1
ATOM 2850 O O . PHE A 1 344 ? -2.310 -1.303 -17.678 1.00 62.97 344 PHE A O 1
ATOM 2857 N N . SER A 1 345 ? -4.382 -0.601 -17.148 1.00 78.88 345 SER A N 1
ATOM 2858 C CA . SER A 1 345 ? -3.920 0.610 -16.464 1.00 78.88 345 SER A CA 1
ATOM 2859 C C . SER A 1 345 ? -3.400 0.220 -15.082 1.00 78.88 345 SER A C 1
ATOM 2861 O O . SER A 1 345 ? -4.172 -0.177 -14.212 1.00 78.88 345 SER A O 1
ATOM 2863 N N . LEU A 1 346 ? -2.085 0.301 -14.893 1.00 86.31 346 LEU A N 1
ATOM 2864 C CA . LEU A 1 346 ? -1.454 0.063 -13.599 1.00 86.31 346 LEU A CA 1
ATOM 2865 C C . LEU A 1 346 ? -1.759 1.236 -12.658 1.00 86.31 346 LEU A C 1
ATOM 2867 O O . LEU A 1 346 ? -1.550 2.387 -13.055 1.00 86.31 346 LEU A O 1
ATOM 2871 N N . PRO A 1 347 ? -2.201 0.987 -11.414 1.00 89.62 347 PRO A N 1
ATOM 2872 C CA . PRO A 1 347 ? -2.363 2.054 -10.443 1.00 89.62 347 PRO A CA 1
ATOM 2873 C C . PRO A 1 347 ? -1.019 2.726 -10.156 1.00 89.62 347 PRO A C 1
ATOM 2875 O O . PRO A 1 347 ? -0.018 2.060 -9.872 1.00 89.62 347 PRO A O 1
ATOM 2878 N N . LYS A 1 348 ? -0.987 4.061 -10.213 1.00 87.62 348 LYS A N 1
ATOM 2879 C CA . LYS A 1 348 ? 0.248 4.835 -10.013 1.00 87.62 348 LYS A CA 1
ATOM 2880 C C . LYS A 1 348 ? 0.879 4.548 -8.652 1.00 87.62 348 LYS A C 1
ATOM 2882 O O . LYS A 1 348 ? 2.077 4.271 -8.585 1.00 87.62 348 LYS A O 1
ATOM 2887 N N . TRP A 1 349 ? 0.069 4.522 -7.592 1.00 92.69 349 TRP A N 1
ATOM 2888 C CA . TRP A 1 349 ? 0.522 4.229 -6.230 1.00 92.69 349 TRP A CA 1
ATOM 2889 C C . TRP A 1 349 ? 1.293 2.906 -6.137 1.00 92.69 349 TRP A C 1
ATOM 2891 O O . TRP A 1 349 ? 2.313 2.834 -5.454 1.00 92.69 349 TRP A O 1
ATOM 2901 N N . PHE A 1 350 ? 0.864 1.878 -6.877 1.00 93.38 350 PHE A N 1
ATOM 2902 C CA . PHE A 1 350 ? 1.501 0.563 -6.869 1.00 93.38 350 PHE A CA 1
ATOM 2903 C C . PHE A 1 350 ? 2.933 0.651 -7.401 1.00 93.38 350 PHE A C 1
ATOM 2905 O O . PHE A 1 350 ? 3.875 0.200 -6.750 1.00 93.38 350 PHE A O 1
ATOM 2912 N N . SER A 1 351 ? 3.106 1.300 -8.557 1.00 91.38 351 SER A N 1
ATOM 2913 C CA . SER A 1 351 ? 4.424 1.507 -9.164 1.00 91.38 351 SER A CA 1
ATOM 2914 C C . SER A 1 351 ? 5.363 2.309 -8.261 1.00 91.38 351 SER A C 1
ATOM 2916 O O . SER A 1 351 ? 6.525 1.940 -8.091 1.00 91.38 351 SER A O 1
ATOM 2918 N N . THR A 1 352 ? 4.851 3.361 -7.621 1.00 89.69 352 THR A N 1
ATOM 2919 C CA . THR A 1 352 ? 5.644 4.232 -6.755 1.00 89.69 352 THR A CA 1
ATOM 2920 C C . THR A 1 352 ? 6.140 3.499 -5.513 1.00 89.69 352 THR A C 1
ATOM 2922 O O . THR A 1 352 ? 7.312 3.643 -5.165 1.00 89.69 352 THR A O 1
ATOM 2925 N N . ILE A 1 353 ? 5.297 2.680 -4.869 1.00 91.50 353 ILE A N 1
ATOM 2926 C CA . ILE A 1 353 ? 5.721 1.855 -3.725 1.00 91.50 353 ILE A CA 1
ATOM 2927 C C . ILE A 1 353 ? 6.815 0.882 -4.167 1.00 91.50 353 ILE A C 1
ATOM 2929 O O . ILE A 1 353 ? 7.871 0.837 -3.544 1.00 91.50 353 ILE A O 1
ATOM 2933 N N . ILE A 1 354 ? 6.618 0.169 -5.283 1.00 91.38 354 ILE A N 1
ATOM 2934 C CA . ILE A 1 354 ? 7.623 -0.765 -5.807 1.00 91.38 354 ILE A CA 1
ATOM 2935 C C . ILE A 1 354 ? 8.958 -0.061 -6.045 1.00 91.38 354 ILE A C 1
ATOM 2937 O O . ILE A 1 354 ? 9.970 -0.506 -5.511 1.00 91.38 354 ILE A O 1
ATOM 2941 N N . PHE A 1 355 ? 8.978 1.034 -6.811 1.00 87.19 355 PHE A N 1
ATOM 2942 C CA . PHE A 1 355 ? 10.227 1.693 -7.200 1.00 87.19 355 PHE A CA 1
ATOM 2943 C C . PHE A 1 355 ? 10.963 2.353 -6.047 1.00 87.19 355 PHE A C 1
ATOM 2945 O O . PHE A 1 355 ? 12.192 2.387 -6.059 1.00 87.19 355 PHE A O 1
ATOM 2952 N N . ARG A 1 356 ? 10.246 2.871 -5.051 1.00 82.31 356 ARG A N 1
ATOM 2953 C CA . ARG A 1 356 ? 10.884 3.510 -3.894 1.00 82.31 356 ARG A CA 1
ATOM 2954 C C . ARG A 1 356 ? 11.515 2.506 -2.936 1.00 82.31 356 ARG A C 1
ATOM 2956 O O . ARG A 1 356 ? 12.406 2.878 -2.183 1.00 82.31 356 ARG A O 1
ATOM 2963 N N . GLU A 1 357 ? 11.114 1.248 -3.036 1.00 77.25 357 GLU A N 1
ATOM 2964 C CA . GLU A 1 357 ? 11.682 0.115 -2.301 1.00 77.25 357 GLU A CA 1
ATOM 2965 C C . GLU A 1 357 ? 12.746 -0.613 -3.122 1.00 77.25 357 GLU A C 1
ATOM 2967 O O . GLU A 1 357 ? 13.328 -1.616 -2.694 1.00 77.25 357 GLU A O 1
ATOM 2972 N N . ILE A 1 358 ? 13.035 -0.121 -4.333 1.00 73.94 358 ILE A N 1
ATOM 2973 C CA . ILE A 1 358 ? 14.142 -0.655 -5.096 1.00 73.94 358 ILE A CA 1
ATOM 2974 C C . ILE A 1 358 ? 15.457 -0.189 -4.458 1.00 73.94 358 ILE A C 1
ATOM 2976 O O . ILE A 1 358 ? 15.938 0.906 -4.722 1.00 73.94 358 ILE A O 1
ATOM 2980 N N . ASP A 1 359 ? 16.059 -1.067 -3.647 1.00 68.56 359 ASP A N 1
ATOM 2981 C CA . ASP A 1 359 ? 17.469 -0.955 -3.233 1.00 68.56 359 ASP A CA 1
ATOM 2982 C C . ASP A 1 359 ? 18.415 -0.778 -4.433 1.00 68.56 359 ASP A C 1
ATOM 2984 O O . ASP A 1 359 ? 18.042 -1.089 -5.561 1.00 68.56 359 ASP A O 1
ATOM 2988 N N . SER A 1 360 ? 19.682 -0.426 -4.174 1.00 67.00 360 SER A N 1
ATOM 2989 C CA . SER A 1 360 ? 20.777 -0.180 -5.142 1.00 67.00 360 SER A CA 1
ATOM 2990 C C . SER A 1 360 ? 21.037 -1.249 -6.223 1.00 67.00 360 SER A C 1
ATOM 2992 O O . SER A 1 360 ? 21.889 -1.053 -7.089 1.00 67.00 360 SER A O 1
ATOM 2994 N N . HIS A 1 361 ? 20.333 -2.378 -6.196 1.00 76.00 361 HIS A N 1
ATOM 2995 C CA . HIS A 1 361 ? 20.393 -3.402 -7.232 1.00 76.00 361 HIS A CA 1
ATOM 2996 C C . HIS A 1 361 ? 19.677 -2.944 -8.506 1.00 76.00 361 HIS A C 1
ATOM 2998 O O . HIS A 1 361 ? 18.589 -2.370 -8.448 1.00 76.00 361 HIS A O 1
ATOM 3004 N N . SER A 1 362 ? 20.238 -3.287 -9.669 1.00 88.88 362 SER A N 1
ATOM 3005 C CA . SER A 1 362 ? 19.613 -2.963 -10.954 1.00 88.88 362 SER A CA 1
ATOM 3006 C C . SER A 1 362 ? 18.230 -3.609 -11.093 1.00 88.88 362 SER A C 1
ATOM 3008 O O . SER A 1 362 ? 18.010 -4.755 -10.685 1.00 88.88 362 SER A O 1
ATOM 3010 N N . ILE A 1 363 ? 17.300 -2.878 -11.711 1.00 91.31 363 ILE A N 1
ATOM 3011 C CA . ILE A 1 363 ? 15.921 -3.327 -11.962 1.00 91.31 363 ILE A CA 1
ATOM 3012 C C . ILE A 1 363 ? 15.928 -4.623 -12.776 1.00 91.31 363 ILE A C 1
ATOM 3014 O O . ILE A 1 363 ? 15.194 -5.559 -12.463 1.00 91.31 363 ILE A O 1
ATOM 3018 N N . TYR A 1 364 ? 16.849 -4.723 -13.737 1.00 93.06 364 TYR A N 1
ATOM 3019 C CA . TYR A 1 364 ? 17.120 -5.948 -14.480 1.00 93.06 364 TYR A CA 1
ATOM 3020 C C . TYR A 1 364 ? 17.381 -7.155 -13.567 1.00 93.06 364 TYR A C 1
ATOM 3022 O O . TYR A 1 364 ? 16.746 -8.192 -13.725 1.00 93.06 364 TYR A O 1
ATOM 3030 N N . THR A 1 365 ? 18.253 -7.026 -12.561 1.00 92.06 365 THR A N 1
ATOM 3031 C CA . THR A 1 365 ? 18.562 -8.137 -11.641 1.00 92.06 365 THR A CA 1
ATOM 3032 C C . THR A 1 365 ? 17.318 -8.595 -10.882 1.00 92.06 365 THR A C 1
ATOM 3034 O O . THR A 1 365 ? 17.113 -9.793 -10.686 1.00 92.06 365 THR A O 1
ATOM 3037 N N . LYS A 1 366 ? 16.462 -7.655 -10.466 1.00 91.56 366 LYS A N 1
ATOM 3038 C CA . LYS A 1 366 ? 15.211 -7.969 -9.762 1.00 91.56 366 LYS A CA 1
ATOM 3039 C C . LYS A 1 366 ? 14.210 -8.664 -10.676 1.00 91.56 366 LYS A C 1
ATOM 3041 O O . LYS A 1 366 ? 13.588 -9.631 -10.249 1.00 91.56 366 LYS A O 1
ATOM 3046 N N . LEU A 1 367 ? 14.107 -8.212 -11.923 1.00 93.31 367 LEU A N 1
ATOM 3047 C CA . LEU A 1 367 ? 13.275 -8.836 -12.945 1.00 93.31 367 LEU A CA 1
ATOM 3048 C C . LEU A 1 367 ? 13.723 -10.275 -13.227 1.00 93.31 367 LEU A C 1
ATOM 3050 O O . LEU A 1 367 ? 12.895 -11.178 -13.186 1.00 93.31 367 LEU A O 1
ATOM 3054 N N . ILE A 1 368 ? 15.027 -10.505 -13.419 1.00 93.31 368 ILE A N 1
ATOM 3055 C CA . ILE A 1 368 ? 15.567 -11.854 -13.636 1.00 93.31 368 ILE A CA 1
ATOM 3056 C C . ILE A 1 368 ? 15.290 -12.757 -12.433 1.00 93.31 368 ILE A C 1
ATOM 3058 O O . ILE A 1 368 ? 14.757 -13.850 -12.608 1.00 93.31 368 ILE A O 1
ATOM 3062 N N . ARG A 1 369 ? 15.563 -12.288 -11.206 1.00 92.19 369 ARG A N 1
ATOM 3063 C CA . ARG A 1 369 ? 15.248 -13.043 -9.980 1.00 92.19 369 ARG A CA 1
ATOM 3064 C C . ARG A 1 369 ? 13.765 -13.398 -9.897 1.00 92.19 369 ARG A C 1
ATOM 3066 O O . ARG A 1 369 ? 13.442 -14.535 -9.572 1.00 92.19 369 ARG A O 1
ATOM 3073 N N . LEU A 1 370 ? 12.877 -12.454 -10.217 1.00 92.25 370 LEU A N 1
ATOM 3074 C CA . LEU A 1 370 ? 11.437 -12.704 -10.247 1.00 92.25 370 LEU A CA 1
ATOM 3075 C C . LEU A 1 370 ? 11.098 -13.804 -11.260 1.00 92.25 370 LEU A C 1
ATOM 3077 O O . LEU A 1 370 ? 10.464 -14.781 -10.888 1.00 92.25 370 LEU A O 1
ATOM 3081 N N . THR A 1 371 ? 11.576 -13.712 -12.503 1.00 91.62 371 THR A N 1
ATOM 3082 C CA . THR A 1 371 ? 11.299 -14.740 -13.523 1.00 91.62 371 THR A CA 1
ATOM 3083 C C . THR A 1 371 ? 11.865 -16.112 -13.150 1.00 91.62 371 THR A C 1
ATOM 3085 O O . THR A 1 371 ? 11.191 -17.125 -13.328 1.00 91.62 371 THR A O 1
ATOM 3088 N N . THR A 1 372 ? 13.060 -16.157 -12.555 1.00 90.75 372 THR A N 1
ATOM 3089 C CA . THR A 1 372 ? 13.697 -17.403 -12.111 1.00 90.75 372 THR A CA 1
ATOM 3090 C C . THR A 1 372 ? 12.931 -18.057 -10.961 1.00 90.75 372 THR A C 1
ATOM 3092 O O . THR A 1 372 ? 12.765 -19.274 -10.967 1.00 90.75 372 THR A O 1
ATOM 3095 N N . ASN A 1 373 ? 12.390 -17.273 -10.023 1.00 89.44 373 ASN A N 1
ATOM 3096 C CA . ASN A 1 373 ? 11.543 -17.790 -8.941 1.00 89.44 373 ASN A CA 1
ATOM 3097 C C . ASN A 1 373 ? 10.248 -18.447 -9.453 1.00 89.44 373 ASN A C 1
ATOM 3099 O O . ASN A 1 373 ? 9.671 -19.277 -8.758 1.00 89.44 373 ASN A O 1
ATOM 3103 N N . HIS A 1 374 ? 9.813 -18.096 -10.665 1.00 87.00 374 HIS A N 1
ATOM 3104 C CA . HIS A 1 374 ? 8.672 -18.697 -11.360 1.00 87.00 374 HIS A CA 1
ATOM 3105 C C . HIS A 1 374 ? 9.081 -19.784 -12.368 1.00 87.00 374 HIS A C 1
ATOM 3107 O O . HIS A 1 374 ? 8.293 -20.163 -13.232 1.00 87.00 374 HIS A O 1
ATOM 3113 N N . SER A 1 375 ? 10.324 -20.273 -12.294 1.00 89.44 375 SER A N 1
ATOM 3114 C CA . SER A 1 375 ? 10.866 -21.283 -13.214 1.00 89.44 375 SER A CA 1
ATOM 3115 C C . SER A 1 375 ? 10.766 -20.884 -14.695 1.00 89.44 375 SER A C 1
ATOM 3117 O O . SER A 1 375 ? 10.702 -21.745 -15.570 1.00 89.44 375 SER A O 1
ATOM 3119 N N . LYS A 1 376 ? 10.762 -19.579 -14.993 1.00 89.00 376 LYS A N 1
ATOM 3120 C CA . LYS A 1 376 ? 10.795 -19.058 -16.363 1.00 89.00 376 LYS A CA 1
ATOM 3121 C C . LYS A 1 376 ? 12.229 -18.769 -16.781 1.00 89.00 376 LYS A C 1
ATOM 3123 O O . LYS A 1 376 ? 13.062 -18.353 -15.970 1.00 89.00 376 LYS A O 1
ATOM 3128 N N . LEU A 1 377 ? 12.497 -18.951 -18.072 1.00 88.62 377 LEU A N 1
ATOM 3129 C CA . LEU A 1 377 ? 13.751 -18.523 -18.676 1.00 88.62 377 LEU A CA 1
ATOM 3130 C C . LEU A 1 377 ? 13.889 -16.995 -18.595 1.00 88.62 377 LEU A C 1
ATOM 3132 O O . LEU A 1 377 ? 12.882 -16.278 -18.618 1.00 88.62 377 LEU A O 1
ATOM 3136 N N . PRO A 1 378 ? 15.127 -16.478 -18.506 1.00 88.62 378 PRO A N 1
ATOM 3137 C CA . PRO A 1 378 ? 15.358 -15.045 -18.539 1.00 88.62 378 PRO A CA 1
ATOM 3138 C C . PRO A 1 378 ? 14.812 -14.468 -19.846 1.00 88.62 378 PRO A C 1
ATOM 3140 O O . PRO A 1 378 ? 15.109 -14.958 -20.938 1.00 88.62 378 PRO A O 1
ATOM 3143 N N . GLY A 1 379 ? 14.001 -13.420 -19.726 1.00 91.62 379 GLY A N 1
ATOM 3144 C CA . GLY A 1 379 ? 13.433 -12.757 -20.890 1.00 91.62 379 GLY A CA 1
ATOM 3145 C C . GLY A 1 379 ? 14.485 -12.059 -21.758 1.00 91.62 379 GLY A C 1
ATOM 3146 O O . GLY A 1 379 ? 15.612 -11.792 -21.335 1.00 91.62 379 GLY A O 1
ATOM 3147 N N . LYS A 1 380 ? 14.101 -11.745 -22.995 1.00 95.50 380 LYS A N 1
ATOM 3148 C CA . LYS A 1 380 ? 14.943 -11.067 -23.988 1.00 95.50 380 LYS A CA 1
ATOM 3149 C C . LYS A 1 380 ? 14.466 -9.636 -24.176 1.00 95.50 380 LYS A C 1
ATOM 3151 O O . LYS A 1 380 ? 13.279 -9.397 -24.380 1.00 95.50 380 LYS A O 1
ATOM 3156 N N . ILE A 1 381 ? 15.391 -8.682 -24.158 1.00 96.81 381 ILE A N 1
ATOM 3157 C CA . ILE A 1 381 ? 15.100 -7.291 -24.513 1.00 96.81 381 ILE A CA 1
ATOM 3158 C C . ILE A 1 381 ? 15.455 -7.030 -25.976 1.00 96.81 381 ILE A C 1
ATOM 3160 O O . ILE A 1 381 ? 16.500 -7.471 -26.451 1.00 96.81 381 ILE A O 1
ATOM 3164 N N . GLN A 1 382 ? 14.606 -6.293 -26.688 1.00 97.44 382 GLN A N 1
ATOM 3165 C CA . GLN A 1 382 ? 14.837 -5.948 -28.089 1.00 97.44 382 GLN A CA 1
ATOM 3166 C C . GLN A 1 382 ? 14.464 -4.492 -28.360 1.00 97.44 382 GLN A C 1
ATOM 3168 O O . GLN A 1 382 ? 13.424 -4.018 -27.903 1.00 97.44 382 GLN A O 1
ATOM 3173 N N . LEU A 1 383 ? 15.301 -3.792 -29.129 1.00 97.38 383 LEU A N 1
ATOM 3174 C CA . LEU A 1 383 ? 14.952 -2.501 -29.717 1.00 97.38 383 LEU A CA 1
ATOM 3175 C C . LEU A 1 383 ? 13.952 -2.745 -30.852 1.00 97.38 383 LEU A C 1
ATOM 3177 O O . LEU A 1 383 ? 14.287 -3.378 -31.851 1.00 97.38 383 LEU A O 1
ATOM 3181 N N . VAL A 1 384 ? 12.729 -2.249 -30.697 1.00 96.81 384 VAL A N 1
ATOM 3182 C CA . VAL A 1 384 ? 11.654 -2.419 -31.686 1.00 96.81 384 VAL A CA 1
ATOM 3183 C C . VAL A 1 384 ? 11.608 -1.253 -32.657 1.00 96.81 384 VAL A C 1
ATOM 3185 O O . VAL A 1 384 ? 11.322 -1.440 -33.838 1.00 96.81 384 VAL A O 1
ATOM 3188 N N . ARG A 1 385 ? 11.873 -0.037 -32.170 1.00 96.06 385 ARG A N 1
ATOM 3189 C CA . ARG A 1 385 ? 11.791 1.168 -32.992 1.00 96.06 385 ARG A CA 1
ATOM 3190 C C . ARG A 1 385 ? 12.754 2.242 -32.514 1.00 96.06 385 ARG A C 1
ATOM 3192 O O . ARG A 1 385 ? 12.968 2.422 -31.319 1.00 96.06 385 ARG A O 1
ATOM 3199 N N . GLU A 1 386 ? 13.267 2.985 -33.479 1.00 97.06 386 GLU A N 1
ATOM 3200 C CA . GLU A 1 386 ? 14.030 4.209 -33.290 1.00 97.06 386 GLU A CA 1
ATOM 3201 C C . GLU A 1 386 ? 13.335 5.315 -34.094 1.00 97.06 386 GLU A C 1
ATOM 3203 O O . GLU A 1 386 ? 12.927 5.098 -35.238 1.00 97.06 386 GLU A O 1
ATOM 3208 N N . ILE A 1 387 ? 13.130 6.477 -33.482 1.00 95.50 387 ILE A N 1
ATOM 3209 C CA . ILE A 1 387 ? 12.460 7.633 -34.084 1.00 95.50 387 ILE A CA 1
ATOM 3210 C C . ILE A 1 387 ? 13.449 8.798 -34.068 1.00 95.50 387 ILE A C 1
ATOM 3212 O O . ILE A 1 387 ? 14.103 9.023 -33.054 1.00 95.50 387 ILE A O 1
ATOM 3216 N N . ASN A 1 388 ? 13.550 9.535 -35.180 1.00 95.31 388 ASN A N 1
ATOM 3217 C CA . ASN A 1 388 ? 14.464 10.675 -35.355 1.00 95.31 388 ASN A CA 1
ATOM 3218 C C . ASN A 1 388 ? 15.942 10.341 -35.079 1.00 95.31 388 ASN A C 1
ATOM 3220 O O . ASN A 1 388 ? 16.651 11.119 -34.438 1.00 95.31 388 ASN A O 1
ATOM 3224 N N . LYS A 1 389 ? 16.394 9.177 -35.558 1.00 95.44 389 LYS A N 1
ATOM 3225 C CA . LYS A 1 389 ? 17.768 8.683 -35.404 1.00 95.44 389 LYS A CA 1
ATOM 3226 C C . LYS A 1 389 ? 18.815 9.759 -35.696 1.00 95.44 389 LYS A C 1
ATOM 3228 O O . LYS A 1 389 ? 18.761 10.414 -36.733 1.00 95.44 389 LYS A O 1
ATOM 3233 N N . GLY A 1 390 ? 19.793 9.882 -34.800 1.00 93.06 390 GLY A N 1
ATOM 3234 C CA . GLY A 1 390 ? 20.931 10.791 -34.960 1.00 93.06 390 GLY A CA 1
ATOM 3235 C C . GLY A 1 390 ? 20.634 12.253 -34.617 1.00 93.06 390 GLY A C 1
ATOM 3236 O O . GLY A 1 390 ? 21.495 13.101 -34.825 1.00 93.06 390 GLY A O 1
ATOM 3237 N N . THR A 1 391 ? 19.449 12.554 -34.081 1.00 95.75 391 THR A N 1
ATOM 3238 C CA . THR A 1 391 ? 19.085 13.902 -33.613 1.00 95.75 391 THR A CA 1
ATOM 3239 C C . THR A 1 391 ? 19.043 13.974 -32.085 1.00 95.75 391 THR A C 1
ATOM 3241 O O . THR A 1 391 ? 18.939 12.952 -31.402 1.00 95.75 391 THR A O 1
ATOM 3244 N N . ASP A 1 392 ? 19.046 15.183 -31.531 1.00 94.00 392 ASP A N 1
ATOM 3245 C CA . ASP A 1 392 ? 18.773 15.461 -30.111 1.00 94.00 392 ASP A CA 1
ATOM 3246 C C . ASP A 1 392 ? 17.348 15.052 -29.675 1.00 94.00 392 ASP A C 1
ATOM 3248 O O . ASP A 1 392 ? 17.066 14.892 -28.486 1.00 94.00 392 ASP A O 1
ATOM 3252 N N . LYS A 1 393 ? 16.459 14.829 -30.649 1.00 94.56 393 LYS A N 1
ATOM 3253 C CA . LYS A 1 393 ? 15.085 14.332 -30.491 1.00 94.56 393 LYS A CA 1
ATOM 3254 C C . LYS A 1 393 ? 14.959 12.828 -30.753 1.00 94.56 393 LYS A C 1
ATOM 3256 O O . LYS A 1 393 ? 13.845 12.352 -30.991 1.00 94.56 393 LYS A O 1
ATOM 3261 N N . SER A 1 394 ? 16.074 12.091 -30.740 1.00 94.88 394 SER A N 1
ATOM 3262 C CA . SER A 1 394 ? 16.056 10.632 -30.871 1.00 94.88 394 SER A CA 1
ATOM 3263 C C . SER A 1 394 ? 15.205 10.010 -29.762 1.00 94.88 394 SER A C 1
ATOM 3265 O O . SER A 1 394 ? 15.336 10.365 -28.589 1.00 94.88 394 SER A O 1
ATOM 3267 N N . LEU A 1 395 ? 14.341 9.066 -30.129 1.00 95.50 395 LEU A N 1
ATOM 3268 C CA . LEU A 1 395 ? 13.520 8.300 -29.195 1.00 95.50 395 LEU A CA 1
ATOM 3269 C C . LEU A 1 395 ? 13.638 6.812 -29.519 1.00 95.50 395 LEU A C 1
ATOM 3271 O O . LEU A 1 395 ? 13.439 6.389 -30.658 1.00 95.50 395 LEU A O 1
ATOM 3275 N N . TYR A 1 396 ? 13.939 6.022 -28.499 1.00 95.75 396 TYR A N 1
ATOM 3276 C CA . TYR A 1 396 ? 14.147 4.585 -28.594 1.00 95.75 396 TYR A CA 1
ATOM 3277 C C . TYR A 1 396 ? 13.004 3.852 -27.903 1.00 95.75 396 TYR A C 1
ATOM 3279 O O . TYR A 1 396 ? 12.559 4.261 -26.828 1.00 95.75 396 TYR A O 1
ATOM 3287 N N . ILE A 1 397 ? 12.546 2.764 -28.519 1.00 96.50 397 ILE A N 1
ATOM 3288 C CA . ILE A 1 397 ? 11.476 1.914 -27.999 1.00 96.50 397 ILE A CA 1
ATOM 3289 C C . ILE A 1 397 ? 12.018 0.499 -27.830 1.00 96.50 397 ILE A C 1
ATOM 3291 O O . ILE A 1 397 ? 12.268 -0.191 -28.820 1.00 96.50 397 ILE A O 1
ATOM 3295 N N . HIS A 1 398 ? 12.174 0.064 -26.583 1.00 97.38 398 HIS A N 1
ATOM 3296 C CA . HIS A 1 398 ? 12.510 -1.316 -26.250 1.00 97.38 398 HIS A CA 1
ATOM 3297 C C . HIS A 1 398 ? 11.278 -2.076 -25.771 1.00 97.38 398 HIS A C 1
ATOM 3299 O O . HIS A 1 398 ? 10.395 -1.514 -25.127 1.00 97.38 398 HIS A O 1
ATOM 3305 N N . THR A 1 399 ? 11.246 -3.374 -26.048 1.00 96.75 399 THR A N 1
ATOM 3306 C CA . THR A 1 399 ? 10.266 -4.308 -25.488 1.00 96.75 399 THR A CA 1
ATOM 3307 C C . THR A 1 399 ? 10.987 -5.468 -24.828 1.00 96.75 399 THR A C 1
ATOM 3309 O O . THR A 1 399 ? 12.014 -5.932 -25.333 1.00 96.75 399 THR A O 1
ATOM 3312 N N . PHE A 1 400 ? 10.438 -5.952 -23.722 1.00 96.25 400 PHE A N 1
ATOM 3313 C CA . PHE A 1 400 ? 10.925 -7.134 -23.029 1.00 96.25 400 PHE A CA 1
ATOM 3314 C C . PHE A 1 400 ? 9.979 -8.309 -23.288 1.00 96.25 400 PHE A C 1
ATOM 3316 O O . PHE A 1 400 ? 8.767 -8.211 -23.072 1.00 96.25 400 PHE A O 1
ATOM 3323 N N . TYR A 1 401 ? 10.545 -9.412 -23.764 1.00 95.38 401 TYR A N 1
ATOM 3324 C CA . TYR A 1 401 ? 9.838 -10.636 -24.111 1.00 95.38 401 TYR A CA 1
ATOM 3325 C C . TYR A 1 401 ? 10.133 -11.722 -23.085 1.00 95.38 401 TYR A C 1
ATOM 3327 O O . TYR A 1 401 ? 11.297 -11.972 -22.778 1.00 95.38 401 TYR A O 1
ATOM 3335 N N . LEU A 1 402 ? 9.096 -12.402 -22.612 1.00 94.81 402 LEU A N 1
ATOM 3336 C CA . LEU A 1 402 ? 9.206 -13.640 -21.851 1.00 94.81 402 LEU A CA 1
ATOM 3337 C C . LEU A 1 402 ? 8.882 -14.820 -22.772 1.00 94.81 402 LEU A C 1
ATOM 3339 O O . LEU A 1 402 ? 7.965 -14.731 -23.588 1.00 94.81 402 LEU A O 1
ATOM 3343 N N . GLU A 1 403 ? 9.649 -15.899 -22.661 1.00 92.19 403 GLU A N 1
ATOM 3344 C CA . GLU A 1 403 ? 9.413 -17.135 -23.409 1.00 92.19 403 GLU A CA 1
ATOM 3345 C C . GLU A 1 403 ? 8.345 -17.973 -22.685 1.00 92.19 403 GLU A C 1
ATOM 3347 O O . GLU A 1 403 ? 8.499 -18.305 -21.508 1.00 92.19 403 GLU A O 1
ATOM 3352 N N . GLU A 1 404 ? 7.240 -18.270 -23.368 1.00 90.25 404 GLU A N 1
ATOM 3353 C CA . GLU A 1 404 ? 6.118 -19.079 -22.878 1.00 90.25 404 GLU A CA 1
ATOM 3354 C C . GLU A 1 404 ? 5.722 -20.083 -23.975 1.00 90.25 404 GLU A C 1
ATOM 3356 O O . GLU A 1 404 ? 5.216 -19.677 -25.015 1.00 90.25 404 GLU A O 1
ATOM 3361 N N . ASN A 1 405 ? 5.906 -21.389 -23.736 1.00 90.12 405 ASN A N 1
ATOM 3362 C CA . ASN A 1 405 ? 5.477 -22.477 -24.638 1.00 90.12 405 ASN A CA 1
ATOM 3363 C C . ASN A 1 405 ? 5.947 -22.312 -26.101 1.00 90.12 405 ASN A C 1
ATOM 3365 O O . ASN A 1 405 ? 5.125 -22.325 -27.013 1.00 90.12 405 ASN A O 1
ATOM 3369 N N . ASP A 1 406 ? 7.253 -22.125 -26.316 1.00 89.50 406 ASP A N 1
ATOM 3370 C CA . ASP A 1 406 ? 7.883 -21.875 -27.628 1.00 89.50 406 ASP A CA 1
ATOM 3371 C C . ASP A 1 406 ? 7.479 -20.556 -28.326 1.00 89.50 406 ASP A C 1
ATOM 3373 O O . ASP A 1 406 ? 7.968 -20.256 -29.418 1.00 89.50 406 ASP A O 1
ATOM 3377 N N . ASP A 1 407 ? 6.652 -19.728 -27.680 1.00 93.44 407 ASP A N 1
ATOM 3378 C CA . ASP A 1 407 ? 6.281 -18.391 -28.133 1.00 93.44 407 ASP A CA 1
ATOM 3379 C C . ASP A 1 407 ? 6.925 -17.294 -27.267 1.00 93.44 407 ASP A C 1
ATOM 3381 O O . ASP A 1 407 ? 7.312 -17.490 -26.113 1.00 93.44 407 ASP A O 1
ATOM 3385 N N . PHE A 1 408 ? 7.027 -16.087 -27.830 1.00 92.31 408 PHE A N 1
ATOM 3386 C CA . PHE A 1 408 ? 7.485 -14.900 -27.109 1.00 92.31 408 PHE A CA 1
ATOM 3387 C C . PHE A 1 408 ? 6.316 -13.974 -26.800 1.00 92.31 408 PHE A C 1
ATOM 3389 O O . PHE A 1 408 ? 5.639 -13.466 -27.698 1.00 92.31 408 PHE A O 1
ATOM 3396 N N . LYS A 1 409 ? 6.133 -13.679 -25.517 1.00 94.12 409 LYS A N 1
ATOM 3397 C CA . LYS A 1 409 ? 5.116 -12.759 -25.018 1.00 94.12 409 LYS A CA 1
ATOM 3398 C C . LYS A 1 409 ? 5.758 -11.463 -24.562 1.00 94.12 409 LYS A C 1
ATOM 3400 O O . LYS A 1 409 ? 6.674 -11.467 -23.746 1.00 94.12 409 LYS A O 1
ATOM 3405 N N . ILE A 1 410 ? 5.259 -10.338 -25.066 1.00 94.12 410 ILE A N 1
ATOM 3406 C CA . ILE A 1 410 ? 5.673 -9.019 -24.581 1.00 94.12 410 ILE A CA 1
ATOM 3407 C C . ILE A 1 410 ? 5.104 -8.840 -23.177 1.00 94.12 410 ILE A C 1
ATOM 3409 O O . ILE A 1 410 ? 3.887 -8.888 -22.995 1.00 94.12 410 ILE A O 1
ATOM 3413 N N . ILE A 1 411 ? 5.979 -8.616 -22.203 1.00 93.81 411 ILE A N 1
ATOM 3414 C CA . ILE A 1 411 ? 5.577 -8.382 -20.811 1.00 93.81 411 ILE A CA 1
ATOM 3415 C C . ILE A 1 411 ? 5.848 -6.957 -20.338 1.00 93.81 411 ILE A C 1
ATOM 3417 O O . ILE A 1 411 ? 5.344 -6.585 -19.286 1.00 93.81 411 ILE A O 1
ATOM 3421 N N . GLY A 1 412 ? 6.561 -6.148 -21.124 1.00 93.62 412 GLY A N 1
ATOM 3422 C CA . GLY A 1 412 ? 6.687 -4.715 -20.884 1.00 93.62 412 GLY A CA 1
ATOM 3423 C C . GLY A 1 412 ? 7.416 -3.968 -21.997 1.00 93.62 412 GLY A C 1
ATOM 3424 O O . GLY A 1 412 ? 8.018 -4.568 -22.897 1.00 93.62 412 GLY A O 1
ATOM 3425 N N . TYR A 1 413 ? 7.337 -2.644 -21.948 1.00 95.12 413 TYR A N 1
ATOM 3426 C CA . TYR A 1 413 ? 7.912 -1.734 -22.934 1.00 95.12 413 TYR A CA 1
ATOM 3427 C C . TYR A 1 413 ? 8.538 -0.506 -22.281 1.00 95.12 413 TYR A C 1
ATOM 3429 O O . TYR A 1 413 ? 8.191 -0.109 -21.175 1.00 95.12 413 TYR A O 1
ATOM 3437 N N . GLY A 1 414 ? 9.491 0.102 -22.979 1.00 94.31 414 GLY A N 1
ATOM 3438 C CA . GLY A 1 414 ? 10.230 1.249 -22.482 1.00 94.31 414 GLY A CA 1
ATOM 3439 C C . GLY A 1 414 ? 10.543 2.240 -23.583 1.00 94.31 414 GLY A C 1
ATOM 3440 O O . GLY A 1 414 ? 11.086 1.884 -24.628 1.00 94.31 414 GLY A O 1
ATOM 3441 N N . LEU A 1 415 ? 10.204 3.498 -23.322 1.00 94.69 415 LEU A N 1
ATOM 3442 C CA . LEU A 1 415 ? 10.527 4.647 -24.161 1.00 94.69 415 LEU A CA 1
ATOM 3443 C C . LEU A 1 415 ? 11.698 5.399 -23.533 1.00 94.69 415 LEU A C 1
ATOM 3445 O O . LEU A 1 415 ? 11.818 5.427 -22.316 1.00 94.69 415 LEU A O 1
ATOM 3449 N N . GLY A 1 416 ? 12.577 6.011 -24.315 1.00 94.56 416 GLY A N 1
ATOM 3450 C CA . GLY A 1 416 ? 13.676 6.794 -23.743 1.00 94.56 416 GLY A CA 1
ATOM 3451 C C . GLY A 1 416 ? 14.458 7.562 -24.791 1.00 94.56 416 GLY A C 1
ATOM 3452 O O . GLY A 1 416 ? 14.501 7.160 -25.953 1.00 94.56 416 GLY A O 1
ATOM 3453 N N . LYS A 1 417 ? 15.086 8.667 -24.383 1.00 94.38 417 LYS A N 1
ATOM 3454 C CA . LYS A 1 417 ? 15.936 9.496 -25.253 1.00 94.38 417 LYS A CA 1
ATOM 3455 C C . LYS A 1 417 ? 17.266 8.824 -25.567 1.00 94.38 417 LYS A C 1
ATOM 3457 O O . LYS A 1 417 ? 17.947 9.196 -26.515 1.00 94.38 417 LYS A O 1
ATOM 3462 N N . THR A 1 418 ? 17.640 7.824 -24.772 1.00 95.19 418 THR A N 1
ATOM 3463 C CA . THR A 1 418 ? 18.823 6.989 -24.989 1.00 95.19 418 THR A CA 1
ATOM 3464 C C . THR A 1 418 ? 18.452 5.505 -25.029 1.00 95.19 418 THR A C 1
ATOM 3466 O O . THR A 1 418 ? 17.410 5.078 -24.517 1.00 95.19 418 THR A O 1
ATOM 3469 N N . LEU A 1 419 ? 19.333 4.689 -25.614 1.00 96.06 419 LEU A N 1
ATOM 3470 C CA . LEU A 1 419 ? 19.205 3.228 -25.584 1.00 96.06 419 LEU A CA 1
ATOM 3471 C C . LEU A 1 419 ? 19.185 2.687 -24.147 1.00 96.06 419 LEU A C 1
ATOM 3473 O O . LEU A 1 419 ? 18.410 1.787 -23.845 1.00 96.06 419 LEU A O 1
ATOM 3477 N N . GLY A 1 420 ? 20.015 3.245 -23.260 1.00 95.19 420 GLY A N 1
ATOM 3478 C CA . GLY A 1 420 ? 20.064 2.842 -21.853 1.00 95.19 420 GLY A CA 1
ATOM 3479 C C . GLY A 1 420 ? 18.760 3.151 -21.119 1.00 95.19 420 GLY A C 1
ATOM 3480 O O . GLY A 1 420 ? 18.180 2.262 -20.506 1.00 95.19 420 GLY A O 1
ATOM 3481 N N . GLU A 1 421 ? 18.261 4.381 -21.253 1.00 94.06 421 GLU A N 1
ATOM 3482 C CA . GLU A 1 421 ? 17.009 4.820 -20.625 1.00 94.06 421 GLU A CA 1
ATOM 3483 C C . GLU A 1 421 ? 15.817 3.974 -21.092 1.00 94.06 421 GLU A C 1
ATOM 3485 O O . GLU A 1 421 ? 15.107 3.395 -20.276 1.00 94.06 421 GLU A O 1
ATOM 3490 N N . SER A 1 422 ? 15.633 3.821 -22.407 1.00 95.50 422 SER A N 1
ATOM 3491 C CA . SER A 1 422 ? 14.532 3.011 -22.950 1.00 95.50 422 SER A CA 1
ATOM 3492 C C . SER A 1 422 ? 14.598 1.546 -22.506 1.00 95.50 422 SER A C 1
ATOM 3494 O O . SER A 1 422 ? 13.555 0.940 -22.265 1.00 95.50 422 SER A O 1
ATOM 3496 N N . ARG A 1 423 ? 15.798 0.975 -22.334 1.00 96.19 423 ARG A N 1
ATOM 3497 C CA . ARG A 1 423 ? 15.960 -0.373 -21.776 1.00 96.19 423 ARG A CA 1
ATOM 3498 C C . ARG A 1 423 ? 15.562 -0.465 -20.306 1.00 96.19 423 ARG A C 1
ATOM 3500 O O . ARG A 1 423 ? 14.794 -1.355 -19.954 1.00 96.19 423 ARG A O 1
ATOM 3507 N N . GLU A 1 424 ? 16.077 0.427 -19.461 1.00 94.19 424 GLU A N 1
ATOM 3508 C CA . GLU A 1 424 ? 15.746 0.446 -18.027 1.00 94.19 424 GLU A CA 1
ATOM 3509 C C . GLU A 1 424 ? 14.244 0.640 -17.805 1.00 94.19 424 GLU A C 1
ATOM 3511 O O . GLU A 1 424 ? 13.642 -0.008 -16.947 1.00 94.19 424 GLU A O 1
ATOM 3516 N N . ASN A 1 425 ? 13.609 1.448 -18.650 1.00 92.94 425 ASN A N 1
ATOM 3517 C CA . ASN A 1 425 ? 12.166 1.638 -18.628 1.00 92.94 425 ASN A CA 1
ATOM 3518 C C . ASN A 1 425 ? 11.403 0.375 -19.023 1.00 92.94 425 ASN A C 1
ATOM 3520 O O . ASN A 1 425 ? 10.415 0.043 -18.374 1.00 92.94 425 ASN A O 1
ATOM 3524 N N . ALA A 1 426 ? 11.892 -0.375 -20.015 1.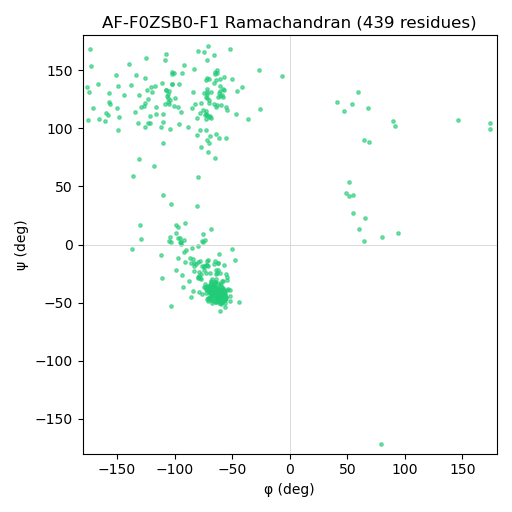00 95.06 426 ALA A N 1
ATOM 3525 C CA . ALA A 1 426 ? 11.287 -1.647 -20.396 1.00 95.06 426 ALA A CA 1
ATOM 3526 C C . ALA A 1 426 ? 11.385 -2.674 -19.262 1.00 95.06 426 ALA A C 1
ATOM 3528 O O . ALA A 1 426 ? 10.417 -3.388 -19.000 1.00 95.06 426 ALA A O 1
ATOM 3529 N N . TYR A 1 427 ? 12.512 -2.726 -18.545 1.00 95.50 427 TYR A N 1
ATOM 3530 C CA . TYR A 1 427 ? 12.648 -3.579 -17.360 1.00 95.50 427 TYR A CA 1
ATOM 3531 C C . TYR A 1 427 ? 11.714 -3.150 -16.228 1.00 95.50 427 TYR A C 1
ATOM 3533 O O . TYR A 1 427 ? 11.100 -3.998 -15.586 1.00 95.50 427 TYR A O 1
ATOM 3541 N N . SER A 1 428 ? 11.590 -1.843 -16.009 1.00 93.50 428 SER A N 1
ATOM 3542 C CA . SER A 1 428 ? 10.734 -1.242 -14.986 1.00 93.50 428 SER A CA 1
ATOM 3543 C C . SER A 1 428 ? 9.257 -1.577 -15.205 1.00 93.50 428 SER A C 1
ATOM 3545 O O . SER A 1 428 ? 8.596 -2.063 -14.289 1.00 93.50 428 SER A O 1
ATOM 3547 N N . ASP A 1 429 ? 8.759 -1.365 -16.425 1.00 93.50 429 ASP A N 1
ATOM 3548 C CA . ASP A 1 429 ? 7.384 -1.698 -16.818 1.00 93.50 429 ASP A CA 1
ATOM 3549 C C . ASP A 1 429 ? 7.128 -3.207 -16.721 1.00 93.50 429 ASP A C 1
ATOM 3551 O O . ASP A 1 429 ? 6.140 -3.636 -16.125 1.00 93.50 429 ASP A O 1
ATOM 3555 N N . SER A 1 430 ? 8.069 -4.024 -17.209 1.00 94.56 430 SER A N 1
ATOM 3556 C CA . SER A 1 430 ? 7.965 -5.488 -17.132 1.00 94.56 430 SER A CA 1
ATOM 3557 C C . SER A 1 430 ? 7.874 -5.982 -15.695 1.00 94.56 430 SER A C 1
ATOM 3559 O O . SER A 1 430 ? 7.033 -6.820 -15.381 1.00 94.56 430 SER A O 1
ATOM 3561 N N . LEU A 1 431 ? 8.720 -5.452 -14.807 1.00 94.50 431 LEU A N 1
ATOM 3562 C CA . LEU A 1 431 ? 8.723 -5.819 -13.396 1.00 94.50 431 LEU A CA 1
ATOM 3563 C C . LEU A 1 431 ? 7.365 -5.531 -12.755 1.00 94.50 431 LEU A C 1
ATOM 3565 O O . LEU A 1 431 ? 6.802 -6.414 -12.116 1.00 94.50 431 LEU A O 1
ATOM 3569 N N . ILE A 1 432 ? 6.812 -4.331 -12.947 1.00 94.12 432 ILE A N 1
ATOM 3570 C CA . ILE A 1 432 ? 5.523 -3.986 -12.340 1.00 94.12 432 ILE A CA 1
ATOM 3571 C C . ILE A 1 432 ? 4.393 -4.820 -12.919 1.00 94.12 432 ILE A C 1
ATOM 3573 O O . ILE A 1 432 ? 3.566 -5.308 -12.154 1.00 94.12 432 ILE A O 1
ATOM 3577 N N . ARG A 1 433 ? 4.350 -5.012 -14.240 1.00 92.94 433 ARG A N 1
ATOM 3578 C CA . ARG A 1 433 ? 3.305 -5.825 -14.871 1.00 92.94 433 ARG A CA 1
ATOM 3579 C C . ARG A 1 433 ? 3.318 -7.250 -14.344 1.00 92.94 433 ARG A C 1
ATOM 3581 O O . ARG A 1 433 ? 2.254 -7.768 -14.027 1.00 92.94 433 ARG A O 1
ATOM 3588 N N . LEU A 1 434 ? 4.494 -7.858 -14.196 1.00 93.75 434 LEU A N 1
ATOM 3589 C CA . LEU A 1 434 ? 4.610 -9.190 -13.603 1.00 93.75 434 LEU A CA 1
ATOM 3590 C C . LEU A 1 434 ? 4.139 -9.202 -12.142 1.00 93.75 434 LEU A C 1
ATOM 3592 O O . LEU A 1 434 ? 3.362 -10.072 -11.765 1.00 93.75 434 LEU A O 1
ATOM 3596 N N . LEU A 1 435 ? 4.546 -8.220 -11.332 1.00 93.94 435 LEU A N 1
ATOM 3597 C CA . LEU A 1 435 ? 4.123 -8.128 -9.928 1.00 93.94 435 LEU A CA 1
ATOM 3598 C C . LEU A 1 435 ? 2.614 -7.876 -9.767 1.00 93.94 435 LEU A C 1
ATOM 3600 O O . LEU A 1 435 ? 2.025 -8.356 -8.803 1.00 93.94 435 LEU A O 1
ATOM 3604 N N . TYR A 1 436 ? 1.997 -7.135 -10.690 1.00 92.62 436 TYR A N 1
ATOM 3605 C CA . TYR A 1 436 ? 0.583 -6.753 -10.646 1.00 92.62 436 TYR A CA 1
ATOM 3606 C C . TYR A 1 436 ? -0.361 -7.807 -11.250 1.00 92.62 436 TYR A C 1
ATOM 3608 O O . TYR A 1 436 ? -1.567 -7.738 -11.032 1.00 92.62 436 TYR A O 1
ATOM 3616 N N . GLN A 1 437 ? 0.156 -8.767 -12.024 1.00 89.56 437 GLN A N 1
ATOM 3617 C CA . GLN A 1 437 ? -0.662 -9.812 -12.642 1.00 89.56 437 GLN A CA 1
ATOM 3618 C C . GLN A 1 437 ? -1.463 -10.603 -11.597 1.00 89.56 437 GLN A C 1
ATOM 3620 O O . GLN A 1 437 ? -0.929 -11.049 -10.584 1.00 89.56 437 GLN A O 1
ATOM 3625 N N . ASP A 1 438 ? -2.747 -10.793 -11.893 1.00 82.06 438 ASP A N 1
ATOM 3626 C CA . ASP A 1 438 ? -3.735 -11.511 -11.080 1.00 82.06 438 ASP A CA 1
ATOM 3627 C C . ASP A 1 438 ? -3.555 -13.034 -11.127 1.00 82.06 438 ASP A C 1
ATOM 3629 O O . ASP A 1 438 ? -4.021 -13.760 -10.249 1.00 82.06 438 ASP A O 1
ATOM 3633 N N . LYS A 1 439 ? -2.856 -13.529 -12.149 1.00 82.25 439 LYS A N 1
ATOM 3634 C CA . LYS A 1 439 ? -2.474 -14.931 -12.292 1.00 82.25 439 LYS A CA 1
ATOM 3635 C C . LYS A 1 439 ? -1.016 -15.121 -11.915 1.00 82.25 439 LYS A C 1
ATOM 3637 O O . LYS A 1 439 ? -0.146 -14.336 -12.297 1.00 82.25 439 LYS A O 1
ATOM 3642 N N . LYS A 1 440 ? -0.759 -16.212 -11.193 1.00 78.50 440 LYS A N 1
ATOM 3643 C CA . LYS A 1 440 ? 0.601 -16.651 -10.901 1.00 78.50 440 LYS A CA 1
ATOM 3644 C C . LYS A 1 440 ? 1.307 -16.991 -12.220 1.00 78.50 440 LYS A C 1
ATOM 3646 O O . LYS A 1 440 ? 0.745 -17.741 -13.019 1.00 78.50 440 LYS A O 1
ATOM 3651 N N . ILE A 1 441 ? 2.477 -16.388 -12.441 1.00 70.00 441 ILE A N 1
ATOM 3652 C CA . ILE A 1 441 ? 3.297 -16.550 -13.661 1.00 70.00 441 ILE A CA 1
ATOM 3653 C C . ILE A 1 441 ? 3.813 -17.978 -13.799 1.00 70.00 441 ILE A C 1
ATOM 3655 O O . ILE A 1 441 ? 4.247 -18.523 -12.753 1.00 70.00 441 ILE A O 1
#

pLDDT: mean 70.71, std 25.79, range [21.91, 98.38]

Foldseek 3Di:
DDDPPPPVVLVVLPDDDDDDDDDDDDDDDDDDDDDDDDDDDDDDDDDDDDDDDDDDDDDDDDDDDDDDDDDDPDDPPDDPDVLCLLDDLPDDPDPLDDDDLVNVQVLCCVLQVRDGFPDSVLVLQLQEWDWDQDPVRDIDTHGDQLVQLLVQVLVLLLVLLCLQFVLDDPLLSVLVSLLCLFLLLQLSLLVVSVSVSSHPDPDDDDSVCSSVVSSSSSSSNSSSCCVGPRSVSCNRGPSVSSVVVLLPDDPVSLVSSVLVSVLVVVVVVVVVVVVVVVVVVVVVPPDDDDDDPPPDVVVVVVVVVVSVVSVVVVVVVVVVVVVPCQLVVLVVVPPVVSVDDPPDNDRSSLLVSVVVSDDPDQLLVVLQVSCVVLVWDRWDKDFPDWDPPPDQQIKTKIFTWTDDPNDTDTQFMAIDSDPVRRVSRNSSSSNSSSRSDSDPD

Nearest PDB structures (foldseek):
  7o9m-assembly1_c  TM=6.405E-01  e=4.829E-08  Homo sapiens
  7oib-assembly1_c  TM=6.264E-01  e=4.363E-08  Homo sapiens
  7qh7-assembly1_c  TM=7.052E-01  e=4.515E-07  Homo sapiens
  2ffl-assembly1_A  TM=7.356E-01  e=9.368E-02  Giardia duodenalis
  3rv0-assembly1_A  TM=6.651E-01  e=1.148E-01  Vanderwaltozyma polyspora DSM 70294